Protein AF-A0A0D6LHV0-F1 (afdb_monomer)

pLDDT: mean 78.03, std 19.24, range [28.53, 97.62]

Nearest PDB structures (foldseek):
  1us7-assembly1_B  TM=8.905E-01  e=8.782E-12  Homo sapiens
  7z38-assembly1_D  TM=7.845E-01  e=2.047E-09  Homo sapiens
  5fwl-assembly1_E  TM=7.927E-01  e=1.510E-08  Homo sapiens
  2k5b-assembly1_B  TM=9.623E-01  e=1.626E-06  Homo sapiens
  2w0g-assembly1_A  TM=9.546E-01  e=1.950E-06  Homo sapiens

InterPro domains:
  IPR004918 Cdc37 [PTHR12800] (2-299)
  IPR013873 Cdc37, C-terminal [PF08564] (234-303)
  IPR013873 Cdc37, C-terminal [PF08564] (312-378)
  IPR013873 Cdc37, C-terminal [SM01069] (225-303)
  IPR013873 Cdc37, C-terminal [SM01069] (305-386)
  IPR013874 Cdc37, Hsp90 binding [PF08565] (101-210)
  IPR013874 Cdc37, Hsp90 binding [SM01070] (65-221)
  IPR038189 Cdc37, Hsp90-binding domain superfamily [G3DSA:1.20.58.610] (86-215)

Mean predicted aligned error: 19.66 Å

Foldseek 3Di:
DLVVVLVDPPDDPVVNVVSVVVVVVVVVVVVVVVVVVVVVVVVVVVDDDDPVNVDDCPDDDDDDPDPDPDDDPPPDPPVVVVVVLVVCCVVCVVLLLVLLPDQDLVVNLVSCLVVLVCLDPSSLVSLLVVLLVCLLVVVLVSSLSSLLSSLLSVQLNVQCVVVVHDSSDNVSSVVSSVCVVVDDPVVVVVSVVVSVVSSVVSNVVSVVVVVVVVVVVVVVVQQVLLVPFQQSARLVVLLVPDDPQCNVCLVVVPVVSLVVCCVPDDVVNNVVSVVSCNRSVVDPPDPPDDPPPPVPDDPPPPCPVQQQQNDALVVLLVPDDPQVNVCLVVVDPVSLVVVCVVDDVVSNVVSVVSCNNNVVDDPDPDDDPPPDPDDDDDDDDDDDDD

Solvent-accessible surface area (backbone atoms only — not comparable to full-atom values): 22716 Å² total; per-residue (Å²): 110,67,76,58,54,72,70,50,90,90,64,54,75,68,55,48,55,50,52,52,50,52,50,52,54,48,51,54,47,50,55,52,50,56,53,48,50,52,52,49,53,52,48,63,72,66,52,79,85,41,77,82,72,72,52,75,90,86,78,89,86,85,84,80,84,73,88,64,86,75,71,76,75,77,83,69,54,72,69,60,48,50,53,50,45,52,57,48,43,78,74,37,47,73,59,52,54,54,54,33,68,44,87,48,71,67,57,48,50,53,52,41,64,76,39,28,79,59,53,40,72,60,48,36,53,50,33,51,53,51,22,30,51,29,36,59,70,69,37,58,70,60,16,53,36,16,42,48,45,26,50,52,48,50,51,42,46,50,51,17,57,78,66,77,46,61,39,50,36,62,70,50,48,53,49,45,55,54,48,61,75,69,48,54,72,72,57,52,47,52,53,51,53,50,41,51,55,48,50,53,51,32,48,51,54,21,48,54,53,49,54,48,54,51,51,50,52,52,49,52,53,47,49,52,47,15,70,72,14,84,56,62,31,40,44,67,61,48,56,72,68,43,55,69,72,56,40,53,16,62,76,65,70,33,69,67,51,44,51,51,48,57,70,73,47,59,66,69,61,47,52,56,55,51,50,46,31,39,27,14,54,71,39,76,89,59,86,82,77,79,44,97,84,61,80,82,78,86,81,74,74,76,71,63,75,70,33,96,60,73,46,60,44,67,63,50,57,71,71,44,57,70,73,56,44,57,23,60,79,62,73,36,70,68,50,45,53,50,50,58,70,75,46,59,64,67,60,47,50,54,56,53,50,48,32,42,28,22,53,71,43,69,90,79,87,68,87,84,89,86,81,87,88,85,81,84,89,85,84,84,81,90,84,85,89,132

Secondary structure (DSSP, 8-state):
-HHHHHT-S---HHHHHHHHHHHHHHHHHHHHHHHHHHHHHHHHHHS---HHHH---S------------PPPP---HHHHHHHHHHHHHHHHHHHHHHHH--SHHHHHHHHHH-GGGSSHHHHHHHHHHHHHHHHTT-HHHHHHHHHHHHHHHHHHHHHHHTT--TT-HHHHHHHHHHHHT--HHHHHHHHHHHHHHHHHHHHHHHHHHHHHHHHHHHHHHHHHHHHSTTS--HHHHHHTS-HHHHHHHHTT-HHHHHHHHHHS-HHHHHHHHHHHHHTTSS-TTTTTS-SSSSSSS---------TT---HHHHHHTS-HHHHHHHHTT-HHHHHHHHHHS-HHHHHHHHHHHHHTTS--TT--SSSS-SSS------------

Sequence (386 aa):
QLEQKLKSTDISAEEKTKIEKEIEEIKDQEAKWLAKEKELEEQERLEPWNVDTIGHEGFSYSRVNKITEKKPPPKLSDEEDSKRMTSFFDKNEGLIQEYGKLKTLEESEAFILEHPHLASEYTANYLTIDALNMAIDHKEEEMSNIARQCIVIQYLLELAKNMNAIPTNASIIKAFFKKFRAADPQYLKLYTDEVAAFEDRLRRRAKEKRDAALAEYEAEEKEKRIAAAPGGLDPQEVYESLPEEMRAAFDSQDVSKLQEVAMSMDREVFSYHFQRCIDSGLWVPNASSEEAEQQEHGEEEKRIAAAPGGLDPQEVYESLPEEMRAAFDSQDVSKLQEVAMSMDREVFSYHFQRCIDSGLWVPNASSEEAEQQEHGEEGATAEPQS

Structure (mmCIF, N/CA/C/O backbone):
data_AF-A0A0D6LHV0-F1
#
_entry.id   AF-A0A0D6LHV0-F1
#
loop_
_atom_site.group_PDB
_atom_site.id
_atom_site.type_symbol
_atom_site.label_atom_id
_atom_site.label_alt_id
_atom_site.label_comp_id
_atom_site.label_asym_id
_atom_site.label_entity_id
_atom_site.label_seq_id
_atom_site.pdbx_PDB_ins_code
_atom_site.Cartn_x
_atom_site.Cartn_y
_atom_site.Cartn_z
_atom_site.occupancy
_atom_site.B_iso_or_equiv
_atom_site.auth_seq_id
_atom_site.auth_comp_id
_atom_site.auth_asym_id
_atom_site.auth_atom_id
_atom_site.pdbx_PDB_model_num
ATOM 1 N N . GLN A 1 1 ? -29.269 -16.550 88.524 1.00 68.12 1 GLN A N 1
ATOM 2 C CA . GLN A 1 1 ? -28.938 -15.962 89.846 1.00 68.12 1 GLN A CA 1
ATOM 3 C C . GLN A 1 1 ? -30.065 -16.157 90.871 1.00 68.12 1 GLN A C 1
ATOM 5 O O . GLN A 1 1 ? -29.778 -16.665 91.946 1.00 68.12 1 GLN A O 1
ATOM 10 N N . LEU A 1 2 ? -31.333 -15.837 90.565 1.00 72.00 2 LEU A N 1
ATOM 11 C CA . LEU A 1 2 ? -32.467 -16.063 91.488 1.00 72.00 2 LEU A CA 1
ATOM 12 C C . LEU A 1 2 ? -32.759 -17.551 91.757 1.00 72.00 2 LEU A C 1
ATOM 14 O O . LEU A 1 2 ? -32.923 -17.934 92.907 1.00 72.00 2 LEU A O 1
ATOM 18 N N . GLU A 1 3 ? -32.681 -18.423 90.745 1.00 72.94 3 GLU A N 1
ATOM 19 C CA . GLU A 1 3 ? -32.810 -19.882 90.941 1.00 72.94 3 GLU A CA 1
ATOM 20 C C . GLU A 1 3 ? -31.669 -20.501 91.775 1.00 72.94 3 GLU A C 1
ATOM 22 O O . GLU A 1 3 ? -31.846 -21.538 92.410 1.00 72.94 3 GLU A O 1
ATOM 27 N N . GLN A 1 4 ? -30.487 -19.872 91.791 1.00 75.94 4 GLN A N 1
ATOM 28 C CA . GLN A 1 4 ? -29.376 -20.261 92.671 1.00 75.94 4 GLN A CA 1
ATOM 29 C C . GLN A 1 4 ? -29.600 -19.758 94.100 1.00 75.94 4 GLN A C 1
ATOM 31 O O . GLN A 1 4 ? -29.319 -20.494 95.041 1.00 75.94 4 GLN A O 1
ATOM 36 N N . LYS A 1 5 ? -30.159 -18.549 94.265 1.00 70.12 5 LYS A N 1
ATOM 37 C CA . LYS A 1 5 ? -30.596 -18.038 95.570 1.00 70.12 5 LYS A CA 1
ATOM 38 C C . LYS A 1 5 ? -31.687 -18.930 96.162 1.00 70.12 5 LYS A C 1
ATOM 40 O O . LYS A 1 5 ? -31.524 -19.343 97.296 1.00 70.12 5 LYS A O 1
ATOM 45 N N . LEU A 1 6 ? -32.689 -19.359 95.391 1.00 66.56 6 LEU A N 1
ATOM 46 C CA . LEU A 1 6 ? -33.754 -20.264 95.858 1.00 66.56 6 LEU A CA 1
ATOM 47 C C . LEU A 1 6 ? -33.240 -21.633 96.363 1.00 66.56 6 LEU A C 1
ATOM 49 O O . LEU A 1 6 ? -33.891 -22.280 97.179 1.00 66.56 6 LEU A O 1
ATOM 53 N N . LYS A 1 7 ? -32.065 -22.072 95.889 1.00 69.44 7 LYS A N 1
ATOM 54 C CA . LYS A 1 7 ? -31.397 -23.319 96.303 1.00 69.44 7 LYS A CA 1
ATOM 55 C C . LYS A 1 7 ? -30.517 -23.173 97.554 1.00 69.44 7 LYS A C 1
ATOM 57 O O . LYS A 1 7 ? -30.061 -24.190 98.070 1.00 69.44 7 LYS A O 1
ATOM 62 N N . SER A 1 8 ? -30.253 -21.954 98.031 1.00 69.56 8 SER A N 1
ATOM 63 C CA . SER A 1 8 ? -29.509 -21.732 99.281 1.00 69.56 8 SER A CA 1
ATOM 64 C C . SER A 1 8 ? -30.401 -21.928 100.516 1.00 69.56 8 SER A C 1
ATOM 66 O O . SER A 1 8 ? -31.577 -21.582 100.501 1.00 69.56 8 SER A O 1
ATOM 68 N N . THR A 1 9 ? -29.858 -22.521 101.582 1.00 58.34 9 THR A N 1
ATOM 69 C CA . THR A 1 9 ? -30.602 -22.965 102.781 1.00 58.34 9 THR A CA 1
ATOM 70 C C . THR A 1 9 ? -30.844 -21.887 103.851 1.00 58.34 9 THR A C 1
ATOM 72 O O . THR A 1 9 ? -31.508 -22.186 104.838 1.00 58.34 9 THR A O 1
ATOM 75 N N . ASP A 1 10 ? -30.368 -20.651 103.663 1.00 60.62 10 ASP A N 1
ATOM 76 C CA . ASP A 1 10 ? -30.392 -19.564 104.669 1.00 60.62 10 ASP A CA 1
ATOM 77 C C . ASP A 1 10 ? -31.493 -18.503 104.439 1.00 60.62 10 ASP A C 1
ATOM 79 O O . ASP A 1 10 ? -31.300 -17.323 104.728 1.00 60.62 10 ASP A O 1
ATOM 83 N N . ILE A 1 11 ? -32.653 -18.883 103.893 1.00 62.66 11 ILE A N 1
ATOM 84 C CA . ILE A 1 11 ? -33.688 -17.922 103.467 1.00 62.66 11 ILE A CA 1
ATOM 85 C C . ILE A 1 11 ? -34.978 -18.105 104.273 1.00 62.66 11 ILE A C 1
ATOM 87 O O . ILE A 1 11 ? -35.451 -19.229 104.454 1.00 62.66 11 ILE A O 1
ATOM 91 N N . SER A 1 12 ? -35.570 -16.996 104.731 1.00 67.56 12 SER A N 1
ATOM 92 C CA . SER A 1 12 ? -36.865 -16.992 105.426 1.00 67.56 12 SER A CA 1
ATOM 93 C C . SER A 1 12 ? -37.991 -17.520 104.523 1.00 67.56 12 SER A C 1
ATOM 95 O O . SER A 1 12 ? -37.968 -17.326 103.307 1.00 67.56 12 SER A O 1
ATOM 97 N N . ALA A 1 13 ? -39.016 -18.158 105.101 1.00 69.81 13 ALA A N 1
ATOM 98 C CA . ALA A 1 13 ? -40.152 -18.703 104.348 1.00 69.81 13 ALA A CA 1
ATOM 99 C C . ALA A 1 13 ? -40.867 -17.633 103.496 1.00 69.81 13 ALA A C 1
ATOM 101 O O . ALA A 1 13 ? -41.274 -17.909 102.371 1.00 69.81 13 ALA A O 1
ATOM 102 N N . GLU A 1 14 ? -40.952 -16.397 103.993 1.00 71.69 14 GLU A N 1
ATOM 103 C CA . GLU A 1 14 ? -41.544 -15.261 103.274 1.00 71.69 14 GLU A CA 1
ATOM 104 C C . GLU A 1 14 ? -40.674 -14.817 102.084 1.00 71.69 14 GLU A C 1
ATOM 106 O O . GLU A 1 14 ? -41.174 -14.597 100.980 1.00 71.69 14 GLU A O 1
ATOM 111 N N . GLU A 1 15 ? -39.353 -14.764 102.261 1.00 73.69 15 GLU A N 1
ATOM 112 C CA . GLU A 1 15 ? -38.400 -14.418 101.198 1.00 73.69 15 GLU A CA 1
ATOM 113 C C . GLU A 1 15 ? -38.333 -15.500 100.115 1.00 73.69 15 GLU A C 1
ATOM 115 O O . GLU A 1 15 ? -38.223 -15.181 98.932 1.00 73.69 15 GLU A O 1
ATOM 120 N N . LYS A 1 16 ? -38.488 -16.774 100.495 1.00 73.69 16 LYS A N 1
ATOM 121 C CA . LYS A 1 16 ? -38.589 -17.891 99.552 1.00 73.69 16 LYS A CA 1
ATOM 122 C C . LYS A 1 16 ? -39.810 -17.746 98.640 1.00 73.69 16 LYS A C 1
ATOM 124 O O . LYS A 1 16 ? -39.662 -17.833 97.425 1.00 73.69 16 LYS A O 1
ATOM 129 N N . THR A 1 17 ? -40.983 -17.435 99.203 1.00 78.44 17 THR A N 1
ATOM 130 C CA . THR A 1 17 ? -42.204 -17.206 98.405 1.00 78.44 17 THR A CA 1
ATOM 131 C C . THR A 1 17 ? -42.098 -15.981 97.495 1.00 78.44 17 THR A C 1
ATOM 133 O O . THR A 1 17 ? -42.611 -15.989 96.377 1.00 78.44 17 THR A O 1
ATOM 136 N N . LYS A 1 18 ? -41.382 -14.936 97.930 1.00 82.12 18 LYS A N 1
ATOM 137 C CA . LYS A 1 18 ? -41.125 -13.745 97.113 1.00 82.12 18 LYS A CA 1
ATOM 138 C C . LYS A 1 18 ? -40.189 -14.049 95.938 1.00 82.12 18 LYS A C 1
ATOM 140 O O . LYS A 1 18 ? -40.481 -13.638 94.822 1.00 82.12 18 LYS A O 1
ATOM 145 N N . ILE A 1 19 ? -39.113 -14.806 96.169 1.00 79.81 19 ILE A N 1
ATOM 146 C CA . ILE A 1 19 ? -38.172 -15.233 95.119 1.00 79.81 19 ILE A CA 1
ATOM 147 C C . ILE A 1 19 ? -38.844 -16.200 94.133 1.00 79.81 19 ILE A C 1
ATOM 149 O O . ILE A 1 19 ? -38.595 -16.101 92.936 1.00 79.81 19 ILE A O 1
ATOM 153 N N . GLU A 1 20 ? -39.703 -17.113 94.598 1.00 79.31 20 GLU A N 1
ATOM 154 C CA . GLU A 1 20 ? -40.490 -18.000 93.723 1.00 79.31 20 GLU A CA 1
ATOM 155 C C . GLU A 1 20 ? -41.416 -17.200 92.805 1.00 79.31 20 GLU A C 1
ATOM 157 O O . GLU A 1 20 ? -41.415 -17.431 91.597 1.00 79.31 20 GLU A O 1
ATOM 162 N N . LYS A 1 21 ? -42.116 -16.198 93.350 1.00 84.19 21 LYS A N 1
ATOM 163 C CA . LYS A 1 21 ? -42.961 -15.296 92.565 1.00 84.19 21 LYS A CA 1
ATOM 164 C C . LYS A 1 21 ? -42.154 -14.451 91.570 1.00 84.19 21 LYS A C 1
ATOM 166 O O . LYS A 1 21 ? -42.567 -14.308 90.428 1.00 84.19 21 LYS A O 1
ATOM 171 N N . GLU A 1 22 ? -40.986 -13.941 91.965 1.00 84.31 22 GLU A N 1
ATOM 172 C CA . GLU A 1 22 ? -40.080 -13.211 91.061 1.00 84.31 22 GLU A CA 1
ATOM 173 C C . GLU A 1 22 ? -39.529 -14.116 89.941 1.00 84.31 22 GLU A C 1
ATOM 175 O O . GLU A 1 22 ? -39.385 -13.672 88.805 1.00 84.31 22 GLU A O 1
ATOM 180 N N . ILE A 1 23 ? -39.246 -15.394 90.219 1.00 84.25 23 ILE A N 1
ATOM 181 C CA . ILE A 1 23 ? -38.826 -16.370 89.198 1.00 84.25 23 ILE A CA 1
ATOM 182 C C . ILE A 1 23 ? -39.975 -16.687 88.237 1.00 84.25 23 ILE A C 1
ATOM 184 O O . ILE A 1 23 ? -39.737 -16.794 87.037 1.00 84.25 23 ILE A O 1
ATOM 188 N N . GLU A 1 24 ? -41.196 -16.845 88.745 1.00 86.00 24 GLU A N 1
ATOM 189 C CA . GLU A 1 24 ? -42.390 -17.076 87.927 1.00 86.00 24 GLU A CA 1
ATOM 190 C C . GLU A 1 24 ? -42.683 -15.864 87.026 1.00 86.00 24 GLU A C 1
ATOM 192 O O . GLU A 1 24 ? -42.838 -16.024 85.818 1.00 86.00 24 GLU A O 1
ATOM 197 N N . GLU A 1 25 ? -42.604 -14.642 87.565 1.00 88.69 25 GLU A N 1
ATOM 198 C CA . GLU A 1 25 ? -42.732 -13.401 86.790 1.00 88.69 25 GLU A CA 1
ATOM 199 C C . GLU A 1 25 ? -41.637 -13.260 85.716 1.00 88.69 25 GLU A C 1
ATOM 201 O O . GLU A 1 25 ? -41.923 -12.831 84.596 1.00 88.69 25 GLU A O 1
ATOM 206 N N . ILE A 1 26 ? -40.390 -13.642 86.015 1.00 87.88 26 ILE A N 1
ATOM 207 C CA . ILE A 1 26 ? -39.287 -13.621 85.040 1.00 87.88 26 ILE A CA 1
ATOM 208 C C . ILE A 1 26 ? -39.477 -14.685 83.957 1.00 87.88 26 ILE A C 1
ATOM 210 O O . ILE A 1 26 ? -39.218 -14.396 82.792 1.00 87.88 26 ILE A O 1
ATOM 214 N N . LYS A 1 27 ? -39.962 -15.884 84.299 1.00 88.31 27 LYS A N 1
ATOM 215 C CA . LYS A 1 27 ? -40.270 -16.940 83.318 1.00 88.31 27 LYS A CA 1
ATOM 216 C C . LYS A 1 27 ? -41.419 -16.543 82.400 1.00 88.31 27 LYS A C 1
ATOM 218 O O . LYS A 1 27 ? -41.345 -16.770 81.194 1.00 88.31 27 LYS A O 1
ATOM 223 N N . ASP A 1 28 ? -42.435 -15.878 82.939 1.00 90.88 28 ASP A N 1
ATOM 224 C CA . ASP A 1 28 ? -43.517 -15.299 82.145 1.00 90.88 28 ASP A CA 1
ATOM 225 C C . ASP A 1 28 ? -43.014 -14.187 81.216 1.00 90.88 28 ASP A C 1
ATOM 227 O O . ASP A 1 28 ? -43.476 -14.062 80.080 1.00 90.88 28 ASP A O 1
ATOM 231 N N . GLN A 1 29 ? -42.070 -13.359 81.677 1.00 90.31 29 GLN A N 1
ATOM 232 C CA . GLN A 1 29 ? -41.424 -12.357 80.830 1.00 90.31 29 GLN A CA 1
ATOM 233 C C . GLN A 1 29 ? -40.582 -13.013 79.734 1.00 90.31 29 GLN A C 1
ATOM 235 O O . GLN A 1 29 ? -40.727 -12.643 78.575 1.00 90.31 29 GLN A O 1
ATOM 240 N N . GLU A 1 30 ? -39.753 -14.001 80.066 1.00 91.06 30 GLU A N 1
ATOM 241 C CA . GLU A 1 30 ? -38.937 -14.762 79.115 1.00 91.06 30 GLU A CA 1
ATOM 242 C C . GLU A 1 30 ? -39.805 -15.411 78.030 1.00 91.06 30 GLU A C 1
ATOM 244 O O . GLU A 1 30 ? -39.540 -15.231 76.844 1.00 91.06 30 GLU A O 1
ATOM 249 N N . ALA A 1 31 ? -40.911 -16.058 78.410 1.00 92.56 31 ALA A N 1
ATOM 250 C CA . ALA A 1 31 ? -41.858 -16.636 77.461 1.00 92.56 31 ALA A CA 1
ATOM 251 C C . ALA A 1 31 ? -42.478 -15.583 76.522 1.00 92.56 31 ALA A C 1
ATOM 253 O O . ALA A 1 31 ? -42.640 -15.839 75.327 1.00 92.56 31 ALA A O 1
ATOM 254 N N . LYS A 1 32 ? -42.790 -14.381 77.031 1.00 94.00 32 LYS A N 1
ATOM 255 C CA . LYS A 1 32 ? -43.289 -13.259 76.213 1.00 94.00 32 LYS A CA 1
ATOM 256 C C . LYS A 1 32 ? -42.228 -12.722 75.255 1.00 94.00 32 LYS A C 1
ATOM 258 O O . LYS A 1 32 ? -42.556 -12.420 74.110 1.00 94.00 32 LYS A O 1
ATOM 263 N N . TRP A 1 33 ? -40.978 -12.602 75.697 1.00 92.75 33 TRP A N 1
ATOM 264 C CA . TRP A 1 33 ? -39.873 -12.161 74.843 1.00 92.75 33 TRP A CA 1
ATOM 265 C C . TRP A 1 33 ? -39.586 -13.168 73.735 1.00 92.75 33 TRP A C 1
ATOM 267 O O . TRP A 1 33 ? -39.456 -12.769 72.586 1.00 92.75 33 TRP A O 1
ATOM 277 N N . LEU A 1 34 ? -39.604 -14.460 74.056 1.00 93.69 34 LEU A N 1
ATOM 278 C CA . LEU A 1 34 ? -39.357 -15.537 73.100 1.00 93.69 34 LEU A CA 1
ATOM 279 C C . LEU A 1 34 ? -40.496 -15.668 72.074 1.00 93.69 34 LEU A C 1
ATOM 281 O O . LEU A 1 34 ? -40.264 -15.970 70.906 1.00 93.69 34 LEU A O 1
ATOM 285 N N . ALA A 1 35 ? -41.740 -15.388 72.478 1.00 93.12 35 ALA A N 1
ATOM 286 C CA . ALA A 1 35 ? -42.858 -15.260 71.543 1.00 93.12 35 ALA A CA 1
ATOM 287 C C . ALA A 1 35 ? -42.691 -14.050 70.605 1.00 93.12 35 ALA A C 1
ATOM 289 O O . ALA A 1 35 ? -42.955 -14.164 69.411 1.00 93.12 35 ALA A O 1
ATOM 290 N N . LYS A 1 36 ? -42.217 -12.913 71.130 1.00 92.50 36 LYS A N 1
ATOM 291 C CA . LYS A 1 36 ? -41.978 -11.695 70.345 1.00 92.50 36 LYS A CA 1
ATOM 292 C C . LYS A 1 36 ? -40.788 -11.825 69.392 1.00 92.50 36 LYS A C 1
ATOM 294 O O . LYS A 1 36 ? -40.829 -11.280 68.299 1.00 92.50 36 LYS A O 1
ATOM 299 N N . GLU A 1 37 ? -39.752 -12.555 69.786 1.00 92.56 37 GLU A N 1
ATOM 300 C CA . GLU A 1 37 ? -38.612 -12.891 68.928 1.00 92.56 37 GLU A CA 1
ATOM 301 C C . GLU A 1 37 ? -39.064 -13.727 67.726 1.00 92.56 37 GLU A C 1
ATOM 303 O O . GLU A 1 37 ? -38.770 -13.365 66.594 1.00 92.56 37 GLU A O 1
ATOM 308 N N . LYS A 1 38 ? -39.897 -14.754 67.948 1.00 92.50 38 LYS A N 1
ATOM 309 C CA . LYS A 1 38 ? -40.499 -15.537 66.854 1.00 92.50 38 LYS A CA 1
ATOM 310 C C . LYS A 1 38 ? -41.387 -14.702 65.931 1.00 92.50 38 LYS A C 1
ATOM 312 O O . LYS A 1 38 ? -41.381 -14.916 64.724 1.00 92.50 38 LYS A O 1
ATOM 317 N N . GLU A 1 39 ? -42.151 -13.760 66.484 1.00 92.94 39 GLU A N 1
ATOM 318 C CA . GLU A 1 39 ? -42.962 -12.832 65.684 1.00 92.94 39 GLU A CA 1
ATOM 319 C C . GLU A 1 39 ? -42.081 -11.935 64.800 1.00 92.94 39 GLU A C 1
ATOM 321 O O . GLU A 1 39 ? -42.405 -11.712 63.635 1.00 92.94 39 GLU A O 1
ATOM 326 N N . LEU A 1 40 ? -40.953 -11.451 65.330 1.00 90.19 40 LEU A N 1
ATOM 327 C CA . LEU A 1 40 ? -39.993 -10.645 64.577 1.00 90.19 40 LEU A CA 1
ATOM 328 C C . LEU A 1 40 ? -39.267 -11.467 63.504 1.00 90.19 40 LEU A C 1
ATOM 330 O O . LEU A 1 40 ? -39.155 -10.991 62.382 1.00 90.19 40 LEU A O 1
ATOM 334 N N . GLU A 1 41 ? -38.868 -12.709 63.789 1.00 91.19 41 GLU A N 1
ATOM 335 C CA . GLU A 1 41 ? -38.293 -13.617 62.782 1.00 91.19 41 GLU A CA 1
ATOM 336 C C . GLU A 1 41 ? -39.275 -13.892 61.631 1.00 91.19 41 GLU A C 1
ATOM 338 O O . GLU A 1 41 ? -38.890 -13.929 60.459 1.00 91.19 41 GLU A O 1
ATOM 343 N N . GLU A 1 42 ? -40.565 -14.072 61.934 1.00 91.69 42 GLU A N 1
ATOM 344 C CA . GLU A 1 42 ? -41.594 -14.221 60.904 1.00 91.69 42 GLU A CA 1
ATOM 345 C C . GLU A 1 42 ? -41.787 -12.933 60.094 1.00 91.69 42 GLU A C 1
ATOM 347 O O . GLU A 1 42 ? -41.970 -13.019 58.876 1.00 91.69 42 GLU 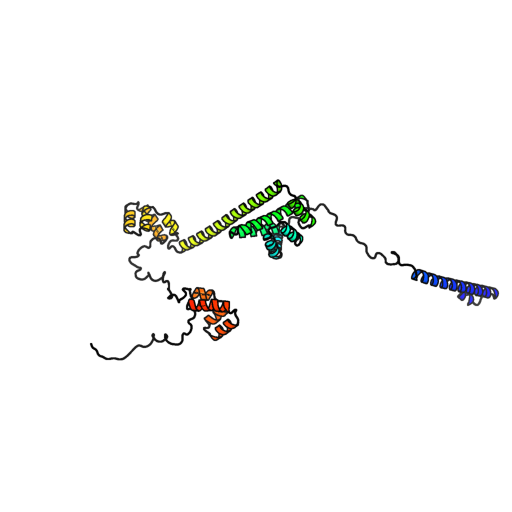A O 1
ATOM 352 N N . GLN A 1 43 ? -41.713 -11.760 60.735 1.00 88.19 43 GLN A N 1
ATOM 353 C CA . GLN A 1 43 ? -41.768 -10.461 60.056 1.00 88.19 43 GLN A CA 1
ATOM 354 C C . GLN A 1 43 ? -40.553 -10.229 59.151 1.00 88.19 43 GLN A C 1
ATOM 356 O O . GLN A 1 43 ? -40.753 -9.847 58.002 1.00 88.19 43 GLN A O 1
ATOM 361 N N . GLU A 1 44 ? -39.333 -10.523 59.607 1.00 86.69 44 GLU A N 1
ATOM 362 C CA . GLU A 1 44 ? -38.103 -10.432 58.803 1.00 86.69 44 GLU A CA 1
ATOM 363 C C . GLU A 1 44 ? -38.142 -11.403 57.615 1.00 86.69 44 GLU A C 1
ATOM 365 O O . GLU A 1 44 ? -37.770 -11.056 56.496 1.00 86.69 44 GLU A O 1
ATOM 370 N N . ARG A 1 45 ? -38.676 -12.616 57.809 1.00 87.81 45 ARG A N 1
ATOM 371 C CA . ARG A 1 45 ? -38.832 -13.595 56.721 1.00 87.81 45 ARG A CA 1
ATOM 372 C C . ARG A 1 45 ? -39.877 -13.171 55.683 1.00 87.81 45 ARG A C 1
ATOM 374 O O . ARG A 1 45 ? -39.779 -13.562 54.520 1.00 87.81 45 ARG A O 1
ATOM 381 N N . LEU A 1 46 ? -40.918 -12.459 56.112 1.00 88.69 46 LEU A N 1
ATOM 382 C CA . LEU A 1 46 ? -41.976 -11.936 55.242 1.00 88.69 46 LEU A CA 1
ATOM 383 C C . LEU A 1 46 ? -41.633 -10.560 54.660 1.00 88.69 46 LEU A C 1
ATOM 385 O O . LEU A 1 46 ? -42.403 -10.052 53.839 1.00 88.69 46 LEU A O 1
ATOM 389 N N . GLU A 1 47 ? -40.514 -9.959 55.071 1.00 86.25 47 GLU A N 1
ATOM 390 C CA . GLU A 1 47 ? -40.120 -8.639 54.613 1.00 86.25 47 GLU A CA 1
ATOM 391 C C . GLU A 1 47 ? -39.891 -8.654 53.090 1.00 86.25 47 GLU A C 1
ATOM 393 O O . GLU A 1 47 ? -39.216 -9.541 52.555 1.00 86.25 47 GLU A O 1
ATOM 398 N N . PRO A 1 48 ? -40.478 -7.700 52.347 1.00 86.25 48 PRO A N 1
ATOM 399 C CA . PRO A 1 48 ? -40.281 -7.620 50.912 1.00 86.25 48 PRO A CA 1
ATOM 400 C C . PRO A 1 48 ? -38.819 -7.351 50.561 1.00 86.25 48 PRO A C 1
ATOM 402 O O . PRO A 1 48 ? -38.200 -6.421 51.076 1.00 86.25 48 PRO A O 1
ATOM 405 N N . TRP A 1 49 ? -38.311 -8.102 49.589 1.00 87.12 49 TRP A N 1
ATOM 406 C CA . TRP A 1 49 ? -36.981 -7.898 49.031 1.00 87.12 49 TRP A CA 1
ATOM 407 C C . TRP A 1 49 ? -36.819 -6.477 48.459 1.00 87.12 49 TRP A C 1
ATOM 409 O O . TRP A 1 49 ? -37.428 -6.112 47.451 1.00 87.12 49 TRP A O 1
ATOM 419 N N . ASN A 1 50 ? -35.969 -5.685 49.103 1.00 85.88 50 ASN A N 1
ATOM 420 C CA . ASN A 1 50 ? -35.485 -4.371 48.686 1.00 85.88 50 ASN A CA 1
ATOM 421 C C . ASN A 1 50 ? -33.967 -4.401 48.401 1.00 85.88 50 ASN A C 1
ATOM 423 O O . ASN A 1 50 ? -33.292 -5.395 48.665 1.00 85.88 50 ASN A O 1
ATOM 427 N N . VAL A 1 51 ? -33.419 -3.308 47.863 1.00 82.06 51 VAL A N 1
ATOM 428 C CA . VAL A 1 51 ? -31.997 -3.212 47.471 1.00 82.06 51 VAL A CA 1
ATOM 429 C C . VAL A 1 51 ? -31.011 -3.547 48.594 1.00 82.06 51 VAL A C 1
ATOM 431 O O . VAL A 1 51 ? -29.951 -4.083 48.296 1.00 82.06 51 VAL A O 1
ATOM 434 N N . ASP A 1 52 ? -31.379 -3.307 49.853 1.00 83.06 52 ASP A N 1
ATOM 435 C CA . ASP A 1 52 ? -30.531 -3.560 51.021 1.00 83.06 52 ASP A CA 1
ATOM 436 C C . ASP A 1 52 ? -30.659 -5.004 51.546 1.00 83.06 52 ASP A C 1
ATOM 438 O O . ASP A 1 52 ? -29.750 -5.518 52.192 1.00 83.06 52 ASP A O 1
ATOM 442 N N . THR A 1 53 ? -31.765 -5.686 51.236 1.00 83.56 53 THR A N 1
ATOM 443 C CA . THR A 1 53 ? -32.007 -7.100 51.609 1.00 83.56 53 THR A CA 1
ATOM 444 C C . THR A 1 53 ? -31.580 -8.095 50.525 1.00 83.56 53 THR A C 1
ATOM 446 O O . THR A 1 53 ? -31.210 -9.218 50.848 1.00 83.56 53 THR A O 1
ATOM 449 N N . ILE A 1 54 ? -31.598 -7.707 49.241 1.00 84.88 54 ILE A N 1
ATOM 450 C CA . ILE A 1 54 ? -31.276 -8.591 48.098 1.00 84.88 54 ILE A CA 1
ATOM 451 C C . ILE A 1 54 ? -29.776 -8.889 48.010 1.00 84.88 54 ILE A C 1
ATOM 453 O O . ILE A 1 54 ? -29.378 -9.976 47.587 1.00 84.88 54 ILE A O 1
ATOM 457 N N . GLY A 1 55 ? -28.932 -7.935 48.390 1.00 82.81 55 GLY A N 1
ATOM 458 C CA . GLY A 1 55 ? -27.491 -8.117 48.373 1.00 82.81 55 GLY A CA 1
ATOM 459 C C . GLY A 1 55 ? -26.748 -6.849 48.753 1.00 82.81 55 GLY A C 1
ATOM 460 O O . GLY A 1 55 ? -27.298 -5.756 48.736 1.00 82.81 55 GLY A O 1
ATOM 461 N N . HIS A 1 56 ? -25.469 -7.002 49.072 1.00 84.50 56 HIS A N 1
ATOM 462 C CA . HIS A 1 56 ? -24.577 -5.886 49.355 1.00 84.50 56 HIS A CA 1
ATOM 463 C C . HIS A 1 56 ? -23.513 -5.769 48.261 1.00 84.50 56 HIS A C 1
ATOM 465 O O . HIS A 1 56 ? -23.146 -6.749 47.606 1.00 84.50 56 HIS A O 1
ATOM 471 N N . GLU A 1 57 ? -22.978 -4.567 48.066 1.00 85.94 57 GLU A N 1
ATOM 472 C CA . GLU A 1 57 ? -21.897 -4.338 47.111 1.00 85.94 57 GLU A CA 1
ATOM 473 C C . GLU A 1 57 ? -20.626 -5.078 47.570 1.00 85.94 57 GLU A C 1
ATOM 475 O O . GLU A 1 57 ? -19.976 -4.695 48.539 1.00 85.94 57 GLU A O 1
ATOM 480 N N . GLY A 1 58 ? -20.292 -6.191 46.908 1.00 88.81 58 GLY A N 1
ATOM 481 C CA . GLY A 1 58 ? -19.105 -6.990 47.240 1.00 88.81 58 GLY A CA 1
ATOM 482 C C . GLY A 1 58 ? -17.795 -6.381 46.727 1.00 88.81 58 GLY A C 1
ATOM 483 O O . GLY A 1 58 ? -16.744 -6.559 47.337 1.00 88.81 58 GLY A O 1
ATOM 484 N N . PHE A 1 59 ? -17.851 -5.657 45.607 1.00 88.50 59 PHE A N 1
ATOM 485 C CA . PHE A 1 59 ? -16.710 -4.971 45.009 1.00 88.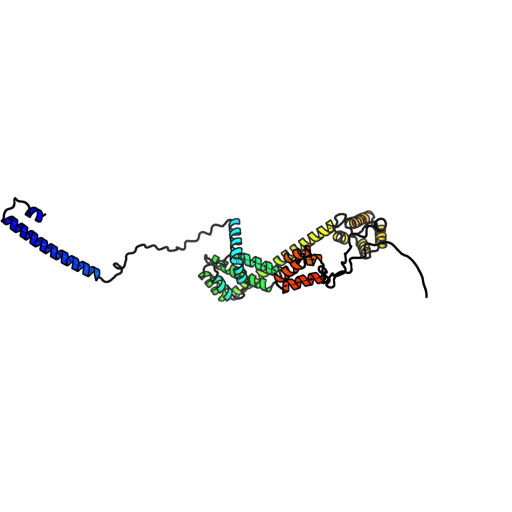50 59 PHE A CA 1
ATOM 486 C C . PHE A 1 59 ? -17.195 -3.880 44.050 1.00 88.50 59 PHE A C 1
ATOM 488 O O . PHE A 1 59 ? -18.005 -4.154 43.166 1.00 88.50 59 PHE A O 1
ATOM 495 N N . SER A 1 60 ? -16.652 -2.670 44.193 1.00 91.06 60 SER A N 1
ATOM 496 C CA . SER A 1 60 ? -16.930 -1.532 43.315 1.00 91.06 60 SER A CA 1
ATOM 497 C C . SER A 1 60 ? -15.630 -0.951 42.790 1.00 91.06 60 SER A C 1
ATOM 499 O O . SER A 1 60 ? -14.809 -0.439 43.552 1.00 91.06 60 SER A O 1
ATOM 501 N N . TYR A 1 61 ? -15.421 -1.024 41.480 1.00 91.38 61 TYR A N 1
ATOM 502 C CA . TYR A 1 61 ? -14.272 -0.405 40.837 1.00 91.38 61 TYR A CA 1
ATOM 503 C C . TYR A 1 61 ? -14.672 0.160 39.483 1.00 91.38 61 TYR A C 1
ATOM 505 O O . TYR A 1 61 ? -15.210 -0.546 38.632 1.00 91.38 61 TYR A O 1
ATOM 513 N N . SER A 1 62 ? -14.357 1.435 39.265 1.00 88.88 62 SER A N 1
ATOM 514 C CA . SER A 1 62 ? -14.483 2.072 37.959 1.00 88.88 62 SER A CA 1
ATOM 515 C C . SER A 1 62 ? -13.109 2.488 37.440 1.00 88.88 62 SER A C 1
ATOM 517 O O . SER A 1 62 ? -12.289 3.062 38.159 1.00 88.88 62 SER A O 1
ATOM 519 N N . ARG A 1 63 ? -12.854 2.205 36.158 1.00 84.81 63 ARG A N 1
ATOM 520 C CA . ARG A 1 63 ? -11.657 2.660 35.445 1.00 84.81 63 ARG A CA 1
ATOM 521 C C . ARG A 1 63 ? -12.063 3.595 34.320 1.00 84.81 63 ARG A C 1
ATOM 523 O O . ARG A 1 63 ? -12.446 3.156 33.240 1.00 84.81 63 ARG A O 1
ATOM 530 N N . VAL A 1 64 ? -11.951 4.895 34.570 1.00 84.56 64 VAL A N 1
ATOM 531 C CA . VAL A 1 64 ? -12.168 5.916 33.542 1.00 84.56 64 VAL A CA 1
ATOM 532 C C . VAL A 1 64 ? -10.871 6.116 32.773 1.00 84.56 64 VAL A C 1
ATOM 534 O O . VAL A 1 64 ? -9.861 6.537 33.339 1.00 84.56 64 VAL A O 1
ATOM 537 N N . ASN A 1 65 ? -10.898 5.827 31.474 1.00 77.56 65 ASN A N 1
ATOM 538 C CA . ASN A 1 65 ? -9.757 6.043 30.594 1.00 77.56 65 ASN A CA 1
ATOM 539 C C . ASN A 1 65 ? -9.634 7.551 30.305 1.00 77.56 65 ASN A C 1
ATOM 541 O O . ASN A 1 65 ? -10.206 8.060 29.342 1.00 77.56 65 ASN A O 1
ATOM 545 N N . LYS A 1 66 ? -8.964 8.294 31.196 1.00 77.50 66 LYS A N 1
ATOM 546 C CA . LYS A 1 66 ? -8.734 9.732 31.008 1.00 77.50 66 LYS A CA 1
ATOM 547 C C . LYS A 1 66 ? -7.879 9.930 29.757 1.00 77.50 66 LYS A C 1
ATOM 549 O O . LYS A 1 66 ? -6.785 9.381 29.667 1.00 77.50 66 LYS A O 1
ATOM 554 N N . ILE A 1 67 ? -8.375 10.727 28.812 1.00 66.38 67 ILE A N 1
ATOM 555 C CA . ILE A 1 67 ? -7.607 11.169 27.645 1.00 66.38 67 ILE A CA 1
ATOM 556 C C . ILE A 1 67 ? -6.534 12.131 28.169 1.00 66.38 67 ILE A C 1
ATOM 558 O O . ILE A 1 67 ? -6.782 13.319 28.345 1.00 66.38 67 ILE A O 1
ATOM 562 N N . THR A 1 68 ? -5.365 11.606 28.521 1.00 63.09 68 THR A N 1
ATOM 563 C CA . THR A 1 68 ? -4.180 12.421 28.800 1.00 63.09 68 THR A CA 1
ATOM 564 C C . THR A 1 68 ? -3.614 12.937 27.482 1.00 63.09 68 THR A C 1
ATOM 566 O O . THR A 1 68 ? -3.702 12.229 26.476 1.00 63.09 68 THR A O 1
ATOM 569 N N . GLU A 1 69 ? -2.988 14.118 27.480 1.00 61.47 69 GLU A N 1
ATOM 570 C CA . GLU A 1 69 ? -2.132 14.543 26.367 1.00 61.47 69 GLU A CA 1
ATOM 571 C C . GLU A 1 69 ? -1.145 13.410 26.074 1.00 61.47 69 GLU A C 1
ATOM 573 O O . GLU A 1 69 ? -0.326 13.039 26.922 1.00 61.47 69 GLU A O 1
ATOM 578 N N . LYS A 1 70 ? -1.302 12.758 24.918 1.00 59.12 70 LYS A N 1
ATOM 579 C CA . LYS A 1 70 ? -0.431 11.652 24.541 1.00 59.12 70 LYS A CA 1
ATOM 580 C C . LYS A 1 70 ? 0.973 12.219 24.424 1.00 59.12 70 LYS A C 1
ATOM 582 O O . LYS A 1 70 ? 1.243 13.011 23.525 1.00 59.12 70 LYS A O 1
ATOM 587 N N . LYS A 1 71 ? 1.874 11.783 25.309 1.00 56.22 71 LYS A N 1
ATOM 588 C CA . LYS A 1 71 ? 3.306 11.885 25.026 1.00 56.22 71 LYS A CA 1
ATOM 589 C C . LYS A 1 71 ? 3.522 11.280 23.635 1.00 56.22 71 LYS A C 1
ATOM 591 O O . LYS A 1 71 ? 2.931 10.223 23.376 1.00 56.22 71 LYS A O 1
ATOM 596 N N . PRO A 1 72 ? 4.295 11.929 22.745 1.00 58.09 72 PRO A N 1
ATOM 597 C CA . PRO A 1 72 ? 4.626 11.322 21.468 1.00 58.09 72 PRO A CA 1
ATOM 598 C C . PRO A 1 72 ? 5.156 9.915 21.758 1.00 58.09 72 PRO A C 1
ATOM 600 O O . PRO A 1 72 ? 5.922 9.757 22.720 1.00 58.09 72 PRO A O 1
ATOM 603 N N . PRO A 1 73 ? 4.686 8.888 21.026 1.00 59.22 73 PRO A N 1
ATOM 604 C CA . PRO A 1 73 ? 5.177 7.540 21.239 1.00 59.22 73 PRO A CA 1
ATOM 605 C C . PRO A 1 73 ? 6.709 7.589 21.182 1.00 59.22 73 PRO A C 1
ATOM 607 O O . PRO A 1 73 ? 7.254 8.315 20.341 1.00 59.22 73 PRO A O 1
ATOM 610 N N . PRO A 1 74 ? 7.412 6.908 22.103 1.00 62.03 74 PRO A N 1
ATOM 611 C CA . PRO A 1 74 ? 8.860 6.820 22.013 1.00 62.03 74 PRO A CA 1
ATOM 612 C C . PRO A 1 74 ? 9.196 6.327 20.606 1.00 62.03 74 PRO A C 1
ATOM 614 O O . PRO A 1 74 ? 8.603 5.346 20.151 1.00 62.03 74 PRO A O 1
ATOM 617 N N . LYS A 1 75 ? 10.075 7.050 19.900 1.00 60.62 75 LYS A N 1
ATOM 618 C CA . LYS A 1 75 ? 10.576 6.595 18.602 1.00 60.62 75 LYS A CA 1
ATOM 619 C C . LYS A 1 75 ? 11.182 5.216 18.842 1.00 60.62 75 LYS A C 1
ATOM 621 O O . LYS A 1 75 ? 12.120 5.105 19.631 1.00 60.62 75 LYS A O 1
ATOM 626 N N . LEU A 1 76 ? 10.576 4.188 18.253 1.00 68.19 76 LEU A N 1
ATOM 627 C CA . LEU A 1 76 ? 11.170 2.859 18.239 1.00 68.19 76 LEU A CA 1
ATOM 628 C C . LEU A 1 76 ? 12.540 2.950 17.565 1.00 68.19 76 LEU A C 1
ATOM 630 O O . LEU A 1 76 ? 12.754 3.833 16.733 1.00 68.19 76 LEU A O 1
ATOM 634 N N . SER A 1 77 ? 13.465 2.065 17.934 1.00 78.25 77 SER A N 1
ATOM 635 C CA . SER A 1 77 ? 14.697 1.942 17.158 1.00 78.25 77 SER A CA 1
ATOM 636 C C . SER A 1 77 ? 14.367 1.424 15.756 1.00 78.25 77 SER A C 1
ATOM 638 O O . SER A 1 77 ? 13.419 0.653 15.579 1.00 78.25 77 SER A O 1
ATOM 640 N N . ASP A 1 78 ? 15.164 1.822 14.766 1.00 80.00 78 ASP A N 1
ATOM 641 C CA . ASP A 1 78 ? 14.947 1.447 13.363 1.00 80.00 78 ASP A CA 1
ATOM 642 C C . ASP A 1 78 ? 14.911 -0.086 13.172 1.00 80.00 78 ASP A C 1
ATOM 644 O O . ASP A 1 78 ? 14.150 -0.610 12.356 1.00 80.00 78 ASP A O 1
ATOM 648 N N . GLU A 1 79 ? 15.674 -0.834 13.979 1.00 82.88 79 GLU A N 1
ATOM 649 C CA . GLU A 1 79 ? 15.668 -2.303 13.974 1.00 82.88 79 GLU A CA 1
ATOM 650 C C . GLU A 1 79 ? 14.358 -2.911 14.496 1.00 82.88 79 GLU A C 1
ATOM 652 O O . GLU A 1 79 ? 13.874 -3.910 13.958 1.00 82.88 79 GLU A O 1
ATOM 657 N N . GLU A 1 80 ? 13.778 -2.351 15.560 1.00 86.12 80 GLU A N 1
ATOM 658 C CA . GLU A 1 80 ? 12.507 -2.838 16.104 1.00 86.12 80 GLU A CA 1
ATOM 659 C C . GLU A 1 80 ? 11.342 -2.509 15.171 1.00 86.12 80 GLU A C 1
ATOM 661 O O . GLU A 1 80 ? 10.434 -3.329 15.012 1.00 86.12 80 GLU A O 1
ATOM 666 N N . ASP A 1 81 ? 11.377 -1.334 14.542 1.00 85.06 81 ASP A N 1
ATOM 667 C CA . ASP A 1 81 ? 10.375 -0.921 13.563 1.00 85.06 81 ASP A CA 1
ATOM 668 C C . ASP A 1 81 ? 10.417 -1.811 12.316 1.00 85.06 81 ASP A C 1
ATOM 670 O O . ASP A 1 81 ? 9.382 -2.313 11.880 1.00 85.06 81 ASP A O 1
ATOM 674 N N . SER A 1 82 ? 11.620 -2.140 11.834 1.00 86.88 82 SER A N 1
ATOM 675 C CA . SER A 1 82 ? 11.813 -3.078 10.721 1.00 86.88 82 SER A CA 1
ATOM 676 C C . SER A 1 82 ? 11.237 -4.463 11.033 1.00 86.88 82 SER A C 1
ATOM 678 O O . SER A 1 82 ? 10.486 -5.017 10.233 1.00 86.88 82 SER A O 1
ATOM 680 N N . LYS A 1 83 ? 11.497 -5.009 12.231 1.00 90.94 83 LYS A N 1
ATOM 681 C CA . LYS A 1 83 ? 10.925 -6.302 12.661 1.00 90.94 83 LYS A CA 1
ATOM 682 C C . LYS A 1 83 ? 9.401 -6.263 12.758 1.00 90.94 83 LYS A C 1
ATOM 684 O O . LYS A 1 83 ? 8.734 -7.240 12.412 1.00 90.94 83 LYS A O 1
ATOM 689 N N . ARG A 1 84 ? 8.834 -5.152 13.243 1.00 89.81 84 ARG A N 1
ATOM 690 C CA . ARG A 1 84 ? 7.377 -4.961 13.286 1.00 89.81 84 ARG A CA 1
ATOM 691 C C . ARG A 1 84 ? 6.784 -4.875 11.891 1.00 89.81 84 ARG A C 1
ATOM 693 O O . ARG A 1 84 ? 5.743 -5.486 11.672 1.00 89.81 84 ARG A O 1
ATOM 700 N N . MET A 1 85 ? 7.451 -4.178 10.977 1.00 90.19 85 MET A N 1
ATOM 701 C CA . MET A 1 85 ? 7.035 -4.064 9.586 1.00 90.19 85 MET A CA 1
ATOM 702 C C . MET A 1 85 ? 7.008 -5.438 8.911 1.00 90.19 85 MET A C 1
ATOM 704 O O . MET A 1 85 ? 5.964 -5.822 8.395 1.00 90.19 85 MET A O 1
ATOM 708 N N . THR A 1 86 ? 8.087 -6.225 9.005 1.00 92.19 86 THR A N 1
ATOM 709 C CA . THR A 1 86 ? 8.124 -7.592 8.454 1.00 92.19 86 THR A CA 1
ATOM 710 C C . THR A 1 86 ? 7.027 -8.468 9.056 1.00 92.19 86 THR A C 1
ATOM 712 O O . THR A 1 86 ? 6.218 -9.025 8.325 1.00 92.19 86 THR A O 1
ATOM 715 N N . SER A 1 87 ? 6.890 -8.499 10.389 1.00 94.00 87 SER A N 1
ATOM 716 C CA . SER A 1 87 ? 5.836 -9.303 11.025 1.00 94.00 87 SER A CA 1
ATOM 717 C C . SER A 1 87 ? 4.421 -8.845 10.651 1.00 94.00 87 SER A C 1
ATOM 719 O O . SER A 1 87 ? 3.488 -9.649 10.674 1.00 94.00 87 SER A O 1
ATOM 721 N N . PHE A 1 88 ? 4.233 -7.555 10.365 1.00 94.38 88 PHE A N 1
ATOM 722 C CA . PHE A 1 88 ? 2.958 -7.015 9.909 1.00 94.38 88 PHE A CA 1
ATOM 723 C C . PHE A 1 88 ? 2.655 -7.442 8.471 1.00 94.38 88 PHE A C 1
ATOM 725 O O . PHE A 1 88 ? 1.509 -7.795 8.200 1.00 94.38 88 PHE A O 1
ATOM 732 N N . PHE A 1 89 ? 3.656 -7.447 7.587 1.00 94.31 89 PHE A N 1
ATOM 733 C CA . PHE A 1 89 ? 3.517 -7.944 6.218 1.00 94.31 89 PHE A CA 1
ATOM 734 C C . PHE A 1 89 ? 3.153 -9.424 6.223 1.00 94.31 89 PHE A C 1
ATOM 736 O O . PHE A 1 89 ? 2.081 -9.764 5.738 1.00 94.31 89 PHE A O 1
ATOM 743 N N . ASP A 1 90 ? 3.925 -10.267 6.910 1.00 93.94 90 ASP A N 1
ATOM 744 C CA . ASP A 1 90 ? 3.698 -11.719 6.935 1.00 93.94 90 ASP A CA 1
ATOM 745 C C . ASP A 1 90 ? 2.282 -12.104 7.406 1.00 93.94 90 ASP A C 1
ATOM 747 O O . ASP A 1 90 ? 1.704 -13.095 6.968 1.00 93.94 90 ASP A O 1
ATOM 751 N N . LYS A 1 91 ? 1.705 -11.329 8.333 1.00 95.69 91 LYS A N 1
ATOM 752 C CA . LYS A 1 91 ? 0.381 -11.615 8.909 1.00 95.69 91 LYS A CA 1
ATOM 753 C C . LYS A 1 91 ? -0.776 -11.076 8.081 1.00 95.69 91 LYS A C 1
ATOM 755 O O . LYS A 1 91 ? -1.866 -11.636 8.152 1.00 95.69 91 LYS A O 1
ATOM 760 N N . ASN A 1 92 ? -0.570 -9.961 7.382 1.00 95.12 92 ASN A N 1
ATOM 761 C CA . ASN A 1 92 ? -1.658 -9.189 6.776 1.00 95.12 92 ASN A CA 1
ATOM 762 C C . ASN A 1 92 ? -1.537 -9.053 5.258 1.00 95.12 92 ASN A C 1
ATOM 764 O O . ASN A 1 92 ? -2.407 -8.435 4.657 1.00 95.12 92 ASN A O 1
ATOM 768 N N . GLU A 1 93 ? -0.510 -9.629 4.636 1.00 94.12 93 GLU A N 1
ATOM 769 C CA . GLU A 1 93 ? -0.258 -9.568 3.194 1.00 94.12 93 GLU A CA 1
ATOM 770 C C . GLU A 1 93 ? -1.515 -9.856 2.364 1.00 94.12 93 GLU A C 1
ATOM 772 O O . GLU A 1 93 ? -1.910 -9.020 1.553 1.00 94.12 93 GLU A O 1
ATOM 777 N N . GLY A 1 94 ? -2.211 -10.966 2.633 1.00 96.38 94 GLY A N 1
ATOM 778 C CA . GLY A 1 94 ? -3.440 -11.306 1.909 1.00 96.38 94 GLY A CA 1
ATOM 779 C C . GLY A 1 94 ? -4.535 -10.238 2.024 1.00 96.38 94 GLY A C 1
ATOM 780 O O . GLY A 1 94 ? -5.165 -9.895 1.027 1.00 96.38 94 GLY A O 1
ATOM 781 N N . LEU A 1 95 ? -4.710 -9.646 3.212 1.00 96.81 95 LEU A N 1
ATOM 782 C CA . LEU A 1 95 ? -5.696 -8.583 3.439 1.00 96.81 95 LEU A CA 1
ATOM 783 C C . LEU A 1 95 ? -5.298 -7.274 2.745 1.00 96.81 95 LEU A C 1
ATOM 785 O O . LEU A 1 95 ? -6.153 -6.560 2.226 1.00 96.81 95 LEU A O 1
ATOM 789 N N . ILE A 1 96 ? -4.003 -6.944 2.728 1.00 96.38 96 ILE A N 1
ATOM 790 C CA . ILE A 1 96 ? -3.495 -5.736 2.065 1.00 96.38 96 ILE A CA 1
ATOM 791 C C . ILE A 1 96 ? -3.651 -5.863 0.545 1.00 96.38 96 ILE A C 1
ATOM 793 O O . ILE A 1 96 ? -4.077 -4.909 -0.104 1.00 96.38 96 ILE A O 1
ATOM 797 N N . GLN A 1 97 ? -3.366 -7.040 -0.016 1.00 95.38 97 GLN A N 1
ATOM 798 C CA . GLN A 1 97 ? -3.570 -7.323 -1.437 1.00 95.38 97 GLN A CA 1
ATOM 799 C C . GLN A 1 97 ? -5.053 -7.282 -1.823 1.00 95.38 97 GLN A C 1
ATOM 801 O O . GLN A 1 97 ? -5.401 -6.759 -2.881 1.00 95.38 97 GLN A O 1
ATOM 806 N N . GLU A 1 98 ? -5.945 -7.807 -0.978 1.00 96.69 98 GLU A N 1
ATOM 807 C CA . GLU A 1 98 ? -7.392 -7.711 -1.195 1.00 96.69 98 GLU A CA 1
ATOM 808 C C . GLU A 1 98 ? -7.857 -6.251 -1.184 1.00 96.69 98 GLU A C 1
ATOM 810 O O . GLU A 1 98 ? -8.529 -5.813 -2.120 1.00 96.69 98 GLU A O 1
ATOM 815 N N . TYR A 1 99 ? -7.398 -5.463 -0.207 1.00 97.12 99 TYR A N 1
ATOM 816 C CA . TYR A 1 99 ? -7.658 -4.026 -0.153 1.00 97.12 99 TYR A CA 1
ATOM 817 C C . TYR A 1 99 ? -7.152 -3.288 -1.404 1.00 97.12 99 TYR A C 1
ATOM 819 O O . TYR A 1 99 ? -7.864 -2.454 -1.963 1.00 97.12 99 TYR A O 1
ATOM 827 N N . GLY A 1 100 ? -5.951 -3.621 -1.888 1.00 95.75 100 GLY A N 1
ATOM 828 C CA . GLY A 1 100 ? -5.357 -3.030 -3.091 1.00 95.75 100 GLY A CA 1
ATOM 829 C C . GLY A 1 100 ? -6.149 -3.288 -4.381 1.00 95.75 100 GLY A C 1
ATOM 830 O O . GLY A 1 100 ? -6.034 -2.515 -5.334 1.00 95.75 100 GLY A O 1
ATOM 831 N N . LYS A 1 101 ? -6.992 -4.329 -4.413 1.00 95.38 101 LYS A N 1
ATOM 832 C CA . LYS A 1 101 ? -7.868 -4.664 -5.552 1.00 95.38 101 LYS A CA 1
ATOM 833 C C . LYS A 1 101 ? -9.202 -3.918 -5.532 1.00 95.38 101 LYS A C 1
ATOM 835 O O . LYS A 1 101 ? -9.864 -3.846 -6.569 1.00 95.38 101 LYS A O 1
ATOM 840 N N . LEU A 1 102 ? -9.597 -3.346 -4.394 1.00 95.75 102 LEU A N 1
ATOM 841 C CA . LEU A 1 102 ? -10.847 -2.593 -4.276 1.00 95.75 102 LEU A CA 1
ATOM 842 C C . LEU A 1 102 ? -10.804 -1.352 -5.169 1.00 95.75 102 LEU A C 1
ATOM 844 O O . LEU A 1 102 ? -9.758 -0.713 -5.317 1.00 95.75 102 LEU A O 1
ATOM 848 N N . LYS A 1 103 ? -11.937 -1.001 -5.781 1.00 92.44 103 LYS A N 1
ATOM 849 C CA . LYS A 1 103 ? -12.020 0.138 -6.715 1.00 92.44 103 LYS A CA 1
ATOM 850 C C . LYS A 1 103 ? -12.855 1.285 -6.155 1.00 92.44 103 LYS A C 1
ATOM 852 O O . LYS A 1 103 ? -12.582 2.442 -6.470 1.00 92.44 103 LYS A O 1
ATOM 857 N N . THR A 1 104 ? -13.865 0.980 -5.341 1.00 92.88 104 THR A N 1
ATOM 858 C CA . THR A 1 104 ? -14.807 1.984 -4.831 1.00 92.88 104 THR A CA 1
ATOM 859 C C . THR A 1 104 ? -14.463 2.427 -3.412 1.00 92.88 104 THR A C 1
ATOM 861 O O . THR A 1 104 ? -13.926 1.662 -2.613 1.00 92.88 104 THR A O 1
ATOM 864 N N . LEU A 1 105 ? -14.795 3.677 -3.075 1.00 91.06 105 LEU A N 1
ATOM 865 C CA . LEU A 1 105 ? -14.576 4.210 -1.726 1.00 91.06 105 LEU A CA 1
ATOM 866 C C . LEU A 1 105 ? -15.473 3.525 -0.690 1.00 91.06 105 LEU A C 1
ATOM 868 O O . LEU A 1 105 ? -15.102 3.436 0.476 1.00 91.06 105 LEU A O 1
ATOM 872 N N . GLU A 1 106 ? -16.652 3.061 -1.097 1.00 93.50 106 GLU A N 1
ATOM 873 C CA . GLU A 1 106 ? -17.595 2.323 -0.258 1.00 93.50 106 GLU A CA 1
ATOM 874 C C . GLU A 1 106 ? -17.024 0.972 0.174 1.00 93.50 106 GLU A C 1
ATOM 876 O O . GLU A 1 106 ? -17.056 0.657 1.364 1.00 93.50 106 GLU A O 1
ATOM 881 N N . GLU A 1 107 ? -16.457 0.210 -0.767 1.00 95.50 107 GLU A N 1
ATOM 882 C CA . GLU A 1 107 ? -15.764 -1.047 -0.471 1.00 95.50 107 GLU A CA 1
ATOM 883 C C . GLU A 1 107 ? -14.545 -0.793 0.418 1.00 95.50 107 GLU A C 1
ATOM 885 O O . GLU A 1 107 ? -14.379 -1.461 1.437 1.00 95.50 107 GLU A O 1
ATOM 890 N N . SER A 1 108 ? -13.735 0.222 0.090 1.00 95.56 108 SER A N 1
ATOM 891 C CA . SER A 1 108 ? -12.570 0.595 0.896 1.00 95.56 108 SER A CA 1
ATOM 892 C C . SER A 1 108 ? -12.951 1.006 2.324 1.00 95.56 108 SER A C 1
ATOM 894 O O . SER A 1 108 ? -12.241 0.653 3.264 1.00 95.56 108 SER A O 1
ATOM 896 N N . GLU A 1 109 ? -14.061 1.731 2.523 1.00 95.81 109 GLU A N 1
ATOM 897 C CA . GLU A 1 109 ? -14.552 2.077 3.865 1.00 95.81 109 GLU A CA 1
ATOM 898 C C . GLU A 1 109 ? -14.978 0.829 4.638 1.00 95.81 109 GLU A C 1
ATOM 900 O O . GLU A 1 109 ? -14.577 0.666 5.791 1.00 95.81 109 GLU A O 1
ATOM 905 N N . ALA A 1 110 ? -15.787 -0.038 4.023 1.00 96.81 110 ALA A N 1
ATOM 906 C CA . ALA A 1 110 ? -16.271 -1.255 4.666 1.00 96.81 110 ALA A CA 1
ATOM 907 C C . ALA A 1 110 ? -15.101 -2.153 5.091 1.00 96.81 110 ALA A C 1
ATOM 909 O O . ALA A 1 110 ? -15.015 -2.539 6.257 1.00 96.81 110 ALA A O 1
ATOM 910 N N . PHE A 1 111 ? -14.144 -2.371 4.188 1.00 97.12 111 PHE A N 1
ATOM 911 C CA . PHE A 1 111 ? -12.990 -3.229 4.432 1.00 97.12 111 PHE A CA 1
ATOM 912 C C . PHE A 1 111 ? -12.087 -2.696 5.552 1.00 97.12 111 PHE A C 1
ATOM 914 O O . PHE A 1 111 ? -11.691 -3.435 6.451 1.00 97.12 111 PHE A O 1
ATOM 921 N N . ILE A 1 112 ? -11.797 -1.390 5.566 1.00 96.12 112 ILE A N 1
ATOM 922 C CA . ILE A 1 112 ? -10.971 -0.783 6.623 1.00 96.12 112 ILE A CA 1
ATOM 923 C C . ILE A 1 112 ? -11.711 -0.725 7.965 1.00 96.12 112 ILE A C 1
ATOM 925 O O . ILE A 1 112 ? -11.076 -0.760 9.018 1.00 96.12 112 ILE A O 1
ATOM 929 N N . LEU A 1 113 ? -13.046 -0.677 7.974 1.00 95.75 113 LEU A N 1
ATOM 930 C CA . LEU A 1 113 ? -13.824 -0.796 9.210 1.00 95.75 113 LEU A CA 1
ATOM 931 C C . LEU A 1 113 ? -13.846 -2.224 9.769 1.00 95.75 113 LEU A C 1
ATOM 933 O O . LEU A 1 113 ? -13.859 -2.378 10.992 1.00 95.75 113 LEU A O 1
ATOM 937 N N . GLU A 1 114 ? -13.833 -3.242 8.909 1.00 97.00 114 GLU A N 1
ATOM 938 C CA . GLU A 1 114 ? -13.708 -4.654 9.298 1.00 97.00 114 GLU A CA 1
ATOM 939 C C . GLU A 1 114 ? -12.282 -5.000 9.744 1.00 97.00 114 GLU A C 1
ATOM 941 O O . GLU A 1 114 ? -12.083 -5.732 10.718 1.00 97.00 114 GLU A O 1
ATOM 946 N N . HIS A 1 115 ? -11.284 -4.366 9.123 1.00 96.00 115 HIS A N 1
ATOM 947 C CA . HIS A 1 115 ? -9.866 -4.541 9.425 1.00 96.00 115 HIS A CA 1
ATOM 948 C C . HIS A 1 115 ? -9.165 -3.221 9.824 1.00 96.00 115 HIS A C 1
ATOM 950 O O . HIS A 1 115 ? -8.229 -2.785 9.148 1.00 96.00 115 HIS A O 1
ATOM 956 N N . PRO A 1 116 ? -9.503 -2.590 10.975 1.00 94.75 116 PRO A N 1
ATOM 957 C CA . PRO A 1 116 ? -8.977 -1.263 11.335 1.00 94.75 116 PRO A CA 1
ATOM 958 C C . PRO A 1 116 ? -7.463 -1.190 11.531 1.00 94.75 116 PRO A C 1
ATOM 960 O O . PRO A 1 116 ? -6.885 -0.107 11.491 1.00 94.75 116 PRO A O 1
ATOM 963 N N . HIS A 1 117 ? -6.809 -2.328 11.766 1.00 93.19 117 HIS A N 1
ATOM 964 C CA . HIS A 1 117 ? -5.357 -2.417 11.903 1.00 93.19 117 HIS A CA 1
ATOM 965 C C . HIS A 1 117 ? -4.620 -2.121 10.585 1.00 93.19 117 HIS A C 1
ATOM 967 O O . HIS A 1 117 ? -3.450 -1.748 10.627 1.00 93.19 117 HIS A O 1
ATOM 973 N N . LEU A 1 118 ? -5.301 -2.221 9.436 1.00 95.56 118 LEU A N 1
ATOM 974 C CA . LEU A 1 118 ? -4.752 -1.855 8.131 1.00 95.56 118 LEU A CA 1
ATOM 975 C C . LEU A 1 118 ? -4.626 -0.341 7.937 1.00 95.56 118 LEU A C 1
ATOM 977 O O . LEU A 1 118 ? -3.879 0.088 7.063 1.00 95.56 118 LEU A O 1
ATOM 981 N N . ALA A 1 119 ? -5.274 0.485 8.764 1.00 95.12 119 ALA A N 1
ATOM 982 C CA . ALA A 1 119 ? -5.058 1.932 8.788 1.00 95.12 119 ALA A CA 1
ATOM 983 C C . ALA A 1 119 ? -3.712 2.275 9.466 1.00 95.12 119 ALA A C 1
ATOM 985 O O . ALA A 1 119 ? -3.669 2.879 10.542 1.00 95.12 119 ALA A O 1
ATOM 986 N N . SER A 1 120 ? -2.608 1.842 8.852 1.00 93.94 120 SER A N 1
ATOM 987 C CA . SER A 1 120 ? -1.237 1.949 9.360 1.00 93.94 120 SER A CA 1
ATOM 988 C C . SER A 1 120 ? -0.259 2.409 8.274 1.00 93.94 120 SER A C 1
ATOM 990 O O . SER A 1 120 ? -0.506 2.225 7.082 1.00 93.94 120 SER A O 1
ATOM 992 N N . GLU A 1 121 ? 0.875 2.983 8.686 1.00 93.56 121 GLU A N 1
ATOM 993 C 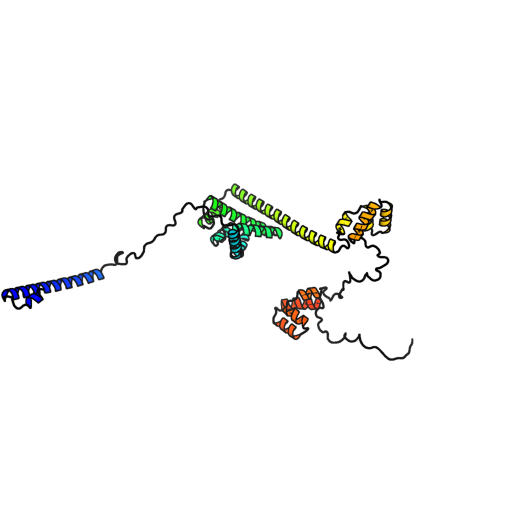CA . GLU A 1 121 ? 1.951 3.376 7.762 1.00 93.56 121 GLU A CA 1
ATOM 994 C C . GLU A 1 121 ? 2.563 2.162 7.047 1.00 93.56 121 GLU A C 1
ATOM 996 O O . GLU A 1 121 ? 2.906 2.252 5.871 1.00 93.56 121 GLU A O 1
ATOM 1001 N N . TYR A 1 122 ? 2.617 0.999 7.708 1.00 95.06 122 TYR A N 1
ATOM 1002 C CA . TYR A 1 122 ? 3.115 -0.235 7.100 1.00 95.06 122 TYR A CA 1
ATOM 1003 C C . TYR A 1 122 ? 2.259 -0.660 5.902 1.00 95.06 122 TYR A C 1
ATOM 1005 O O . TYR A 1 122 ? 2.806 -1.013 4.863 1.00 95.06 122 TYR A O 1
ATOM 1013 N N . THR A 1 123 ? 0.930 -0.551 5.992 1.00 96.19 123 THR A N 1
ATOM 1014 C CA . THR A 1 123 ? 0.035 -0.833 4.859 1.00 96.19 123 THR A CA 1
ATOM 1015 C C . THR A 1 123 ? 0.342 0.066 3.661 1.00 96.19 123 THR A C 1
ATOM 1017 O O . THR A 1 123 ? 0.445 -0.421 2.539 1.00 96.19 123 THR A O 1
ATOM 1020 N N . ALA A 1 124 ? 0.543 1.370 3.886 1.00 96.12 124 ALA A N 1
ATOM 1021 C CA . ALA A 1 124 ? 0.910 2.300 2.817 1.00 96.12 124 ALA A CA 1
ATOM 1022 C C . ALA A 1 124 ? 2.281 1.959 2.200 1.00 96.12 124 ALA A C 1
ATOM 1024 O O . ALA A 1 124 ? 2.451 2.042 0.981 1.00 96.12 124 ALA A O 1
ATOM 1025 N N . ASN A 1 125 ? 3.247 1.528 3.017 1.00 95.44 125 ASN A N 1
ATOM 1026 C CA . ASN A 1 125 ? 4.558 1.082 2.539 1.00 95.44 125 ASN A CA 1
ATOM 1027 C C . ASN A 1 125 ? 4.448 -0.185 1.680 1.00 95.44 125 ASN A C 1
ATOM 1029 O O . ASN A 1 125 ? 5.029 -0.226 0.596 1.00 95.44 125 ASN A O 1
ATOM 1033 N N . TYR A 1 126 ? 3.667 -1.177 2.119 1.00 96.75 126 TYR A N 1
ATOM 1034 C CA . TYR A 1 126 ? 3.424 -2.401 1.353 1.00 96.75 126 TYR A CA 1
ATOM 1035 C C . TYR A 1 126 ? 2.773 -2.082 0.003 1.00 96.75 126 TYR A C 1
ATOM 1037 O O . TYR A 1 126 ? 3.317 -2.443 -1.035 1.00 96.75 126 TYR A O 1
ATOM 1045 N N . LEU A 1 127 ? 1.669 -1.323 -0.004 1.00 97.00 127 LEU A N 1
ATOM 1046 C CA . LEU A 1 127 ? 0.969 -0.940 -1.239 1.00 97.00 127 LEU A CA 1
ATOM 1047 C C . LEU A 1 127 ? 1.867 -0.133 -2.189 1.00 97.00 127 LEU A C 1
ATOM 1049 O O . LEU A 1 127 ? 1.720 -0.218 -3.402 1.00 97.00 127 LEU A O 1
ATOM 1053 N N . THR A 1 128 ? 2.817 0.643 -1.661 1.00 97.06 128 THR A N 1
ATOM 1054 C CA . THR A 1 128 ? 3.798 1.367 -2.484 1.00 97.06 128 THR A CA 1
ATOM 1055 C C . THR A 1 128 ? 4.767 0.420 -3.191 1.00 97.06 128 THR A C 1
ATOM 1057 O O . THR A 1 128 ? 5.098 0.649 -4.354 1.00 97.06 128 THR A O 1
ATOM 1060 N N . ILE A 1 129 ? 5.236 -0.623 -2.500 1.00 95.88 129 ILE A N 1
ATOM 1061 C CA . ILE A 1 129 ? 6.103 -1.654 -3.085 1.00 95.88 129 ILE A CA 1
ATOM 1062 C C . ILE A 1 129 ? 5.316 -2.467 -4.113 1.00 95.88 129 ILE A C 1
ATOM 1064 O O . ILE A 1 129 ? 5.797 -2.673 -5.222 1.00 95.88 129 ILE A O 1
ATOM 1068 N N . ASP A 1 130 ? 4.092 -2.859 -3.774 1.00 96.44 130 ASP A N 1
ATOM 1069 C CA . ASP A 1 130 ? 3.231 -3.648 -4.651 1.00 96.44 130 ASP A CA 1
ATOM 1070 C C . ASP A 1 130 ? 2.874 -2.880 -5.935 1.00 96.44 130 ASP A C 1
ATOM 1072 O O . ASP A 1 130 ? 3.069 -3.374 -7.045 1.00 96.44 130 ASP A O 1
ATOM 1076 N N . ALA A 1 131 ? 2.503 -1.600 -5.815 1.00 97.44 131 ALA A N 1
ATOM 1077 C CA . ALA A 1 131 ? 2.276 -0.735 -6.972 1.00 97.44 131 ALA A CA 1
ATOM 1078 C C . ALA A 1 131 ? 3.543 -0.557 -7.830 1.00 97.44 131 ALA A C 1
ATOM 1080 O O . ALA A 1 131 ? 3.449 -0.481 -9.055 1.00 97.44 131 ALA A O 1
ATOM 1081 N N . LEU A 1 132 ? 4.734 -0.512 -7.218 1.00 97.06 132 LEU A N 1
ATOM 1082 C CA . LEU A 1 132 ? 6.000 -0.465 -7.956 1.00 97.06 132 LEU A CA 1
ATOM 1083 C C . LEU A 1 132 ? 6.256 -1.771 -8.717 1.00 97.06 132 LEU A C 1
ATOM 1085 O O . LEU A 1 132 ? 6.699 -1.711 -9.859 1.00 97.06 132 LEU A O 1
ATOM 1089 N N . ASN A 1 133 ? 5.968 -2.926 -8.119 1.00 96.31 133 ASN A N 1
ATOM 1090 C CA . ASN A 1 133 ? 6.111 -4.219 -8.786 1.00 96.31 133 ASN A CA 1
ATOM 1091 C C . ASN A 1 133 ? 5.156 -4.320 -9.983 1.00 96.31 133 ASN A C 1
ATOM 1093 O O . ASN A 1 133 ? 5.599 -4.611 -11.089 1.00 96.31 133 ASN A O 1
ATOM 1097 N N . MET A 1 134 ? 3.886 -3.929 -9.821 1.00 97.19 134 MET A N 1
ATOM 1098 C CA . MET A 1 134 ? 2.941 -3.866 -10.945 1.00 97.19 134 MET A CA 1
ATOM 1099 C C . MET A 1 134 ? 3.409 -2.893 -12.038 1.00 97.19 134 MET A C 1
ATOM 1101 O O . MET A 1 134 ? 3.276 -3.172 -13.232 1.00 97.19 134 MET A O 1
ATOM 1105 N N . ALA A 1 135 ? 4.024 -1.771 -11.643 1.00 95.88 135 ALA A N 1
ATOM 1106 C CA . ALA A 1 135 ? 4.634 -0.828 -12.574 1.00 95.88 135 ALA A CA 1
ATOM 1107 C C . ALA A 1 135 ? 5.833 -1.421 -13.328 1.00 95.88 135 ALA A C 1
ATOM 1109 O O . ALA A 1 135 ? 6.069 -0.977 -14.450 1.00 95.88 135 ALA A O 1
ATOM 1110 N N . ILE A 1 136 ? 6.582 -2.374 -12.747 1.00 94.88 136 ILE A N 1
ATOM 1111 C CA . ILE A 1 136 ? 7.694 -3.134 -13.366 1.00 94.88 136 ILE A CA 1
ATOM 1112 C C . ILE A 1 136 ? 7.168 -4.254 -14.285 1.00 94.88 136 ILE A C 1
ATOM 1114 O O . ILE A 1 136 ? 7.750 -4.519 -15.337 1.00 94.88 136 ILE A O 1
ATOM 1118 N N . ASP A 1 137 ? 5.997 -4.804 -13.987 1.00 94.94 137 ASP A N 1
ATOM 1119 C CA . ASP A 1 137 ? 5.352 -5.840 -14.806 1.00 94.94 137 ASP A CA 1
ATOM 1120 C C . ASP A 1 137 ? 4.511 -5.272 -15.966 1.00 94.94 137 ASP A C 1
ATOM 1122 O O . ASP A 1 137 ? 3.840 -6.014 -16.678 1.00 94.94 137 ASP A O 1
ATOM 1126 N N . HIS A 1 138 ? 4.522 -3.947 -16.168 1.00 93.12 138 HIS A N 1
ATOM 1127 C CA . HIS A 1 138 ? 3.692 -3.233 -17.156 1.00 93.12 138 HIS A CA 1
ATOM 1128 C C . HIS A 1 138 ? 2.172 -3.365 -16.927 1.00 93.12 138 HIS A C 1
ATOM 1130 O O . HIS A 1 138 ? 1.373 -3.116 -17.833 1.00 93.12 138 HIS A O 1
ATOM 1136 N N . LYS A 1 139 ? 1.746 -3.693 -15.703 1.00 95.75 139 LYS A N 1
ATOM 1137 C CA . LYS A 1 139 ? 0.332 -3.797 -15.321 1.00 95.75 139 LYS A CA 1
ATOM 1138 C C . LYS A 1 139 ? -0.211 -2.452 -14.848 1.00 95.75 139 LYS A C 1
ATOM 1140 O O . LYS A 1 139 ? -0.415 -2.207 -13.661 1.00 95.75 139 LYS A O 1
ATOM 1145 N N . GLU A 1 140 ? -0.450 -1.567 -15.808 1.00 93.44 140 GLU A N 1
ATOM 1146 C CA . GLU A 1 140 ? -0.785 -0.163 -15.547 1.00 93.44 140 GLU A CA 1
ATOM 1147 C C . GLU A 1 140 ? -2.119 0.034 -14.800 1.00 93.44 140 GLU A C 1
ATOM 1149 O O . GLU A 1 140 ? -2.208 0.867 -13.899 1.00 93.44 140 GLU A O 1
ATOM 1154 N N . GLU A 1 141 ? -3.158 -0.741 -15.137 1.00 94.69 141 GLU A N 1
ATOM 1155 C CA . GLU A 1 141 ? -4.469 -0.629 -14.477 1.00 94.69 141 GLU A CA 1
ATOM 1156 C C . GLU A 1 141 ? -4.396 -1.050 -13.001 1.00 94.69 141 GLU A C 1
ATOM 1158 O O . GLU A 1 141 ? -4.927 -0.355 -12.129 1.00 94.69 141 GLU A O 1
ATOM 1163 N N . GLU A 1 142 ? -3.713 -2.164 -12.720 1.00 94.69 142 GLU A N 1
ATOM 1164 C CA . GLU A 1 142 ? -3.510 -2.680 -11.362 1.00 94.69 142 GLU A CA 1
ATOM 1165 C C . GLU A 1 142 ? -2.660 -1.708 -10.540 1.00 94.69 142 GLU A C 1
ATOM 1167 O O . GLU A 1 142 ? -3.056 -1.332 -9.437 1.00 94.69 142 GLU A O 1
ATOM 1172 N N . MET A 1 143 ? -1.560 -1.209 -11.116 1.00 96.56 143 MET A N 1
ATOM 1173 C CA . MET A 1 143 ? -0.712 -0.185 -10.504 1.00 96.56 143 MET A CA 1
ATOM 1174 C C . MET A 1 143 ? -1.513 1.062 -10.127 1.00 96.56 143 MET A C 1
ATOM 1176 O O . MET A 1 143 ? -1.456 1.500 -8.978 1.00 96.56 143 MET A O 1
ATOM 1180 N N . SER A 1 144 ? -2.306 1.599 -11.059 1.00 96.00 144 SER A N 1
ATOM 1181 C CA . SER A 1 144 ? -3.136 2.783 -10.816 1.00 96.00 144 SER A CA 1
ATOM 1182 C C . SER A 1 144 ? -4.173 2.529 -9.717 1.00 96.00 144 SER A C 1
ATOM 1184 O O . SER A 1 144 ? -4.451 3.399 -8.887 1.00 96.00 144 SER A O 1
ATOM 1186 N N . ASN A 1 145 ? -4.735 1.318 -9.655 1.00 95.62 145 ASN A N 1
ATOM 1187 C CA . ASN A 1 145 ? -5.679 0.965 -8.603 1.00 95.62 145 ASN A CA 1
ATOM 1188 C C . ASN A 1 145 ? -5.034 0.892 -7.218 1.00 95.62 145 ASN A C 1
ATOM 1190 O O . ASN A 1 145 ? -5.519 1.534 -6.284 1.00 95.62 145 ASN A O 1
ATOM 1194 N N . ILE A 1 146 ? -3.918 0.177 -7.101 1.00 96.75 146 ILE A N 1
ATOM 1195 C CA . ILE A 1 146 ? -3.170 0.053 -5.846 1.00 96.75 146 ILE A CA 1
ATOM 1196 C C . ILE A 1 146 ? -2.653 1.430 -5.411 1.00 96.75 146 ILE A C 1
ATOM 1198 O O . ILE A 1 146 ? -2.733 1.775 -4.231 1.00 96.75 146 ILE A O 1
ATOM 1202 N N . ALA A 1 147 ? -2.202 2.264 -6.354 1.00 96.94 147 ALA A N 1
ATOM 1203 C CA . ALA A 1 147 ? -1.777 3.635 -6.096 1.00 96.94 147 ALA A CA 1
ATOM 1204 C C . ALA A 1 147 ? -2.905 4.479 -5.485 1.00 96.94 147 ALA A C 1
ATOM 1206 O O . ALA A 1 147 ? -2.693 5.115 -4.450 1.00 96.94 147 ALA A O 1
ATOM 1207 N N . ARG A 1 148 ? -4.122 4.435 -6.050 1.00 96.06 148 ARG A N 1
ATOM 1208 C CA . ARG A 1 148 ? -5.296 5.111 -5.469 1.00 96.06 148 ARG A CA 1
ATOM 1209 C C . ARG A 1 148 ? -5.568 4.657 -4.038 1.00 96.06 148 ARG A C 1
ATOM 1211 O O . ARG A 1 148 ? -5.736 5.509 -3.165 1.00 96.06 148 ARG A O 1
ATOM 1218 N N . GLN A 1 149 ? -5.587 3.347 -3.791 1.00 96.44 149 GLN A N 1
ATOM 1219 C CA . GLN A 1 149 ? -5.838 2.786 -2.457 1.00 96.44 149 GLN A CA 1
ATOM 1220 C C . GLN A 1 149 ? -4.734 3.162 -1.457 1.00 96.44 149 GLN A C 1
ATOM 1222 O O . GLN A 1 149 ? -5.014 3.515 -0.311 1.00 96.44 149 GLN A O 1
ATOM 1227 N N . CYS A 1 150 ? -3.477 3.188 -1.903 1.00 97.12 150 CYS A N 1
ATOM 1228 C CA . CYS A 1 150 ? -2.345 3.644 -1.103 1.00 97.12 150 CYS A CA 1
ATOM 1229 C C . CYS A 1 150 ? -2.524 5.099 -0.643 1.00 97.12 150 CYS A C 1
ATOM 1231 O O . CYS A 1 150 ? -2.411 5.388 0.551 1.00 97.12 150 CYS A O 1
ATOM 1233 N N . ILE A 1 151 ? -2.873 6.010 -1.561 1.00 96.00 151 ILE A N 1
ATOM 1234 C CA . ILE A 1 151 ? -3.110 7.423 -1.228 1.00 96.00 151 ILE A CA 1
ATOM 1235 C C . ILE A 1 151 ? -4.321 7.588 -0.298 1.00 96.00 151 ILE A C 1
ATOM 1237 O O . ILE A 1 151 ? -4.269 8.407 0.618 1.00 96.00 151 ILE A O 1
ATOM 1241 N N . VAL A 1 152 ? -5.379 6.781 -0.447 1.00 95.56 152 VAL A N 1
ATOM 1242 C CA . VAL A 1 152 ? -6.530 6.794 0.481 1.00 95.56 152 VAL A CA 1
ATOM 1243 C C . VAL A 1 152 ? -6.090 6.492 1.920 1.00 95.56 152 VAL A C 1
ATOM 1245 O O . VAL A 1 152 ? -6.472 7.220 2.840 1.00 95.56 152 VAL A O 1
ATOM 1248 N N . ILE A 1 153 ? -5.242 5.478 2.129 1.00 96.44 153 ILE A N 1
ATOM 1249 C CA . ILE A 1 153 ? -4.677 5.176 3.456 1.00 96.44 153 ILE A CA 1
ATOM 1250 C C . ILE A 1 153 ? -3.776 6.311 3.949 1.00 96.44 153 ILE A C 1
ATOM 1252 O O . ILE A 1 153 ? -3.879 6.702 5.112 1.00 96.44 153 ILE A O 1
ATOM 1256 N N . GLN A 1 154 ? -2.929 6.885 3.091 1.00 95.75 154 GLN A N 1
ATOM 1257 C CA . GLN A 1 154 ? -2.070 8.015 3.469 1.00 95.75 154 GLN A CA 1
ATOM 1258 C C . GLN A 1 154 ? -2.891 9.225 3.940 1.00 95.75 154 GLN A C 1
ATOM 1260 O O . GLN A 1 154 ? -2.594 9.795 4.990 1.00 95.75 154 GLN A O 1
ATOM 1265 N N . TYR A 1 155 ? -3.979 9.553 3.243 1.00 94.75 155 TYR A N 1
ATOM 1266 C CA . TYR A 1 155 ? -4.889 10.639 3.616 1.00 94.75 155 TYR A CA 1
ATOM 1267 C C . TYR A 1 155 ? -5.621 10.359 4.930 1.00 94.75 155 TYR A C 1
ATOM 1269 O O . TYR A 1 155 ? -5.789 11.257 5.760 1.00 94.75 155 TYR A O 1
ATOM 1277 N N . LEU A 1 156 ? -6.043 9.110 5.154 1.00 95.00 156 LEU A N 1
ATOM 1278 C CA . LEU A 1 156 ? -6.633 8.688 6.424 1.00 95.00 156 LEU A CA 1
ATOM 1279 C C . LEU A 1 156 ? -5.641 8.880 7.584 1.00 95.00 156 LEU A C 1
ATOM 1281 O O . LEU A 1 156 ? -6.009 9.413 8.636 1.00 95.00 156 LEU A O 1
ATOM 1285 N N . LEU A 1 157 ? -4.382 8.476 7.392 1.00 94.19 157 LEU A N 1
ATOM 1286 C CA . LEU A 1 157 ? -3.311 8.647 8.375 1.00 94.19 157 LEU A CA 1
ATOM 1287 C C . LEU A 1 157 ? -3.018 10.128 8.638 1.00 94.19 157 LEU A C 1
ATOM 1289 O O . LEU A 1 157 ? -2.844 10.522 9.792 1.00 94.19 157 LEU A O 1
ATOM 1293 N N . GLU A 1 158 ? -3.001 10.958 7.599 1.00 92.00 158 GLU A N 1
ATOM 1294 C CA . GLU A 1 158 ? -2.789 12.399 7.718 1.00 92.00 158 GLU A CA 1
ATOM 1295 C C . GLU A 1 158 ? -3.939 13.090 8.461 1.00 92.00 158 GLU A C 1
ATOM 1297 O O . GLU A 1 158 ? -3.698 13.878 9.379 1.00 92.00 158 GLU A O 1
ATOM 1302 N N . LEU A 1 159 ? -5.196 12.739 8.164 1.00 90.75 159 LEU A N 1
ATOM 1303 C CA . LEU A 1 159 ? -6.340 13.240 8.926 1.00 90.75 159 LEU A CA 1
ATOM 1304 C C . LEU A 1 159 ? -6.238 12.840 10.403 1.00 90.75 159 LEU A C 1
ATOM 1306 O O . LEU A 1 159 ? -6.484 13.668 11.284 1.00 90.75 159 LEU A O 1
ATOM 1310 N N . ALA A 1 160 ? -5.872 11.588 10.687 1.00 90.50 160 ALA A N 1
ATOM 1311 C CA . ALA A 1 160 ? -5.711 11.110 12.054 1.00 90.50 160 ALA A CA 1
ATOM 1312 C C . ALA A 1 160 ? -4.611 11.883 12.800 1.00 90.50 160 ALA A C 1
ATOM 1314 O O . ALA A 1 160 ? -4.833 12.296 13.942 1.00 90.50 160 ALA A O 1
ATOM 1315 N N . LYS A 1 161 ? -3.475 12.154 12.140 1.00 90.12 161 LYS A N 1
ATOM 1316 C CA . LYS A 1 161 ? -2.394 13.006 12.663 1.00 90.12 161 LYS A CA 1
ATOM 1317 C C . LYS A 1 161 ? -2.896 14.424 12.955 1.00 90.12 161 LYS A C 1
ATOM 1319 O O . LYS A 1 161 ? -2.728 14.901 14.074 1.00 90.12 161 LYS A O 1
ATOM 1324 N N . ASN A 1 162 ? -3.606 15.049 12.015 1.00 88.56 162 ASN A N 1
ATOM 1325 C CA . ASN A 1 162 ? -4.163 16.400 12.170 1.00 88.56 162 ASN A CA 1
ATOM 1326 C C . ASN A 1 162 ? -5.185 16.504 13.315 1.00 88.56 162 ASN A C 1
ATOM 1328 O O . ASN A 1 162 ? -5.299 17.542 13.963 1.00 88.56 162 ASN A O 1
ATOM 1332 N N . MET A 1 163 ? -5.923 15.426 13.590 1.00 86.00 163 MET A N 1
ATOM 1333 C CA . MET A 1 163 ? -6.888 15.351 14.692 1.00 86.00 163 MET A CA 1
ATOM 1334 C C . MET A 1 163 ? -6.280 14.842 16.010 1.00 86.00 163 MET A C 1
ATOM 1336 O O . MET A 1 163 ? -7.017 14.676 16.983 1.00 86.00 163 MET A O 1
ATOM 1340 N N . ASN A 1 164 ? -4.968 14.570 16.061 1.00 85.94 164 ASN A N 1
ATOM 1341 C CA . ASN A 1 164 ? -4.291 13.902 17.183 1.00 85.94 164 ASN A CA 1
ATOM 1342 C C . ASN A 1 164 ? -5.004 12.609 17.635 1.00 85.94 164 ASN A C 1
ATOM 1344 O O . ASN A 1 164 ? -5.037 12.253 18.819 1.00 85.94 164 ASN A O 1
ATOM 1348 N N . ALA A 1 165 ? -5.595 11.897 16.678 1.00 87.31 165 ALA A N 1
ATOM 1349 C CA . ALA A 1 165 ? -6.389 10.701 16.895 1.00 87.31 165 ALA A CA 1
ATOM 1350 C C . ALA A 1 165 ? -5.653 9.445 16.409 1.00 87.31 165 ALA A C 1
ATOM 1352 O O . ALA A 1 165 ? -4.638 9.514 15.723 1.00 87.31 165 ALA A O 1
ATOM 1353 N N . ILE A 1 166 ? -6.147 8.270 16.805 1.00 87.38 166 ILE A N 1
ATOM 1354 C CA . ILE A 1 166 ? -5.595 6.999 16.318 1.00 87.38 166 ILE A CA 1
ATOM 1355 C C . ILE A 1 166 ? -6.280 6.676 14.984 1.00 87.38 166 ILE A C 1
ATOM 1357 O O . ILE A 1 166 ? -7.513 6.631 14.972 1.00 87.38 166 ILE A O 1
ATOM 1361 N N . PRO A 1 167 ? -5.530 6.424 13.897 1.00 90.12 167 PRO A N 1
ATOM 1362 C CA . PRO A 1 167 ? -6.108 6.128 12.584 1.00 90.12 167 PRO A CA 1
ATOM 1363 C C . PRO A 1 167 ? -6.955 4.851 12.578 1.00 90.12 167 PRO A C 1
ATOM 1365 O O . PRO A 1 167 ? -7.955 4.787 11.878 1.00 90.12 167 PRO A O 1
ATOM 1368 N N . THR A 1 168 ? -6.633 3.883 13.438 1.00 92.38 168 THR A N 1
ATOM 1369 C CA . THR A 1 168 ? -7.386 2.628 13.601 1.00 92.38 168 THR A CA 1
ATOM 1370 C C . THR A 1 168 ? -8.723 2.794 14.340 1.00 92.38 168 THR A C 1
ATOM 1372 O O . THR A 1 168 ? -9.423 1.815 14.589 1.00 92.38 168 THR A O 1
ATOM 1375 N N . ASN A 1 169 ? -9.089 4.008 14.768 1.00 91.44 169 ASN A N 1
ATOM 1376 C CA . ASN A 1 169 ? -10.365 4.246 15.435 1.00 91.44 169 ASN A CA 1
ATOM 1377 C C . ASN A 1 169 ? -11.499 4.330 14.404 1.00 91.44 169 ASN A C 1
ATOM 1379 O O . ASN A 1 169 ? -11.506 5.216 13.551 1.00 91.44 169 ASN A O 1
ATOM 1383 N N . ALA A 1 170 ? -12.514 3.476 14.550 1.00 92.69 170 ALA A N 1
ATOM 1384 C CA . ALA A 1 170 ? -13.682 3.441 13.673 1.00 92.69 170 ALA A CA 1
ATOM 1385 C C . ALA A 1 170 ? -14.393 4.800 13.522 1.00 92.69 170 ALA A C 1
ATOM 1387 O O . ALA A 1 170 ? -14.927 5.091 12.454 1.00 92.69 170 ALA A O 1
ATOM 1388 N N . SER A 1 171 ? -14.407 5.658 14.552 1.00 91.38 171 SER A N 1
ATOM 1389 C CA . SER A 1 171 ? -15.012 6.993 14.434 1.00 91.38 171 SER A CA 1
ATOM 1390 C C . SER A 1 171 ? -14.209 7.923 13.523 1.00 91.38 171 SER A C 1
ATOM 1392 O O . SER A 1 171 ? -14.804 8.721 12.801 1.00 91.38 171 SER A O 1
ATOM 1394 N N . ILE A 1 172 ? -12.880 7.790 13.516 1.00 92.56 172 ILE A N 1
ATOM 1395 C CA . ILE A 1 172 ? -11.974 8.550 12.649 1.00 92.56 172 ILE A CA 1
ATOM 1396 C C . ILE A 1 172 ? -12.068 8.043 11.216 1.00 92.56 172 ILE A C 1
ATOM 1398 O O . ILE A 1 172 ? -12.214 8.859 10.313 1.00 92.56 172 ILE A O 1
ATOM 1402 N N . ILE A 1 173 ? -12.085 6.723 11.021 1.00 94.50 173 ILE A N 1
ATOM 1403 C CA . ILE A 1 173 ? -12.272 6.094 9.707 1.00 94.50 173 ILE A CA 1
ATOM 1404 C C . ILE A 1 173 ? -13.595 6.564 9.083 1.00 94.50 173 ILE A C 1
ATOM 1406 O O . ILE A 1 173 ? -13.602 7.140 7.997 1.00 94.50 173 ILE A O 1
ATOM 1410 N N . LYS A 1 174 ? -14.715 6.448 9.810 1.00 94.38 174 LYS A N 1
ATOM 1411 C CA . LYS A 1 174 ? -16.026 6.934 9.335 1.00 94.38 174 LYS A CA 1
ATOM 1412 C C . LYS A 1 174 ? -16.026 8.437 9.065 1.00 94.38 174 LYS A C 1
ATOM 1414 O O . LYS A 1 174 ? -16.619 8.898 8.092 1.00 94.38 174 LYS A O 1
ATOM 1419 N N . ALA A 1 175 ? -15.383 9.229 9.926 1.00 93.00 175 ALA A N 1
ATOM 1420 C CA . ALA A 1 175 ? -15.296 10.674 9.735 1.00 93.00 175 ALA A CA 1
ATOM 1421 C C . ALA A 1 175 ? -14.474 11.045 8.492 1.00 93.00 175 ALA A C 1
ATOM 1423 O O . ALA A 1 175 ? -14.854 11.984 7.792 1.00 93.00 175 ALA A O 1
ATOM 1424 N N . PHE A 1 176 ? -13.393 10.313 8.211 1.00 94.75 176 PHE A N 1
ATOM 1425 C CA . PHE A 1 176 ? -12.580 10.463 7.009 1.00 94.75 176 PHE A CA 1
ATOM 1426 C C . PHE A 1 176 ? -13.418 10.224 5.756 1.00 94.75 176 PHE A C 1
ATOM 1428 O O . PHE A 1 176 ? -13.610 11.159 4.983 1.00 94.75 176 PHE A O 1
ATOM 1435 N N . PHE A 1 177 ? -14.006 9.034 5.600 1.00 94.50 177 PHE A N 1
ATOM 1436 C CA . PHE A 1 177 ? -14.786 8.698 4.404 1.00 94.50 177 PHE A CA 1
ATOM 1437 C C . PHE A 1 177 ? -16.022 9.590 4.244 1.00 94.50 177 PHE A C 1
ATOM 1439 O O . PHE A 1 177 ? -16.346 10.016 3.136 1.00 94.50 177 PHE A O 1
ATOM 1446 N N . LYS A 1 178 ? -16.680 9.976 5.346 1.00 93.50 178 LYS A N 1
ATOM 1447 C CA . LYS A 1 178 ? -17.774 10.957 5.308 1.00 93.50 178 LYS A CA 1
ATOM 1448 C C . LYS A 1 178 ? -17.316 12.318 4.773 1.00 93.50 178 LYS A C 1
ATOM 1450 O O . LYS A 1 178 ? -18.027 12.912 3.966 1.00 93.50 178 LYS A O 1
ATOM 1455 N N . LYS A 1 179 ? -16.162 12.823 5.222 1.00 90.88 179 LYS A N 1
ATOM 1456 C CA . LYS A 1 179 ? -15.596 14.090 4.729 1.00 90.88 179 LYS A CA 1
ATOM 1457 C C . LYS A 1 179 ? -15.114 13.972 3.289 1.00 90.88 179 LYS A C 1
ATOM 1459 O O . LYS A 1 179 ? -15.332 14.901 2.527 1.00 90.88 179 LYS A O 1
ATOM 1464 N N . PHE A 1 180 ? -14.517 12.841 2.925 1.00 91.25 180 PHE A N 1
ATOM 1465 C CA . PHE A 1 180 ? -14.014 12.582 1.581 1.00 91.25 180 PHE A CA 1
ATOM 1466 C C . PHE A 1 180 ? -15.151 12.589 0.550 1.00 91.25 180 PHE A C 1
ATOM 1468 O O . PHE A 1 180 ? -15.045 13.249 -0.477 1.00 91.25 180 PHE A O 1
ATOM 1475 N N . ARG A 1 181 ? -16.291 11.951 0.856 1.00 91.19 181 ARG A N 1
ATOM 1476 C CA . ARG A 1 181 ? -17.489 11.985 -0.009 1.00 91.19 181 ARG A CA 1
ATOM 1477 C C . ARG A 1 181 ? -18.125 13.368 -0.127 1.00 91.19 181 ARG A C 1
ATOM 1479 O O . ARG A 1 181 ? -18.699 13.692 -1.158 1.00 91.19 181 ARG A O 1
ATOM 1486 N N . ALA A 1 182 ? -18.070 14.157 0.943 1.00 91.25 182 ALA A N 1
ATOM 1487 C CA . ALA A 1 182 ? -18.622 15.509 0.986 1.00 91.25 182 ALA A CA 1
ATOM 1488 C C . ALA A 1 182 ? -17.596 16.587 0.591 1.00 91.25 182 ALA A C 1
ATOM 1490 O O . ALA A 1 182 ? -17.835 17.770 0.840 1.00 91.25 182 ALA A O 1
ATOM 1491 N N . ALA A 1 183 ? -16.441 16.191 0.050 1.00 89.75 183 ALA A N 1
ATOM 1492 C CA . ALA A 1 183 ? -15.359 17.107 -0.250 1.00 89.75 183 ALA A CA 1
ATOM 1493 C C . ALA A 1 183 ? -15.692 18.020 -1.437 1.00 89.75 183 ALA A C 1
ATOM 1495 O O . ALA A 1 183 ? -16.366 17.626 -2.389 1.00 89.75 183 ALA A O 1
ATOM 1496 N N . ASP A 1 184 ? -15.184 19.249 -1.374 1.00 89.00 184 ASP A N 1
ATOM 1497 C CA . ASP A 1 184 ? -15.285 20.210 -2.470 1.00 89.00 184 ASP A CA 1
ATOM 1498 C C . ASP A 1 184 ? -14.534 19.684 -3.715 1.00 89.00 184 ASP A C 1
ATOM 1500 O O . ASP A 1 184 ? -13.472 19.065 -3.561 1.00 89.00 184 ASP A O 1
ATOM 1504 N N . PRO A 1 185 ? -15.018 19.943 -4.946 1.00 91.75 185 PRO A N 1
ATOM 1505 C CA . PRO A 1 185 ? -14.297 19.615 -6.177 1.00 91.75 185 PRO A CA 1
ATOM 1506 C C . PRO A 1 185 ? -12.822 20.041 -6.189 1.00 91.75 185 PRO A C 1
ATOM 1508 O O . PRO A 1 185 ? -11.989 19.335 -6.756 1.00 91.75 185 PRO A O 1
ATOM 1511 N N . GLN A 1 186 ? -12.466 21.156 -5.543 1.00 91.62 186 GLN A N 1
ATOM 1512 C CA . GLN A 1 186 ? -11.075 21.593 -5.431 1.00 91.62 186 GLN A CA 1
ATOM 1513 C C . GLN A 1 186 ? -10.222 20.631 -4.587 1.00 91.62 186 GLN A C 1
ATOM 1515 O O . GLN A 1 186 ? -9.069 20.383 -4.933 1.00 91.62 186 GLN A O 1
ATOM 1520 N N . TYR A 1 187 ? -10.778 20.061 -3.514 1.00 90.44 187 TYR A N 1
ATOM 1521 C CA . TYR A 1 187 ? -10.091 19.057 -2.695 1.00 90.44 187 TYR A CA 1
ATOM 1522 C C . TYR A 1 187 ? -9.942 17.730 -3.445 1.00 90.44 187 TYR A C 1
ATOM 1524 O O . TYR A 1 187 ? -8.872 17.127 -3.422 1.00 90.44 187 TYR A O 1
ATOM 1532 N N . LEU A 1 188 ? -10.982 17.307 -4.170 1.00 90.19 188 LEU A N 1
ATOM 1533 C CA . LEU A 1 188 ? -10.906 16.113 -5.017 1.00 90.19 188 LEU A CA 1
ATOM 1534 C C . LEU A 1 188 ? -9.854 16.265 -6.117 1.00 90.19 188 LEU A C 1
ATOM 1536 O O . LEU A 1 188 ? -9.150 15.305 -6.409 1.00 90.19 188 LEU A O 1
ATOM 1540 N N . LYS A 1 189 ? -9.699 17.471 -6.675 1.00 93.31 189 LYS A N 1
ATOM 1541 C CA . LYS A 1 189 ? -8.642 17.753 -7.648 1.00 93.31 189 LYS A CA 1
ATOM 1542 C C . LYS A 1 189 ? -7.243 17.579 -7.045 1.00 93.31 189 LYS A C 1
ATOM 1544 O O . LYS A 1 189 ? -6.391 16.965 -7.675 1.00 93.31 189 LYS A O 1
ATOM 1549 N N . LEU A 1 190 ? -7.012 18.082 -5.829 1.00 93.38 190 LEU A N 1
ATOM 1550 C CA . LEU A 1 190 ? -5.733 17.884 -5.132 1.00 93.38 190 LEU A CA 1
ATOM 1551 C C . LEU A 1 190 ? -5.439 16.395 -4.933 1.00 93.38 190 LEU A C 1
ATOM 1553 O O . LEU A 1 190 ? -4.347 15.943 -5.260 1.00 93.38 190 LEU A O 1
ATOM 1557 N N . TYR A 1 191 ? -6.441 15.627 -4.502 1.00 92.75 191 TYR A N 1
ATOM 1558 C CA . TYR A 1 191 ? -6.322 14.176 -4.389 1.00 92.75 191 TYR A CA 1
ATOM 1559 C C . TYR A 1 191 ? -5.967 13.515 -5.732 1.00 92.75 191 TYR A C 1
ATOM 1561 O O . TYR A 1 191 ? -5.035 12.715 -5.794 1.00 92.75 191 TYR A O 1
ATOM 1569 N N . THR A 1 192 ? -6.659 13.855 -6.825 1.00 93.56 192 THR A N 1
ATOM 1570 C CA . THR A 1 192 ? -6.361 13.270 -8.143 1.00 93.56 192 THR A CA 1
ATOM 1571 C C . THR A 1 192 ? -4.983 13.667 -8.667 1.00 93.56 192 THR A C 1
ATOM 1573 O O . THR A 1 192 ? -4.296 12.829 -9.247 1.00 93.56 192 THR A O 1
ATOM 1576 N N . ASP A 1 193 ? -4.562 14.915 -8.440 1.00 95.88 193 ASP A N 1
ATOM 1577 C CA . ASP A 1 193 ? -3.243 15.414 -8.838 1.00 95.88 193 ASP A CA 1
ATOM 1578 C C . ASP A 1 193 ? -2.135 14.687 -8.048 1.00 95.88 193 ASP A C 1
ATOM 1580 O O . ASP A 1 193 ? -1.095 14.335 -8.606 1.00 95.88 193 ASP A O 1
ATOM 1584 N N . GLU A 1 194 ? -2.363 14.390 -6.765 1.00 95.88 194 GLU A N 1
ATOM 1585 C CA . GLU A 1 194 ? -1.423 13.632 -5.935 1.00 95.88 194 GLU A CA 1
ATOM 1586 C C . GLU A 1 194 ? -1.335 12.153 -6.310 1.00 95.88 194 GLU A C 1
ATOM 1588 O O . GLU A 1 194 ? -0.226 11.610 -6.354 1.00 95.88 194 GLU A O 1
ATOM 1593 N N . VAL A 1 195 ? -2.464 11.514 -6.636 1.00 95.81 195 VAL A N 1
ATOM 1594 C CA . VAL A 1 195 ? -2.478 10.154 -7.195 1.00 95.81 195 VAL A CA 1
ATOM 1595 C C . VAL A 1 195 ? -1.683 10.123 -8.499 1.00 95.81 195 VAL A C 1
ATOM 1597 O O . VAL A 1 195 ? -0.765 9.316 -8.621 1.00 95.81 195 VAL A O 1
ATOM 1600 N N . ALA A 1 196 ? -1.952 11.039 -9.434 1.00 96.94 196 ALA A N 1
ATOM 1601 C CA . ALA A 1 196 ? -1.233 11.108 -10.706 1.00 96.94 196 ALA A CA 1
ATOM 1602 C C . ALA A 1 196 ? 0.275 11.337 -10.503 1.00 96.94 196 ALA A C 1
ATOM 1604 O O . ALA A 1 196 ? 1.106 10.648 -11.096 1.00 96.94 196 ALA A O 1
ATOM 1605 N N . ALA A 1 197 ? 0.648 12.244 -9.597 1.00 97.62 197 ALA A N 1
ATOM 1606 C CA . ALA A 1 197 ? 2.046 12.484 -9.259 1.00 97.62 197 ALA A CA 1
ATOM 1607 C C . ALA A 1 197 ? 2.713 11.263 -8.606 1.00 97.62 197 ALA A C 1
ATOM 1609 O O . ALA A 1 197 ? 3.925 11.074 -8.748 1.00 97.62 197 ALA A O 1
ATOM 1610 N N . PHE A 1 198 ? 1.967 10.456 -7.848 1.00 97.25 198 PHE A N 1
ATOM 1611 C CA . PHE A 1 198 ? 2.469 9.212 -7.271 1.00 97.25 198 PHE A CA 1
ATOM 1612 C C . PHE A 1 198 ? 2.670 8.135 -8.338 1.00 97.25 198 PHE A C 1
ATOM 1614 O O . PHE A 1 198 ? 3.756 7.556 -8.392 1.00 97.25 198 PHE A O 1
ATOM 1621 N N . GLU A 1 199 ? 1.704 7.947 -9.236 1.00 96.88 199 GLU A N 1
ATOM 1622 C CA . GLU A 1 199 ? 1.829 7.052 -10.391 1.00 96.88 199 GLU A CA 1
ATOM 1623 C C . GLU A 1 199 ? 3.038 7.419 -11.264 1.00 96.88 199 GLU A C 1
ATOM 1625 O O . GLU A 1 199 ? 3.845 6.556 -11.597 1.00 96.88 199 GLU A O 1
ATOM 1630 N N . ASP A 1 200 ? 3.256 8.704 -11.556 1.00 97.38 200 ASP A N 1
ATOM 1631 C CA . ASP A 1 200 ? 4.419 9.151 -12.335 1.00 97.38 200 ASP A CA 1
ATOM 1632 C C . ASP A 1 200 ? 5.754 8.834 -11.652 1.00 97.38 200 ASP A C 1
ATOM 1634 O O . ASP A 1 200 ? 6.745 8.501 -12.313 1.00 97.38 200 ASP A O 1
ATOM 1638 N N . ARG A 1 201 ? 5.808 8.911 -10.315 1.00 96.81 201 ARG A N 1
ATOM 1639 C CA . ARG A 1 201 ? 6.994 8.479 -9.559 1.00 96.81 201 ARG A CA 1
ATOM 1640 C C . ARG A 1 201 ? 7.195 6.969 -9.656 1.00 96.81 201 ARG A C 1
ATOM 1642 O O . ARG A 1 201 ? 8.342 6.544 -9.787 1.00 96.81 201 ARG A O 1
ATOM 1649 N N . LEU A 1 202 ? 6.120 6.183 -9.596 1.00 96.69 202 LEU A N 1
ATOM 1650 C CA . LEU A 1 202 ? 6.178 4.728 -9.748 1.00 96.69 202 LEU A CA 1
ATOM 1651 C C . LEU A 1 202 ? 6.660 4.345 -11.150 1.00 96.69 202 LEU A C 1
ATOM 1653 O O . LEU A 1 202 ? 7.618 3.586 -11.256 1.00 96.69 202 LEU A O 1
ATOM 1657 N N . ARG A 1 203 ? 6.102 4.947 -12.208 1.00 96.75 203 ARG A N 1
ATOM 1658 C CA . ARG A 1 203 ? 6.529 4.740 -13.604 1.00 96.75 203 ARG A CA 1
ATOM 1659 C C . ARG A 1 203 ? 8.015 5.027 -13.793 1.00 96.75 203 ARG A C 1
ATOM 1661 O O . ARG A 1 203 ? 8.733 4.215 -14.373 1.00 96.75 203 ARG A O 1
ATOM 1668 N N . ARG A 1 204 ? 8.496 6.162 -13.269 1.00 96.69 204 ARG A N 1
ATOM 1669 C CA . ARG A 1 204 ? 9.912 6.543 -13.371 1.00 96.69 204 ARG A CA 1
ATOM 1670 C C . ARG A 1 204 ? 10.820 5.542 -12.661 1.00 96.69 204 ARG A C 1
ATOM 1672 O O . ARG A 1 204 ? 11.755 5.048 -13.276 1.00 96.69 204 ARG A O 1
ATOM 1679 N N . ARG A 1 205 ? 10.511 5.193 -11.408 1.00 95.81 205 ARG A N 1
ATOM 1680 C CA . ARG A 1 205 ? 11.298 4.215 -10.637 1.00 95.81 205 ARG A CA 1
ATOM 1681 C C . ARG A 1 205 ? 11.259 2.819 -11.249 1.00 95.81 205 ARG A C 1
ATOM 1683 O O . ARG A 1 205 ? 12.257 2.111 -11.207 1.00 95.81 205 ARG A O 1
ATOM 1690 N N . ALA A 1 206 ? 10.119 2.414 -11.801 1.00 96.00 206 ALA A N 1
ATOM 1691 C CA . ALA A 1 206 ? 9.989 1.139 -12.487 1.00 96.00 206 ALA A CA 1
ATOM 1692 C C . ALA A 1 206 ? 10.853 1.103 -13.749 1.00 96.00 206 ALA A C 1
ATOM 1694 O O . ALA A 1 206 ? 11.511 0.102 -14.003 1.00 96.00 206 ALA A O 1
ATOM 1695 N N . LYS A 1 207 ? 10.890 2.199 -14.519 1.00 95.31 207 LYS A N 1
ATOM 1696 C CA . LYS A 1 207 ? 11.801 2.333 -15.659 1.00 95.31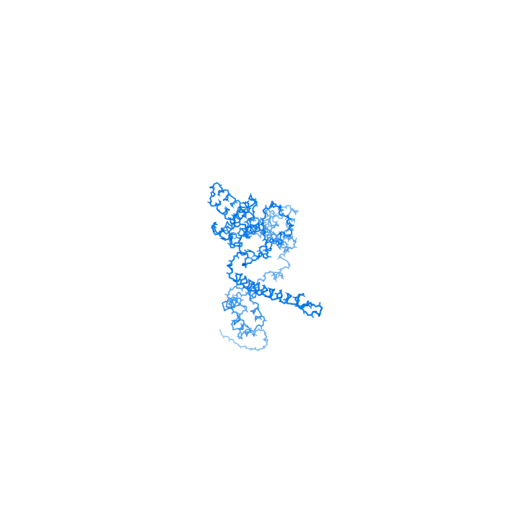 207 LYS A CA 1
ATOM 1697 C C . LYS A 1 207 ? 13.264 2.266 -15.214 1.00 95.31 207 LYS A C 1
ATOM 1699 O O . LYS A 1 207 ? 13.994 1.434 -15.724 1.00 95.31 207 LYS A O 1
ATOM 1704 N N . GLU A 1 208 ? 13.658 3.053 -14.214 1.00 95.94 208 GLU A N 1
ATOM 1705 C CA . GLU A 1 208 ? 15.025 3.041 -13.668 1.00 95.94 208 GLU A CA 1
ATOM 1706 C C . GLU A 1 208 ? 15.454 1.639 -13.205 1.00 95.94 208 GLU A C 1
ATOM 1708 O O . GLU A 1 208 ? 16.569 1.216 -13.490 1.00 95.94 208 GLU A O 1
ATOM 1713 N N . LYS A 1 209 ? 14.567 0.890 -12.535 1.00 94.38 209 LYS A N 1
ATOM 1714 C CA . LYS A 1 209 ? 14.850 -0.490 -12.114 1.00 94.38 209 LYS A CA 1
ATOM 1715 C C . LYS A 1 209 ? 15.001 -1.461 -13.285 1.00 94.38 209 LYS A C 1
ATOM 1717 O O . LYS A 1 209 ? 15.868 -2.324 -13.223 1.00 94.38 209 LYS A O 1
ATOM 1722 N N . ARG A 1 210 ? 14.175 -1.338 -14.327 1.00 91.56 210 ARG A N 1
ATOM 1723 C CA . ARG A 1 210 ? 14.306 -2.163 -15.539 1.00 91.56 210 ARG A CA 1
ATOM 1724 C C . ARG A 1 210 ? 15.593 -1.850 -16.289 1.00 91.56 210 ARG A C 1
ATOM 1726 O O . ARG A 1 210 ? 16.314 -2.770 -16.641 1.00 91.56 210 ARG A O 1
ATOM 1733 N N . ASP A 1 211 ? 15.879 -0.567 -16.487 1.00 93.62 211 ASP A N 1
ATOM 1734 C CA . ASP A 1 211 ? 17.083 -0.107 -17.178 1.00 93.62 211 ASP A CA 1
ATOM 1735 C C . ASP A 1 211 ? 18.341 -0.575 -16.420 1.00 93.62 211 ASP A C 1
ATOM 1737 O O . ASP A 1 211 ? 19.299 -1.023 -17.040 1.00 93.62 211 ASP A O 1
ATOM 1741 N N . ALA A 1 212 ? 18.321 -0.553 -15.080 1.00 94.25 212 ALA A N 1
ATOM 1742 C CA . ALA A 1 212 ? 19.403 -1.091 -14.257 1.00 94.25 212 ALA A CA 1
ATOM 1743 C C . ALA A 1 212 ? 19.569 -2.613 -14.405 1.00 94.25 212 ALA A C 1
ATOM 1745 O O . ALA A 1 212 ? 20.692 -3.076 -14.572 1.00 94.25 212 ALA A O 1
ATOM 1746 N N . ALA A 1 213 ? 18.472 -3.378 -14.388 1.00 91.81 213 ALA A N 1
ATOM 1747 C CA . ALA A 1 213 ? 18.520 -4.829 -14.581 1.00 91.81 213 ALA A CA 1
ATOM 1748 C C . ALA A 1 213 ? 19.016 -5.212 -15.988 1.00 91.81 213 ALA A C 1
ATOM 1750 O O . ALA A 1 213 ? 19.778 -6.162 -16.140 1.00 91.81 213 ALA A O 1
ATOM 1751 N N . LEU A 1 214 ? 18.623 -4.452 -17.016 1.00 91.06 214 LEU A N 1
ATOM 1752 C CA . LEU A 1 214 ? 19.114 -4.646 -18.379 1.00 91.06 214 LEU A CA 1
ATOM 1753 C C . LEU A 1 214 ? 20.608 -4.315 -18.490 1.00 91.06 214 LEU A C 1
ATOM 1755 O O . LEU A 1 214 ? 21.351 -5.079 -19.091 1.00 91.06 214 LEU A O 1
ATOM 1759 N N . ALA A 1 215 ? 21.059 -3.220 -17.874 1.00 93.69 215 ALA A N 1
ATOM 1760 C CA . ALA A 1 215 ? 22.471 -2.845 -17.865 1.00 93.69 215 ALA A CA 1
ATOM 1761 C C . ALA A 1 215 ? 23.351 -3.863 -17.116 1.00 93.69 215 ALA A C 1
ATOM 1763 O O . ALA A 1 215 ? 24.480 -4.110 -17.531 1.00 93.69 215 ALA A O 1
ATOM 1764 N N . GLU A 1 216 ? 22.849 -4.459 -16.029 1.00 92.25 216 GLU A N 1
ATOM 1765 C CA . GLU A 1 216 ? 23.531 -5.542 -15.306 1.00 92.25 216 GLU A CA 1
ATOM 1766 C C . GLU A 1 216 ? 23.661 -6.791 -16.188 1.00 92.25 216 GLU A C 1
ATOM 1768 O O . GLU A 1 216 ? 24.763 -7.307 -16.354 1.00 92.25 216 GLU A O 1
ATOM 1773 N N . TYR A 1 217 ? 22.579 -7.194 -16.859 1.00 89.00 217 TYR A N 1
ATOM 1774 C CA . TYR A 1 217 ? 22.603 -8.299 -17.821 1.00 89.00 217 TYR A CA 1
ATOM 1775 C C . TYR A 1 217 ? 23.566 -8.046 -18.995 1.00 89.00 217 TYR A C 1
ATOM 1777 O O . TYR A 1 217 ? 24.356 -8.914 -19.361 1.00 89.00 217 TYR A O 1
ATOM 1785 N N . GLU A 1 218 ? 23.553 -6.843 -19.578 1.00 88.38 218 GLU A N 1
ATOM 1786 C CA . GLU A 1 218 ? 24.480 -6.460 -20.650 1.00 88.38 218 GLU A CA 1
ATOM 1787 C C . GLU A 1 218 ? 25.943 -6.460 -20.182 1.00 88.38 218 GLU A C 1
ATOM 1789 O O . GLU A 1 218 ? 26.832 -6.830 -20.954 1.00 88.38 218 GLU A O 1
ATOM 1794 N N . ALA A 1 219 ? 26.207 -6.071 -18.931 1.00 88.25 219 ALA A N 1
ATOM 1795 C CA . ALA A 1 219 ? 27.541 -6.109 -18.341 1.00 88.25 219 ALA A CA 1
ATOM 1796 C C . ALA A 1 219 ? 28.028 -7.547 -18.110 1.00 88.25 219 ALA A C 1
ATOM 1798 O O . ALA A 1 219 ? 29.174 -7.848 -18.443 1.00 88.25 219 ALA A O 1
ATOM 1799 N N . GLU A 1 220 ? 27.167 -8.438 -17.613 1.00 89.81 220 GLU A N 1
ATOM 1800 C CA . GLU A 1 220 ? 27.482 -9.864 -17.458 1.00 89.81 220 GLU A CA 1
ATOM 1801 C C . GLU A 1 220 ? 27.755 -10.533 -18.813 1.00 89.81 220 GLU A C 1
ATOM 1803 O O . GLU A 1 220 ? 28.736 -11.260 -18.969 1.00 89.81 220 GLU A O 1
ATOM 1808 N N . GLU A 1 221 ? 26.938 -10.257 -19.832 1.00 88.06 221 GLU A N 1
ATOM 1809 C CA . GLU A 1 221 ? 27.165 -10.763 -21.190 1.00 88.06 221 GLU A CA 1
ATOM 1810 C C . GLU A 1 221 ? 28.450 -10.192 -21.800 1.00 88.06 221 GLU A C 1
ATOM 1812 O O . GLU A 1 221 ? 29.201 -10.913 -22.459 1.00 88.06 221 GLU A O 1
ATOM 1817 N N . LYS A 1 222 ? 28.753 -8.912 -21.548 1.00 86.12 222 LYS A N 1
ATOM 1818 C CA . LYS A 1 222 ? 30.033 -8.310 -21.939 1.00 86.12 222 LYS A CA 1
ATOM 1819 C C . LYS A 1 222 ? 31.209 -9.017 -21.268 1.00 86.12 222 LYS A C 1
ATOM 1821 O O . LYS A 1 222 ? 32.197 -9.309 -21.939 1.00 86.12 222 LYS A O 1
ATOM 1826 N N . GLU A 1 223 ? 31.113 -9.323 -19.979 1.00 88.19 223 GLU A N 1
ATOM 1827 C CA . GLU A 1 223 ? 32.155 -10.051 -19.254 1.00 88.19 223 GLU A CA 1
ATOM 1828 C C . GLU A 1 223 ? 32.350 -11.466 -19.813 1.00 88.19 223 GLU A C 1
ATOM 1830 O O . GLU A 1 223 ? 33.488 -11.872 -20.044 1.00 88.19 223 GLU A O 1
ATOM 1835 N N . LYS A 1 224 ? 31.266 -12.184 -20.140 1.00 88.88 224 LYS A N 1
ATOM 1836 C CA . LYS A 1 224 ? 31.352 -13.493 -20.809 1.00 88.88 224 LYS A CA 1
ATOM 1837 C C . LYS A 1 224 ? 32.027 -13.403 -22.180 1.00 88.88 224 LYS A C 1
ATOM 1839 O O . LYS A 1 224 ? 32.882 -14.234 -22.479 1.00 88.88 224 LYS A O 1
ATOM 1844 N N . ARG A 1 225 ? 31.698 -12.392 -22.998 1.00 85.88 225 ARG A N 1
ATOM 1845 C CA . ARG A 1 225 ? 32.359 -12.168 -24.301 1.00 85.88 225 ARG A CA 1
ATOM 1846 C C . ARG A 1 225 ? 33.847 -11.871 -24.147 1.00 85.88 225 ARG A C 1
ATOM 1848 O O . ARG A 1 225 ? 34.656 -12.420 -24.887 1.00 85.88 225 ARG A O 1
ATOM 1855 N N . ILE A 1 226 ? 34.210 -11.044 -23.169 1.00 85.12 226 ILE A N 1
ATOM 1856 C CA . ILE A 1 226 ? 35.608 -10.744 -22.837 1.00 85.12 226 ILE A CA 1
ATOM 1857 C C . ILE A 1 226 ? 36.341 -12.007 -22.374 1.00 85.12 226 ILE A C 1
ATOM 1859 O O . ILE A 1 226 ? 37.468 -12.242 -22.798 1.00 85.12 226 ILE A O 1
ATOM 1863 N N . ALA A 1 227 ? 35.715 -12.826 -21.528 1.00 86.00 227 ALA A N 1
ATOM 1864 C CA . ALA A 1 227 ? 36.306 -14.060 -21.018 1.00 86.00 227 ALA A CA 1
ATOM 1865 C C . ALA A 1 227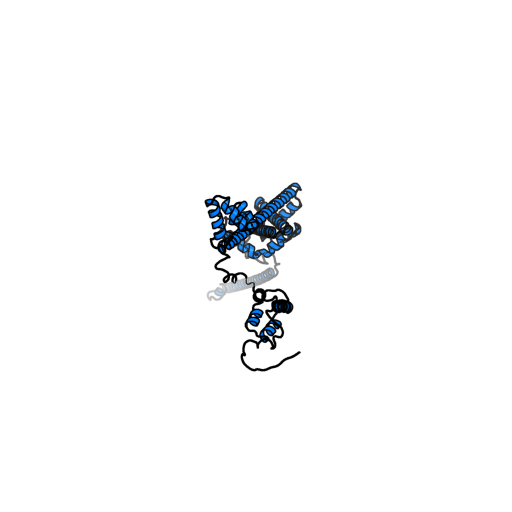 ? 36.502 -15.126 -22.111 1.00 86.00 227 ALA A C 1
ATOM 1867 O O . ALA A 1 227 ? 37.444 -15.911 -22.030 1.00 86.00 227 ALA A O 1
ATOM 1868 N N . ALA A 1 228 ? 35.638 -15.148 -23.131 1.00 83.94 228 ALA A N 1
ATOM 1869 C CA . ALA A 1 228 ? 35.782 -16.012 -24.301 1.00 83.94 228 ALA A CA 1
ATOM 1870 C C . ALA A 1 228 ? 36.842 -15.508 -25.301 1.00 83.94 228 ALA A C 1
ATOM 1872 O O . ALA A 1 228 ? 37.310 -16.280 -26.138 1.00 83.94 228 ALA A O 1
ATOM 1873 N N . ALA A 1 229 ? 37.230 -14.231 -25.228 1.00 85.38 229 ALA A N 1
ATOM 1874 C CA . ALA A 1 229 ? 38.217 -13.653 -26.127 1.00 85.38 229 ALA A CA 1
ATOM 1875 C C . ALA A 1 229 ? 39.655 -14.050 -25.726 1.00 85.38 229 ALA A C 1
ATOM 1877 O O . ALA A 1 229 ? 40.025 -13.946 -24.553 1.00 85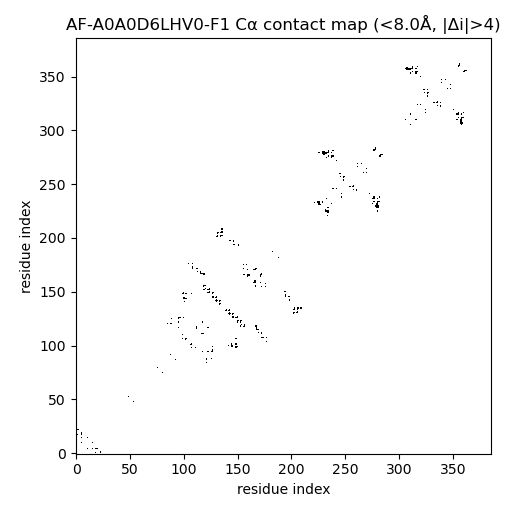.38 229 ALA A O 1
ATOM 1878 N N . PRO A 1 230 ? 40.516 -14.433 -26.688 1.00 83.12 230 PRO A N 1
ATOM 1879 C CA . PRO A 1 230 ? 41.848 -14.990 -26.419 1.00 83.12 230 PRO A CA 1
ATOM 1880 C C . PRO A 1 230 ? 42.804 -14.033 -25.684 1.00 83.12 230 PRO A C 1
ATOM 1882 O O . PRO A 1 230 ? 43.722 -14.480 -25.000 1.00 83.12 230 PRO A O 1
ATOM 1885 N N . GLY A 1 231 ? 42.597 -12.723 -25.805 1.00 82.25 231 GLY A N 1
ATOM 1886 C CA . GLY A 1 231 ? 43.382 -11.667 -25.162 1.00 82.25 231 GLY A CA 1
ATOM 1887 C C . GLY A 1 231 ? 42.571 -10.768 -24.225 1.00 82.25 231 GLY A C 1
ATOM 1888 O O . GLY A 1 231 ? 43.059 -9.704 -23.845 1.00 82.25 231 GLY A O 1
ATOM 1889 N N . GLY A 1 232 ? 41.350 -11.165 -23.842 1.00 81.12 232 GLY A N 1
ATOM 1890 C CA . GLY A 1 232 ? 40.547 -10.433 -22.856 1.00 81.12 232 GLY A CA 1
ATOM 1891 C C . GLY A 1 232 ? 40.051 -9.060 -23.324 1.00 81.12 232 GLY A C 1
ATOM 1892 O O . GLY A 1 232 ? 39.839 -8.168 -22.501 1.00 81.12 232 GLY A O 1
ATOM 1893 N N . LEU A 1 233 ? 39.885 -8.865 -24.635 1.00 84.75 233 LEU A N 1
ATOM 1894 C CA . LEU A 1 233 ? 39.249 -7.680 -25.215 1.00 84.75 233 LEU A CA 1
ATOM 1895 C C . LEU A 1 233 ? 37.886 -8.055 -25.800 1.00 84.75 233 LEU A C 1
ATOM 1897 O O . LEU A 1 233 ? 37.782 -9.057 -26.495 1.00 84.75 233 LEU A O 1
ATOM 1901 N N . ASP A 1 234 ? 36.856 -7.237 -25.565 1.00 86.75 234 ASP A N 1
ATOM 1902 C CA . ASP A 1 234 ? 35.520 -7.470 -26.136 1.00 86.75 234 ASP A CA 1
ATOM 1903 C C . ASP A 1 234 ? 35.570 -7.308 -27.673 1.00 86.75 234 ASP A C 1
ATOM 1905 O O . ASP A 1 234 ? 35.911 -6.212 -28.141 1.00 86.75 234 ASP A O 1
ATOM 1909 N N . PRO A 1 235 ? 35.222 -8.344 -28.468 1.00 85.69 235 PRO A N 1
ATOM 1910 C CA . PRO A 1 235 ? 35.168 -8.250 -29.930 1.00 85.69 235 PRO A CA 1
ATOM 1911 C C . PRO A 1 235 ? 34.321 -7.079 -30.429 1.00 85.69 235 PRO A C 1
ATOM 1913 O O . PRO A 1 235 ? 34.695 -6.410 -31.396 1.00 85.69 235 PRO A O 1
ATOM 1916 N N . GLN A 1 236 ? 33.211 -6.787 -29.745 1.00 85.12 236 GLN A N 1
ATOM 1917 C CA . GLN A 1 236 ? 32.301 -5.719 -30.146 1.00 85.12 236 GLN A CA 1
ATOM 1918 C C . GLN A 1 236 ? 32.912 -4.327 -29.915 1.00 85.12 236 GLN A C 1
ATOM 1920 O O . GLN A 1 236 ? 32.891 -3.484 -30.811 1.00 85.12 236 GLN A O 1
ATOM 1925 N N . GLU A 1 237 ? 33.531 -4.098 -28.754 1.00 87.75 237 GLU A N 1
ATOM 1926 C CA . GLU A 1 237 ? 34.200 -2.828 -28.438 1.00 87.75 237 GLU A CA 1
ATOM 1927 C C . GLU A 1 237 ? 35.406 -2.583 -29.355 1.00 87.75 237 GLU A C 1
ATOM 1929 O O . GLU A 1 237 ? 35.638 -1.460 -29.818 1.00 87.75 237 GLU A O 1
ATOM 1934 N N . VAL A 1 238 ? 36.171 -3.640 -29.657 1.00 88.19 238 VAL A N 1
ATOM 1935 C CA . VAL A 1 238 ? 37.285 -3.538 -30.602 1.00 88.19 238 VAL A CA 1
ATOM 1936 C C . VAL A 1 238 ? 36.767 -3.134 -31.973 1.00 88.19 238 VAL A C 1
ATOM 1938 O O . VAL A 1 238 ? 37.251 -2.122 -32.481 1.00 88.19 238 VAL A O 1
ATOM 1941 N N . TYR A 1 239 ? 35.765 -3.832 -32.515 1.00 86.50 239 TYR A N 1
ATOM 1942 C CA . TYR A 1 239 ? 35.166 -3.543 -33.820 1.00 86.50 239 TYR A CA 1
ATOM 1943 C C . TYR A 1 239 ? 34.595 -2.113 -33.922 1.00 86.50 239 TYR A C 1
ATOM 1945 O O . TYR A 1 239 ? 34.863 -1.408 -34.898 1.00 86.50 239 TYR A O 1
ATOM 1953 N N . GLU A 1 240 ? 33.881 -1.630 -32.899 1.00 88.44 240 GLU A N 1
ATOM 1954 C CA . GLU A 1 240 ? 33.348 -0.257 -32.866 1.00 88.44 240 GLU A CA 1
ATOM 1955 C C . GLU A 1 240 ? 34.459 0.807 -32.843 1.00 88.44 240 GLU A C 1
ATOM 1957 O O . GLU A 1 240 ? 34.320 1.875 -33.446 1.00 88.44 240 GLU A O 1
ATOM 1962 N N . SER A 1 241 ? 35.591 0.498 -32.204 1.00 89.81 241 SER A N 1
ATOM 1963 C CA . SER A 1 241 ? 36.761 1.382 -32.126 1.00 89.81 241 SER A CA 1
ATOM 1964 C C . SER A 1 241 ? 37.697 1.322 -33.344 1.00 89.81 241 SER A C 1
ATOM 1966 O O . SER A 1 241 ? 38.710 2.032 -33.364 1.00 89.81 241 SER A O 1
ATOM 1968 N N . LE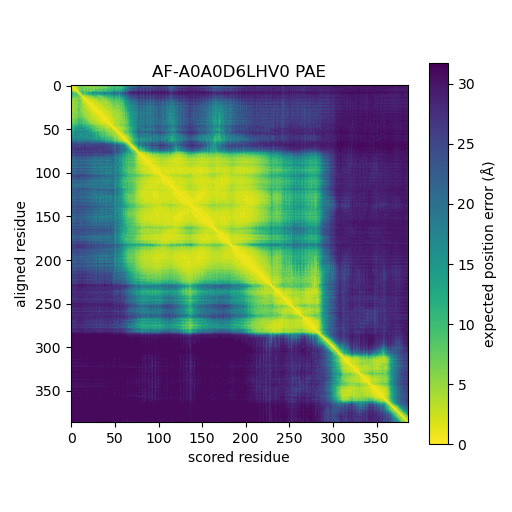U A 1 242 ? 37.413 0.468 -34.338 1.00 88.81 242 LEU A N 1
ATOM 1969 C CA . LEU A 1 242 ? 38.245 0.347 -35.535 1.00 88.81 242 LEU A CA 1
ATOM 1970 C C . LEU A 1 242 ? 38.101 1.567 -36.460 1.00 88.81 242 LEU A C 1
ATOM 1972 O O . LEU A 1 242 ? 37.000 2.109 -36.617 1.00 88.81 242 LEU A O 1
ATOM 1976 N N . PRO A 1 243 ? 39.192 1.974 -37.138 1.00 88.81 243 PRO A N 1
ATOM 1977 C CA . PRO A 1 243 ? 39.124 2.934 -38.233 1.00 88.81 243 PRO A CA 1
ATOM 1978 C C . PRO A 1 243 ? 38.143 2.476 -39.316 1.00 88.81 243 PRO A C 1
ATOM 1980 O O . PRO A 1 243 ? 38.048 1.286 -39.612 1.00 88.81 243 PRO A O 1
ATOM 1983 N N . GLU A 1 244 ? 37.452 3.424 -39.949 1.00 85.75 244 GLU A N 1
ATOM 1984 C CA . GLU A 1 244 ? 36.400 3.136 -40.935 1.00 85.75 244 GLU A CA 1
ATOM 1985 C C . GLU A 1 244 ? 36.899 2.280 -42.111 1.00 85.75 244 GLU A C 1
ATOM 1987 O O . GLU A 1 244 ? 36.208 1.355 -42.528 1.00 85.75 244 GLU A O 1
ATOM 1992 N N . GLU A 1 245 ? 38.129 2.518 -42.578 1.00 84.06 245 GLU A N 1
ATOM 1993 C CA . GLU A 1 245 ? 38.767 1.732 -43.643 1.00 84.06 245 GLU A CA 1
ATOM 1994 C C . GLU A 1 245 ? 38.987 0.265 -43.234 1.00 84.06 245 GLU A C 1
ATOM 1996 O O . GLU A 1 245 ? 38.752 -0.653 -44.017 1.00 84.06 245 GLU A O 1
ATOM 2001 N N . MET A 1 246 ? 39.387 0.036 -41.980 1.00 80.69 246 MET A N 1
ATOM 2002 C CA . MET A 1 246 ? 39.634 -1.299 -41.434 1.00 80.69 246 MET A CA 1
ATOM 2003 C C . MET A 1 246 ? 38.317 -2.026 -41.149 1.00 80.69 246 MET A C 1
ATOM 2005 O O . MET A 1 246 ? 38.170 -3.194 -41.498 1.00 80.69 246 MET A O 1
ATOM 2009 N N . ARG A 1 247 ? 37.325 -1.317 -40.598 1.00 85.50 247 ARG A N 1
ATOM 2010 C CA . ARG A 1 247 ? 35.970 -1.832 -40.376 1.00 85.50 247 ARG A CA 1
ATOM 2011 C C . ARG A 1 247 ? 35.303 -2.249 -41.688 1.00 85.50 247 ARG A C 1
ATOM 2013 O O . ARG A 1 247 ? 34.778 -3.349 -41.767 1.00 85.50 247 ARG A O 1
ATOM 2020 N N . ALA A 1 248 ? 35.429 -1.445 -42.747 1.00 85.31 248 ALA A N 1
ATOM 2021 C CA . ALA A 1 248 ? 34.922 -1.792 -44.076 1.00 85.31 248 ALA A CA 1
ATOM 2022 C C . ALA A 1 248 ? 35.597 -3.045 -44.673 1.00 85.31 248 ALA A C 1
ATOM 2024 O O . ALA A 1 248 ? 34.963 -3.800 -45.418 1.00 85.31 248 ALA A O 1
ATOM 2025 N N . ALA A 1 249 ? 36.873 -3.293 -44.353 1.00 83.44 249 ALA A N 1
ATOM 2026 C CA . ALA A 1 249 ? 37.563 -4.523 -44.743 1.00 83.44 249 ALA A CA 1
ATOM 2027 C C . ALA A 1 249 ? 37.007 -5.754 -43.998 1.00 83.44 249 ALA A C 1
ATOM 2029 O O . ALA A 1 249 ? 36.781 -6.784 -44.634 1.00 83.44 249 ALA A O 1
ATOM 2030 N N . PHE A 1 250 ? 36.702 -5.629 -42.699 1.00 81.81 250 PHE A N 1
ATOM 2031 C CA . PHE A 1 250 ? 36.024 -6.674 -41.916 1.00 81.81 250 PHE A CA 1
ATOM 2032 C C . PHE A 1 250 ? 34.575 -6.914 -42.381 1.00 81.81 250 PHE A C 1
ATOM 2034 O O . PHE A 1 250 ? 34.188 -8.065 -42.565 1.00 81.81 250 PHE A O 1
ATOM 2041 N N . ASP A 1 251 ? 33.812 -5.856 -42.678 1.00 83.94 251 ASP A N 1
ATOM 2042 C CA . ASP A 1 251 ? 32.426 -5.947 -43.178 1.00 83.94 251 ASP A CA 1
ATOM 2043 C C . ASP A 1 251 ? 32.331 -6.646 -44.530 1.00 83.94 251 ASP A C 1
ATOM 2045 O O . ASP A 1 251 ? 31.370 -7.359 -44.816 1.00 83.94 251 ASP A O 1
ATOM 2049 N N . SER A 1 252 ? 33.333 -6.425 -45.383 1.00 82.44 252 SER A N 1
ATOM 2050 C CA . SER A 1 252 ? 33.412 -7.068 -46.692 1.00 82.44 252 SER A CA 1
ATOM 2051 C C . SER A 1 252 ? 34.137 -8.413 -46.677 1.00 82.44 252 SER A C 1
ATOM 2053 O O . SER A 1 252 ? 34.237 -9.029 -47.737 1.00 82.44 252 SER A O 1
ATOM 2055 N N . GLN A 1 253 ? 34.615 -8.866 -45.508 1.00 76.38 253 GLN A N 1
ATOM 2056 C CA . GLN A 1 253 ? 35.398 -10.095 -45.318 1.00 76.38 253 GLN A CA 1
ATOM 2057 C C . GLN A 1 253 ? 36.551 -10.239 -46.330 1.00 76.38 253 GLN A C 1
ATOM 2059 O O . GLN A 1 253 ? 36.922 -11.340 -46.738 1.00 76.38 253 GLN A O 1
ATOM 2064 N N . ASP A 1 254 ? 37.115 -9.111 -46.766 1.00 77.50 254 ASP A N 1
ATOM 2065 C CA . ASP A 1 254 ? 38.054 -9.053 -47.881 1.00 77.50 254 ASP A CA 1
ATOM 2066 C C . ASP A 1 254 ? 39.478 -8.823 -47.363 1.00 77.50 254 ASP A C 1
ATOM 2068 O O . ASP A 1 254 ? 39.882 -7.713 -47.000 1.00 77.50 254 ASP A O 1
ATOM 2072 N N . VAL A 1 255 ? 40.260 -9.904 -47.353 1.00 72.75 255 VAL A N 1
ATOM 2073 C CA . VAL A 1 255 ? 41.661 -9.896 -46.909 1.00 72.75 255 VAL A CA 1
ATOM 2074 C C . VAL A 1 255 ? 42.527 -8.996 -47.798 1.00 72.75 255 VAL A C 1
ATOM 2076 O O . VAL A 1 255 ? 43.496 -8.412 -47.312 1.00 72.75 255 VAL A O 1
ATOM 2079 N N . SER A 1 256 ? 42.183 -8.826 -49.080 1.0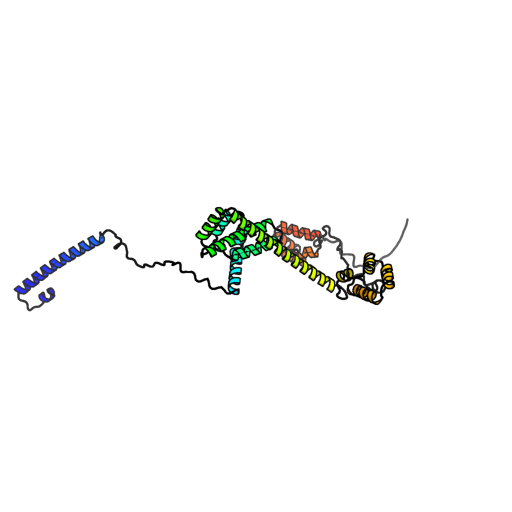0 75.44 256 SER A N 1
ATOM 2080 C CA . SER A 1 256 ? 42.922 -7.943 -49.989 1.00 75.44 256 SER A CA 1
ATOM 2081 C C . SER A 1 256 ? 42.720 -6.474 -49.628 1.00 75.44 256 SER A C 1
ATOM 2083 O O . SER A 1 256 ? 43.689 -5.718 -49.607 1.00 75.44 256 SER A O 1
ATOM 2085 N N . LYS A 1 257 ? 41.509 -6.078 -49.226 1.00 76.88 257 LYS A N 1
ATOM 2086 C CA . LYS A 1 257 ? 41.267 -4.719 -48.716 1.00 76.88 257 LYS A CA 1
ATOM 2087 C C . LYS A 1 257 ? 41.974 -4.465 -47.394 1.00 76.88 257 LYS A C 1
ATOM 2089 O O . LYS A 1 257 ? 42.518 -3.385 -47.201 1.00 76.88 257 LYS A O 1
ATOM 2094 N N . LEU A 1 258 ? 42.039 -5.454 -46.503 1.00 76.50 258 LEU A N 1
ATOM 2095 C CA . LEU A 1 258 ? 42.788 -5.310 -45.250 1.00 76.50 258 LEU A CA 1
ATOM 2096 C C . LEU A 1 258 ? 44.295 -5.103 -45.505 1.00 76.50 258 LEU A C 1
ATOM 2098 O O . LEU A 1 258 ? 44.940 -4.327 -44.802 1.00 76.50 258 LEU A O 1
ATOM 2102 N N . GLN A 1 259 ? 44.847 -5.743 -46.544 1.00 74.44 259 GLN A N 1
ATOM 2103 C CA . GLN A 1 259 ? 46.227 -5.526 -46.997 1.00 74.44 259 GLN A CA 1
ATOM 2104 C C . GLN A 1 259 ? 46.436 -4.141 -47.625 1.00 74.44 259 GLN A C 1
ATOM 2106 O O . GLN A 1 259 ? 47.471 -3.522 -47.384 1.00 74.44 259 GLN A O 1
ATOM 2111 N N . GLU A 1 260 ? 45.470 -3.634 -48.395 1.00 78.00 260 GLU A N 1
ATOM 2112 C CA . GLU A 1 260 ? 45.512 -2.265 -48.930 1.00 78.00 260 GLU A CA 1
ATOM 2113 C C . GLU A 1 260 ? 45.520 -1.229 -47.803 1.00 78.00 260 GLU A C 1
ATOM 2115 O O . GLU A 1 260 ? 46.353 -0.321 -47.811 1.00 78.00 260 GLU A O 1
ATOM 2120 N N . VAL A 1 261 ? 44.671 -1.424 -46.790 1.00 77.75 261 VAL A N 1
ATOM 2121 C CA . VAL A 1 261 ? 44.635 -0.593 -45.580 1.00 77.75 261 VAL A CA 1
ATOM 2122 C C . VAL A 1 261 ? 45.975 -0.646 -44.839 1.00 77.75 261 VAL A C 1
ATOM 2124 O O . VAL A 1 261 ? 46.478 0.387 -44.407 1.00 77.75 261 VAL A O 1
ATOM 2127 N N . ALA A 1 262 ? 46.620 -1.815 -44.764 1.00 75.56 262 ALA A N 1
ATOM 2128 C CA . ALA A 1 262 ? 47.944 -1.969 -44.152 1.00 75.56 262 ALA A CA 1
ATOM 2129 C C . ALA A 1 262 ? 49.066 -1.207 -44.886 1.00 75.56 262 ALA A C 1
ATOM 2131 O O . ALA A 1 262 ? 50.094 -0.895 -44.282 1.00 75.56 262 ALA A O 1
ATOM 2132 N N . MET A 1 263 ? 48.898 -0.934 -46.185 1.00 76.50 263 MET A N 1
ATOM 2133 C CA . MET A 1 263 ? 49.856 -0.171 -46.993 1.00 76.50 263 MET A CA 1
ATOM 2134 C C . MET A 1 263 ? 49.546 1.328 -47.038 1.00 76.50 263 MET A C 1
ATOM 2136 O O . MET A 1 263 ? 50.464 2.123 -47.246 1.00 76.50 263 MET A O 1
ATOM 2140 N N . SER A 1 264 ? 48.276 1.719 -46.889 1.00 78.81 264 SER A N 1
ATOM 2141 C CA . SER A 1 264 ? 47.846 3.120 -46.929 1.00 78.81 264 SER A CA 1
ATOM 2142 C C . SER A 1 264 ? 48.025 3.832 -45.589 1.00 78.81 264 SER A C 1
ATOM 2144 O O . SER A 1 264 ? 48.380 5.013 -45.575 1.00 78.81 264 SER A O 1
ATOM 2146 N N . MET A 1 265 ? 47.777 3.139 -44.473 1.00 76.12 265 MET A N 1
ATOM 2147 C CA . MET A 1 265 ? 47.786 3.744 -43.144 1.00 76.12 265 MET A CA 1
ATOM 2148 C C . MET A 1 265 ? 49.147 3.656 -42.451 1.00 76.12 265 MET A C 1
ATOM 2150 O O . MET A 1 265 ? 50.026 2.878 -42.826 1.00 76.12 265 MET A O 1
ATOM 2154 N N . ASP A 1 266 ? 49.321 4.468 -41.406 1.00 84.38 266 ASP A N 1
ATOM 2155 C CA . ASP A 1 266 ? 50.544 4.442 -40.615 1.00 84.38 266 ASP A CA 1
ATOM 2156 C C . ASP A 1 266 ? 50.748 3.076 -39.941 1.00 84.38 266 ASP A C 1
ATOM 2158 O O . ASP A 1 266 ? 49.831 2.487 -39.361 1.00 84.38 266 ASP A O 1
ATOM 2162 N N . ARG A 1 267 ? 51.982 2.574 -40.016 1.00 78.12 267 ARG A N 1
ATOM 2163 C CA . ARG A 1 267 ? 52.321 1.210 -39.605 1.00 78.12 267 ARG A CA 1
ATOM 2164 C C . ARG A 1 267 ? 52.123 0.980 -38.106 1.00 78.12 267 ARG A C 1
ATOM 2166 O O . ARG A 1 267 ? 51.784 -0.139 -37.715 1.00 78.12 267 ARG A O 1
ATOM 2173 N N . GLU A 1 268 ? 52.334 1.997 -37.272 1.00 80.00 268 GLU A N 1
ATOM 2174 C CA . GLU A 1 268 ? 52.147 1.887 -35.821 1.00 80.00 268 GLU A CA 1
ATOM 2175 C C . GLU A 1 268 ? 50.655 1.827 -35.476 1.00 80.00 268 GLU A C 1
ATOM 2177 O O . GLU A 1 268 ? 50.236 0.994 -34.670 1.00 80.00 268 GLU A O 1
ATOM 2182 N N . VAL A 1 269 ? 49.841 2.631 -36.166 1.00 80.62 269 VAL A N 1
ATOM 2183 C CA . VAL A 1 269 ? 48.378 2.656 -36.016 1.00 80.62 269 VAL A CA 1
ATOM 2184 C C . VAL A 1 269 ? 47.746 1.345 -36.490 1.00 80.62 269 VAL A C 1
ATOM 2186 O O . VAL A 1 269 ? 46.944 0.760 -35.759 1.00 80.62 269 VAL A O 1
ATOM 2189 N N . PHE A 1 270 ? 48.144 0.835 -37.662 1.00 81.56 270 PHE A N 1
ATOM 2190 C CA . PHE A 1 270 ? 47.667 -0.458 -38.163 1.00 81.56 270 PHE A CA 1
ATOM 2191 C C . PHE A 1 270 ? 47.992 -1.584 -37.184 1.00 81.56 270 PHE A C 1
ATOM 2193 O O . PHE A 1 270 ? 47.111 -2.351 -36.813 1.00 81.56 270 PHE A O 1
ATOM 2200 N N . SER A 1 271 ? 49.246 -1.661 -36.725 1.00 80.50 271 SER A N 1
ATOM 2201 C CA . SER A 1 271 ? 49.693 -2.731 -35.825 1.00 80.50 271 SER A CA 1
ATOM 2202 C C . SER A 1 271 ? 48.951 -2.698 -34.488 1.00 80.50 271 SER A C 1
ATOM 2204 O O . SER A 1 271 ? 48.583 -3.749 -33.970 1.00 80.50 271 SER A O 1
ATOM 2206 N N . TYR A 1 272 ? 48.679 -1.502 -33.954 1.00 86.69 272 TYR A N 1
ATOM 2207 C CA . TYR A 1 272 ? 47.900 -1.330 -32.728 1.00 86.69 272 TYR A CA 1
ATOM 2208 C C . TYR A 1 272 ? 46.469 -1.874 -32.860 1.00 86.69 272 TYR A C 1
ATOM 2210 O O . TYR A 1 272 ? 46.026 -2.651 -32.015 1.00 86.69 272 TYR A O 1
ATOM 2218 N N . HIS A 1 273 ? 45.742 -1.505 -33.920 1.00 84.94 273 HIS A N 1
ATOM 2219 C CA . HIS A 1 273 ? 44.373 -1.988 -34.128 1.00 84.94 273 HIS A CA 1
ATOM 2220 C C . HIS A 1 273 ? 44.327 -3.461 -34.555 1.00 84.94 273 HIS A C 1
ATOM 2222 O O . HIS A 1 273 ? 43.457 -4.197 -34.095 1.00 84.94 273 HIS A O 1
ATOM 2228 N N . PHE A 1 274 ? 45.284 -3.917 -35.365 1.00 83.69 274 PHE A N 1
ATOM 2229 C CA . PHE A 1 274 ? 45.373 -5.303 -35.823 1.00 83.69 274 PHE A CA 1
ATOM 2230 C C . PHE A 1 274 ? 45.665 -6.270 -34.669 1.00 83.69 274 PHE A C 1
ATOM 2232 O O . PHE A 1 274 ? 45.000 -7.295 -34.558 1.00 83.69 274 PHE A O 1
ATOM 2239 N N . GLN A 1 275 ? 46.572 -5.915 -33.750 1.00 83.88 275 GLN A N 1
ATOM 2240 C CA . GLN A 1 275 ? 46.826 -6.717 -32.548 1.00 83.88 275 GLN A CA 1
ATOM 2241 C C . GLN A 1 275 ? 45.572 -6.825 -31.671 1.00 83.88 275 GLN A C 1
ATOM 2243 O O . GLN A 1 275 ? 45.231 -7.910 -31.220 1.00 83.88 275 GLN A O 1
ATOM 2248 N N . ARG A 1 276 ? 44.813 -5.734 -31.516 1.00 86.31 276 ARG A N 1
ATOM 2249 C CA . ARG A 1 276 ? 43.536 -5.753 -30.783 1.00 86.31 276 ARG A CA 1
ATOM 2250 C C . ARG A 1 276 ? 42.477 -6.628 -31.458 1.00 86.31 276 ARG A C 1
ATOM 2252 O O . ARG A 1 276 ? 41.661 -7.219 -30.759 1.00 86.31 276 ARG A O 1
ATOM 2259 N N . CYS A 1 277 ? 42.482 -6.737 -32.789 1.00 85.75 277 CYS A N 1
ATOM 2260 C CA . CYS A 1 277 ? 41.605 -7.668 -33.511 1.00 85.75 277 CYS A CA 1
ATOM 2261 C C . CYS A 1 277 ? 41.965 -9.129 -33.206 1.00 85.75 277 CYS A C 1
ATOM 2263 O O . CYS A 1 277 ? 41.074 -9.959 -33.081 1.00 85.75 277 CYS A O 1
ATOM 2265 N N . ILE A 1 278 ? 43.253 -9.432 -33.040 1.00 83.75 278 ILE A N 1
ATOM 2266 C CA . ILE A 1 278 ? 43.724 -10.767 -32.645 1.00 83.75 278 ILE A CA 1
ATOM 2267 C C . ILE A 1 278 ? 43.348 -11.059 -31.193 1.00 83.75 278 ILE A C 1
ATOM 2269 O O . ILE A 1 278 ? 42.733 -12.079 -30.901 1.00 83.75 278 ILE A O 1
ATOM 2273 N N . ASP A 1 279 ? 43.653 -10.126 -30.295 1.00 83.75 279 ASP A N 1
ATOM 2274 C CA . ASP A 1 279 ? 43.415 -10.263 -28.856 1.00 83.75 279 ASP A CA 1
ATOM 2275 C C . ASP A 1 279 ? 41.913 -10.314 -28.514 1.00 83.75 279 ASP A C 1
ATOM 2277 O O . ASP A 1 279 ? 41.514 -10.893 -27.508 1.00 83.75 279 ASP A O 1
ATOM 2281 N N . SER A 1 280 ? 41.050 -9.745 -29.355 1.00 86.00 280 SER A N 1
ATOM 2282 C CA . SER A 1 280 ? 39.594 -9.873 -29.216 1.00 86.00 280 SER A CA 1
ATOM 2283 C C . SER A 1 280 ? 38.999 -11.079 -29.944 1.00 86.00 280 SER A C 1
ATOM 2285 O O . SER A 1 280 ? 37.799 -11.300 -29.862 1.00 86.00 280 SER A O 1
ATOM 2287 N N . GLY A 1 281 ? 39.803 -11.861 -30.672 1.00 82.56 281 GLY A N 1
ATOM 2288 C CA . GLY A 1 281 ? 39.317 -12.989 -31.473 1.00 82.56 281 GLY A CA 1
ATOM 2289 C C . GLY A 1 281 ? 38.564 -12.591 -32.751 1.00 82.56 281 GLY A C 1
ATOM 2290 O O . GLY A 1 281 ? 38.055 -13.463 -33.447 1.00 82.56 281 GLY A O 1
ATOM 2291 N N . LEU A 1 282 ? 38.522 -11.297 -33.099 1.00 83.44 282 LEU A N 1
ATOM 2292 C CA . LEU A 1 282 ? 37.955 -10.788 -34.357 1.00 83.44 282 LEU A CA 1
ATOM 2293 C C . LEU A 1 282 ? 38.766 -11.247 -35.586 1.00 83.44 282 LEU A C 1
ATOM 2295 O O . LEU A 1 282 ? 38.243 -11.314 -36.697 1.00 83.44 282 LEU A O 1
ATOM 2299 N N . TRP A 1 283 ? 40.052 -11.554 -35.394 1.00 78.25 283 TRP A N 1
ATOM 2300 C CA . TRP A 1 283 ? 40.943 -12.092 -36.419 1.00 78.25 283 TRP A CA 1
ATOM 2301 C C . TRP A 1 283 ? 41.802 -13.223 -35.852 1.00 78.25 283 TRP A C 1
ATOM 2303 O O . TRP A 1 283 ? 42.534 -13.013 -34.890 1.00 78.25 283 TRP A O 1
ATOM 2313 N N . VAL A 1 284 ? 41.785 -14.396 -36.484 1.00 73.69 284 VAL A N 1
ATOM 2314 C CA . VAL A 1 284 ? 42.623 -15.541 -36.094 1.00 73.69 284 VAL A CA 1
ATOM 2315 C C . VAL A 1 284 ? 43.849 -15.606 -37.019 1.00 73.69 284 VAL A C 1
ATOM 2317 O O . VAL A 1 284 ? 43.702 -15.862 -38.219 1.00 73.69 284 VAL A O 1
ATOM 2320 N N . PRO A 1 285 ? 45.076 -15.341 -36.526 1.00 58.34 285 PRO A N 1
ATOM 2321 C CA . PRO A 1 285 ? 46.286 -15.471 -37.332 1.00 58.34 285 PRO A CA 1
ATOM 2322 C C . PRO A 1 285 ? 46.520 -16.935 -37.725 1.00 58.34 285 PRO A C 1
ATOM 2324 O O . PRO A 1 285 ? 46.637 -17.788 -36.857 1.00 58.34 285 PRO A O 1
ATOM 2327 N N . ASN A 1 286 ? 46.659 -17.196 -39.028 1.00 48.47 286 ASN A N 1
ATOM 2328 C CA . ASN A 1 286 ? 46.903 -18.511 -39.644 1.00 48.47 286 ASN A CA 1
ATOM 2329 C C . ASN A 1 286 ? 45.731 -19.512 -39.656 1.00 48.47 286 ASN A C 1
ATOM 2331 O O . ASN A 1 286 ? 45.905 -20.672 -39.300 1.00 48.47 286 ASN A O 1
ATOM 2335 N N . ALA A 1 287 ? 44.621 -19.156 -40.309 1.00 48.81 287 ALA A N 1
ATOM 2336 C CA . ALA A 1 287 ? 43.709 -20.167 -40.871 1.00 48.81 287 ALA A CA 1
ATOM 2337 C C . ALA A 1 287 ? 44.363 -21.051 -41.971 1.00 48.81 287 ALA A C 1
ATOM 2339 O O . ALA A 1 287 ? 43.732 -21.960 -42.499 1.00 48.81 287 ALA A O 1
ATOM 2340 N N . SER A 1 288 ? 45.619 -20.787 -42.364 1.00 46.44 288 SER A N 1
ATOM 2341 C CA . SER A 1 288 ? 46.273 -21.426 -43.513 1.00 46.44 288 SER A CA 1
ATOM 2342 C C . SER A 1 288 ? 47.562 -22.202 -43.215 1.00 46.44 288 SER A C 1
ATOM 2344 O O . SER A 1 288 ? 48.282 -22.509 -44.165 1.00 46.44 288 SER A O 1
ATOM 2346 N N . SER A 1 289 ? 47.888 -22.556 -41.964 1.00 44.44 289 SER A N 1
ATOM 2347 C CA . SER A 1 289 ? 49.025 -23.478 -41.758 1.00 44.44 289 SER A CA 1
ATOM 2348 C C . SER A 1 289 ? 49.020 -24.421 -40.554 1.00 44.44 289 SER A C 1
ATOM 2350 O O . SER A 1 289 ? 49.874 -25.298 -40.569 1.00 44.44 289 SER A O 1
ATOM 2352 N N . GLU A 1 290 ? 48.104 -24.351 -39.579 1.00 38.34 290 GLU A N 1
ATOM 2353 C CA . GLU A 1 290 ? 48.094 -25.344 -38.474 1.00 38.34 290 GLU A CA 1
ATOM 2354 C C . GLU A 1 290 ? 46.698 -25.834 -38.020 1.00 38.34 290 GLU A C 1
ATOM 2356 O O . GLU A 1 290 ? 46.610 -26.588 -37.061 1.00 38.34 290 GLU A O 1
ATOM 2361 N N . GLU A 1 291 ? 45.609 -25.530 -38.745 1.00 38.62 291 GLU A N 1
ATOM 2362 C CA . GLU A 1 291 ? 44.243 -25.962 -38.363 1.00 38.62 291 GLU A CA 1
ATOM 2363 C C . GLU A 1 291 ? 43.441 -26.613 -39.503 1.00 38.62 291 GLU A C 1
ATOM 2365 O O . GLU A 1 291 ? 42.222 -26.502 -39.569 1.00 38.62 291 GLU A O 1
ATOM 2370 N N . ALA A 1 292 ? 44.103 -27.382 -40.372 1.00 37.34 292 ALA A N 1
ATOM 2371 C CA . ALA A 1 292 ? 43.389 -28.415 -41.133 1.00 37.34 292 ALA A CA 1
ATOM 2372 C C . ALA A 1 292 ? 43.049 -29.656 -40.269 1.00 37.34 292 ALA A C 1
ATOM 2374 O O . ALA A 1 292 ? 42.399 -30.569 -40.763 1.00 37.34 292 ALA A O 1
ATOM 2375 N N . GLU A 1 293 ? 43.461 -29.691 -38.991 1.00 38.19 293 GLU A N 1
ATOM 2376 C CA . GLU A 1 293 ? 43.152 -30.783 -38.045 1.00 38.19 293 GLU A CA 1
ATOM 2377 C C . GLU A 1 293 ? 42.673 -30.305 -36.654 1.00 38.19 293 GLU A C 1
ATOM 2379 O O . GLU A 1 293 ? 42.571 -31.112 -35.735 1.00 38.19 293 GLU A O 1
ATOM 2384 N N . GLN A 1 294 ? 42.332 -29.020 -36.475 1.00 34.28 294 GLN A N 1
ATOM 2385 C CA . GLN A 1 294 ? 41.640 -28.539 -35.257 1.00 34.28 294 GLN A CA 1
ATOM 2386 C C . GLN A 1 294 ? 40.428 -27.634 -35.537 1.00 34.28 294 GLN A C 1
ATOM 2388 O O . GLN A 1 294 ? 39.874 -27.041 -34.619 1.00 34.28 294 GLN A O 1
ATOM 2393 N N . GLN A 1 295 ? 39.917 -27.637 -36.772 1.00 35.38 295 GLN A N 1
ATOM 2394 C CA . GLN A 1 295 ? 38.517 -27.297 -37.051 1.00 35.38 295 GLN A CA 1
ATOM 2395 C C . GLN A 1 295 ? 37.623 -28.544 -36.970 1.00 35.38 295 GLN A C 1
ATOM 2397 O O . GLN A 1 295 ? 36.923 -28.853 -37.916 1.00 35.38 295 GLN A O 1
ATOM 2402 N N . GLU A 1 296 ? 37.657 -29.259 -35.843 1.00 34.06 296 GLU A N 1
ATOM 2403 C CA . GLU A 1 296 ? 36.571 -30.147 -35.381 1.00 34.06 296 GLU A CA 1
ATOM 2404 C C . GLU A 1 296 ? 36.650 -30.278 -33.846 1.00 34.06 296 GLU A C 1
ATOM 2406 O O . GLU A 1 296 ? 36.837 -31.354 -33.291 1.00 34.06 296 GLU A O 1
ATOM 2411 N N . HIS A 1 297 ? 36.568 -29.158 -33.121 1.00 32.41 297 HIS A N 1
ATOM 2412 C CA . HIS A 1 297 ? 35.963 -29.168 -31.784 1.00 32.41 297 HIS A CA 1
ATOM 2413 C C . HIS A 1 297 ? 35.566 -27.750 -31.363 1.00 32.41 297 HIS A C 1
ATOM 2415 O O . HIS A 1 297 ? 36.367 -26.973 -30.854 1.00 32.41 297 HIS A O 1
ATOM 2421 N N . GLY A 1 298 ? 34.295 -27.420 -31.578 1.00 33.31 298 GLY A N 1
ATOM 2422 C CA . GLY A 1 298 ? 33.689 -26.179 -31.094 1.00 33.31 298 GLY A CA 1
ATOM 2423 C C . GLY A 1 298 ? 32.299 -25.919 -31.661 1.00 33.31 298 GLY A C 1
ATOM 2424 O O . GLY A 1 298 ? 31.483 -25.314 -30.984 1.00 33.31 298 GLY A O 1
ATOM 2425 N N . GLU A 1 299 ? 32.006 -26.457 -32.845 1.00 35.41 299 GLU A N 1
ATOM 2426 C CA . GLU A 1 299 ? 30.659 -26.542 -33.412 1.00 35.41 299 GLU A CA 1
ATOM 2427 C C . GLU A 1 299 ? 30.468 -27.931 -34.031 1.00 35.41 299 GLU A C 1
ATOM 2429 O O . GLU A 1 299 ? 30.256 -28.092 -35.226 1.00 35.41 299 GLU A O 1
ATOM 2434 N N . GLU A 1 300 ? 30.540 -28.968 -33.196 1.00 29.56 300 GLU A N 1
ATOM 2435 C CA . GLU A 1 300 ? 29.686 -30.126 -33.432 1.00 29.56 300 GLU A CA 1
ATOM 2436 C C . GLU A 1 300 ? 28.431 -29.858 -32.599 1.00 29.56 300 GLU A C 1
ATOM 2438 O O . GLU A 1 300 ? 28.266 -30.316 -31.467 1.00 29.56 300 GLU A O 1
ATOM 2443 N N . GLU A 1 301 ? 27.528 -29.061 -33.182 1.00 34.91 301 GLU A N 1
ATOM 2444 C CA . GLU A 1 301 ? 26.115 -29.401 -33.110 1.00 34.91 301 GLU A CA 1
ATOM 2445 C C . GLU A 1 301 ? 26.069 -30.898 -33.450 1.00 34.91 301 GLU A C 1
ATOM 2447 O O . GLU A 1 301 ? 26.000 -31.302 -34.614 1.00 34.91 301 GLU A O 1
ATOM 2452 N N . LYS A 1 302 ? 26.106 -31.754 -32.422 1.00 31.58 302 LYS A N 1
ATOM 2453 C CA . LYS A 1 302 ? 25.390 -33.013 -32.484 1.00 31.58 302 LYS A CA 1
ATOM 2454 C C . LYS A 1 302 ? 23.946 -32.582 -32.691 1.00 31.58 302 LYS A C 1
ATOM 2456 O O . LYS A 1 302 ? 23.154 -32.492 -31.760 1.00 31.58 302 LYS A O 1
ATOM 2461 N N . ARG A 1 303 ? 23.593 -32.336 -33.953 1.00 34.09 303 ARG A N 1
ATOM 2462 C CA . ARG A 1 303 ? 22.285 -32.680 -34.470 1.00 34.09 303 ARG A CA 1
ATOM 2463 C C . ARG A 1 303 ? 22.178 -34.176 -34.234 1.00 34.09 303 ARG A C 1
ATOM 2465 O O . ARG A 1 303 ? 22.427 -34.986 -35.122 1.00 34.09 303 ARG A O 1
ATOM 2472 N N . ILE A 1 304 ? 21.845 -34.540 -32.994 1.00 34.53 304 ILE A N 1
ATOM 2473 C CA . ILE A 1 304 ? 21.051 -35.722 -32.726 1.00 34.53 304 ILE A CA 1
ATOM 2474 C C . ILE A 1 304 ? 19.921 -35.564 -33.728 1.00 34.53 304 ILE A C 1
ATOM 2476 O O . ILE A 1 304 ? 19.204 -34.561 -33.679 1.00 34.53 304 ILE A O 1
ATOM 2480 N N . ALA A 1 305 ? 19.906 -36.436 -34.739 1.00 39.03 305 ALA A N 1
ATOM 2481 C CA . ALA A 1 305 ? 18.903 -36.411 -35.785 1.00 39.03 305 ALA A CA 1
ATOM 2482 C C . ALA A 1 305 ? 17.566 -36.162 -35.098 1.00 39.03 305 ALA A C 1
ATOM 2484 O O . ALA A 1 305 ? 17.197 -36.937 -34.216 1.00 39.03 305 ALA A O 1
ATOM 2485 N N . ALA A 1 306 ? 16.947 -35.017 -35.405 1.00 37.66 306 ALA A N 1
ATOM 2486 C CA . ALA A 1 306 ? 15.771 -34.554 -34.696 1.00 37.66 306 ALA A CA 1
ATOM 2487 C C . ALA A 1 306 ? 14.768 -35.707 -34.665 1.00 37.66 306 ALA A C 1
ATOM 2489 O O . ALA A 1 306 ? 14.242 -36.113 -35.706 1.00 37.66 306 ALA A O 1
ATOM 2490 N N . ALA A 1 307 ? 14.549 -36.259 -33.470 1.00 43.97 307 ALA A N 1
ATOM 2491 C CA . ALA A 1 307 ? 13.416 -37.122 -33.220 1.00 43.97 307 ALA A CA 1
ATOM 2492 C C . ALA A 1 307 ? 12.156 -36.340 -33.643 1.00 43.97 307 ALA A C 1
ATOM 2494 O O . ALA A 1 307 ? 12.172 -35.103 -33.612 1.00 43.97 307 ALA A O 1
ATOM 2495 N N . PRO A 1 308 ? 11.092 -37.015 -34.104 1.00 47.41 308 PRO A N 1
ATOM 2496 C CA . PRO A 1 308 ? 10.018 -36.422 -34.909 1.00 47.41 308 PRO A CA 1
ATOM 2497 C C . PRO A 1 308 ? 9.276 -35.201 -34.316 1.00 47.41 308 PRO A C 1
ATOM 2499 O O . PRO A 1 308 ? 8.439 -34.633 -35.017 1.00 47.41 308 PRO A O 1
ATOM 2502 N N . GLY A 1 309 ? 9.577 -34.767 -33.084 1.00 48.12 309 GLY A N 1
ATOM 2503 C CA . GLY A 1 309 ? 9.041 -33.561 -32.446 1.00 48.12 309 GLY A CA 1
ATOM 2504 C C . GLY A 1 309 ? 10.011 -32.388 -32.207 1.00 48.12 309 GLY A C 1
ATOM 2505 O O . GLY A 1 309 ? 9.555 -31.361 -31.715 1.00 48.12 309 GLY A O 1
ATOM 2506 N N . GLY A 1 310 ? 11.307 -32.483 -32.537 1.00 53.16 310 GLY A N 1
ATOM 2507 C CA . GLY A 1 310 ? 12.248 -31.348 -32.433 1.00 53.16 310 GLY A CA 1
ATOM 2508 C C . GLY A 1 310 ? 12.555 -30.856 -31.007 1.00 53.16 310 GLY A C 1
ATOM 2509 O O . GLY A 1 310 ? 12.945 -29.702 -30.839 1.00 53.16 310 GLY A O 1
ATOM 2510 N N . LEU A 1 311 ? 12.360 -31.703 -29.991 1.00 56.09 311 LEU A N 1
ATOM 2511 C CA . LEU A 1 311 ? 12.674 -31.408 -28.588 1.00 56.09 311 LEU A CA 1
ATOM 2512 C C . LEU A 1 311 ? 14.032 -32.000 -28.196 1.00 56.09 311 LEU A C 1
ATOM 2514 O O . LEU A 1 311 ? 14.315 -33.151 -28.530 1.00 56.09 311 LEU A O 1
ATOM 2518 N N . ASP A 1 312 ? 14.832 -31.235 -27.447 1.00 65.38 312 ASP A N 1
ATOM 2519 C CA . ASP A 1 312 ? 16.110 -31.703 -26.912 1.00 65.38 312 ASP A CA 1
ATOM 2520 C C . ASP A 1 312 ? 15.884 -32.784 -25.825 1.00 65.38 312 ASP A C 1
ATOM 2522 O O . ASP A 1 312 ? 15.131 -32.555 -24.867 1.00 65.38 312 ASP A O 1
ATOM 2526 N N . PRO A 1 313 ? 16.488 -33.984 -25.948 1.00 56.88 313 PRO A N 1
ATOM 2527 C CA . PRO A 1 313 ? 16.294 -35.071 -24.989 1.00 56.88 313 PRO A CA 1
ATOM 2528 C C . PRO A 1 313 ? 16.734 -34.716 -23.565 1.00 56.88 313 PRO A C 1
ATOM 2530 O O . PRO A 1 313 ? 16.100 -35.144 -22.598 1.00 56.88 313 PRO A O 1
ATOM 2533 N N . GLN A 1 314 ? 17.798 -33.929 -23.422 1.00 62.62 314 GLN A N 1
ATOM 2534 C CA . GLN A 1 314 ? 18.383 -33.601 -22.132 1.00 62.62 314 GLN A CA 1
ATOM 2535 C C . GLN A 1 314 ? 17.532 -32.565 -21.391 1.00 62.62 314 GLN A C 1
ATOM 2537 O O . GLN A 1 314 ? 17.222 -32.764 -20.216 1.00 62.62 314 GLN A O 1
ATOM 2542 N N . GLU A 1 315 ? 17.021 -31.552 -22.095 1.00 69.50 315 GLU A N 1
ATOM 2543 C CA . GLU A 1 315 ? 16.049 -30.605 -21.528 1.00 69.50 315 GLU A CA 1
ATOM 2544 C C . GLU A 1 315 ? 14.744 -31.296 -21.108 1.00 69.50 315 GLU A C 1
ATOM 2546 O O . GLU A 1 315 ? 14.171 -30.999 -20.053 1.00 69.50 315 GLU A O 1
ATOM 2551 N N . VAL A 1 316 ? 14.257 -32.250 -21.913 1.00 68.06 316 VAL A N 1
ATOM 2552 C CA . VAL A 1 316 ? 13.059 -33.019 -21.557 1.00 68.06 316 VAL A CA 1
ATOM 2553 C C . VAL A 1 316 ? 13.309 -33.840 -20.296 1.00 68.06 316 VAL A C 1
ATOM 2555 O O . VAL A 1 316 ? 12.479 -33.768 -19.392 1.00 68.06 316 VAL A O 1
ATOM 2558 N N . TYR A 1 317 ? 14.442 -34.541 -20.188 1.00 67.56 317 TYR A N 1
ATOM 2559 C CA . TYR A 1 317 ? 14.799 -35.325 -19.002 1.00 67.56 317 TYR A CA 1
ATOM 2560 C C . TYR A 1 317 ? 14.935 -34.464 -17.733 1.00 67.56 317 TYR A C 1
ATOM 2562 O O . TYR A 1 317 ? 14.483 -34.872 -16.663 1.00 67.56 317 TYR A O 1
ATOM 2570 N N . GLU A 1 318 ? 15.483 -33.253 -17.832 1.00 75.06 318 GLU A N 1
ATOM 2571 C CA . GLU A 1 318 ? 15.583 -32.326 -16.697 1.00 75.06 318 GLU A CA 1
ATOM 2572 C C . GLU A 1 318 ? 14.222 -31.771 -16.255 1.00 75.06 318 GLU A C 1
ATOM 2574 O O . GLU A 1 318 ? 14.002 -31.557 -15.061 1.00 75.06 318 GLU A O 1
ATOM 2579 N N . SER A 1 319 ? 13.287 -31.606 -17.197 1.00 75.31 319 SER A N 1
ATOM 2580 C CA . SER A 1 319 ? 11.916 -31.145 -16.931 1.00 75.31 319 SER A CA 1
ATOM 2581 C C . SER A 1 319 ? 10.974 -32.225 -16.376 1.00 75.31 319 SER A C 1
ATOM 2583 O O . SER A 1 319 ? 9.813 -31.934 -16.069 1.00 75.31 319 SER A O 1
ATOM 2585 N N . LEU A 1 320 ? 11.440 -33.475 -16.272 1.00 71.62 320 LEU A N 1
ATOM 2586 C CA . LEU A 1 320 ? 10.641 -34.588 -15.772 1.00 71.62 320 LEU A CA 1
ATOM 2587 C C . LEU A 1 320 ? 10.506 -34.569 -14.241 1.00 71.62 320 LEU A C 1
ATOM 2589 O O . LEU A 1 320 ? 11.484 -34.309 -13.534 1.00 71.62 320 LEU A O 1
ATOM 2593 N N . PRO A 1 321 ? 9.330 -34.952 -13.708 1.00 73.25 321 PRO A N 1
ATOM 2594 C CA . PRO A 1 321 ? 9.164 -35.226 -12.285 1.00 73.25 321 PRO A CA 1
ATOM 2595 C C . PRO A 1 321 ? 10.172 -36.266 -11.776 1.00 73.25 321 PRO A C 1
ATOM 2597 O O . PRO A 1 321 ? 10.502 -37.227 -12.474 1.00 73.25 321 PRO A O 1
ATOM 2600 N N . GLU A 1 322 ? 10.625 -36.104 -10.532 1.00 72.56 322 GLU A N 1
ATOM 2601 C CA . GLU A 1 322 ? 11.668 -36.939 -9.916 1.00 72.56 322 GLU A CA 1
ATOM 2602 C C . GLU A 1 322 ? 11.315 -38.440 -9.929 1.00 72.56 322 GLU A C 1
ATOM 2604 O O . GLU A 1 322 ? 12.162 -39.280 -10.233 1.00 72.56 322 GLU A O 1
ATOM 2609 N N . GLU A 1 323 ? 10.037 -38.774 -9.717 1.00 69.06 323 GLU A N 1
ATOM 2610 C CA . GLU A 1 323 ? 9.523 -40.150 -9.777 1.00 69.06 323 GLU A CA 1
ATOM 2611 C C . GLU A 1 323 ? 9.644 -40.766 -11.182 1.00 69.06 323 GLU A C 1
ATOM 2613 O O . GLU A 1 323 ? 9.989 -41.940 -11.320 1.00 69.06 323 GLU A O 1
ATOM 2618 N N . MET A 1 324 ? 9.428 -39.971 -12.239 1.00 65.81 324 MET A N 1
ATOM 2619 C CA . MET A 1 324 ? 9.635 -40.415 -13.619 1.00 65.81 324 MET A CA 1
ATOM 2620 C C . MET A 1 324 ? 11.121 -40.580 -13.930 1.00 65.81 324 MET A C 1
ATOM 2622 O O . MET A 1 324 ? 11.505 -41.602 -14.494 1.00 65.81 324 MET A O 1
ATOM 2626 N N . ARG A 1 325 ? 11.971 -39.622 -13.536 1.00 70.75 325 ARG A N 1
ATOM 2627 C CA . ARG A 1 325 ? 13.427 -39.687 -13.771 1.00 70.75 325 ARG A CA 1
ATOM 2628 C C . ARG A 1 325 ? 14.046 -40.943 -13.161 1.00 70.75 325 ARG A C 1
ATOM 2630 O O . ARG A 1 325 ? 14.799 -41.635 -13.837 1.00 70.75 325 ARG A O 1
ATOM 2637 N N . ALA A 1 326 ? 13.637 -41.309 -11.946 1.00 69.56 326 ALA A N 1
ATOM 2638 C CA . ALA A 1 326 ? 14.080 -42.541 -11.293 1.00 69.56 326 ALA A CA 1
ATOM 2639 C C . ALA A 1 326 ? 13.651 -43.821 -12.046 1.00 69.56 326 ALA A C 1
ATOM 2641 O O . ALA A 1 326 ? 14.379 -44.823 -12.056 1.00 69.56 326 ALA A O 1
ATOM 2642 N N . ALA A 1 327 ? 12.482 -43.810 -12.696 1.00 62.97 327 ALA A N 1
ATOM 2643 C CA . ALA A 1 327 ? 12.041 -44.906 -13.558 1.00 62.97 327 ALA A CA 1
ATOM 2644 C C . ALA A 1 327 ? 12.865 -44.978 -14.860 1.00 62.97 327 ALA A C 1
ATOM 2646 O O . ALA A 1 327 ? 13.223 -46.078 -15.285 1.00 62.97 327 ALA A O 1
ATOM 2647 N N . PHE A 1 328 ? 13.234 -43.828 -15.442 1.00 63.38 328 PHE A N 1
ATOM 2648 C CA . PHE A 1 328 ? 14.094 -43.748 -16.631 1.00 63.38 328 PHE A CA 1
ATOM 2649 C C . PHE A 1 328 ? 15.537 -44.198 -16.353 1.00 63.38 328 PHE A C 1
ATOM 2651 O O . PHE A 1 328 ? 16.063 -45.015 -17.107 1.00 63.38 328 PHE A O 1
ATOM 2658 N N . ASP A 1 329 ? 16.143 -43.774 -15.239 1.00 67.00 329 ASP A N 1
ATOM 2659 C CA . ASP A 1 329 ? 17.515 -44.157 -14.856 1.00 67.00 329 ASP A CA 1
ATOM 2660 C C . ASP A 1 329 ? 17.663 -45.659 -14.599 1.00 67.00 329 ASP A C 1
ATOM 2662 O O . ASP A 1 329 ? 18.739 -46.232 -14.766 1.00 67.00 329 ASP A O 1
ATOM 2666 N N . SER A 1 330 ? 16.574 -46.308 -14.180 1.00 65.94 330 SER A N 1
ATOM 2667 C CA . SER A 1 330 ? 16.559 -47.747 -13.918 1.00 65.94 330 SER A CA 1
ATOM 2668 C C . SER A 1 330 ? 16.077 -48.598 -15.094 1.00 65.94 330 SER A C 1
ATOM 2670 O O . SER A 1 330 ? 16.095 -49.821 -14.966 1.00 65.94 330 SER A O 1
ATOM 2672 N N . GLN A 1 331 ? 15.678 -47.979 -16.218 1.00 54.94 331 GLN A N 1
ATOM 2673 C CA . GLN A 1 331 ? 15.155 -48.636 -17.429 1.00 54.94 331 GLN A CA 1
ATOM 2674 C C . GLN A 1 331 ? 14.112 -49.739 -17.139 1.00 54.94 331 GLN A C 1
ATOM 2676 O O . GLN A 1 331 ? 14.030 -50.749 -17.839 1.00 54.94 331 GLN A O 1
ATOM 2681 N N . ASP A 1 332 ? 13.301 -49.560 -16.093 1.00 61.81 332 ASP A N 1
ATOM 2682 C CA . ASP A 1 332 ? 12.357 -50.569 -15.606 1.00 61.81 332 ASP A CA 1
ATOM 2683 C C . ASP A 1 332 ? 10.917 -50.183 -15.969 1.00 61.81 332 ASP A C 1
ATOM 2685 O O . ASP A 1 332 ? 10.306 -49.288 -15.378 1.00 61.81 332 ASP A O 1
ATOM 2689 N N . VAL A 1 333 ? 10.353 -50.904 -16.940 1.00 54.31 333 VAL A N 1
ATOM 2690 C CA . VAL A 1 333 ? 8.981 -50.704 -17.438 1.00 54.31 333 VAL A CA 1
ATOM 2691 C C . VAL A 1 333 ? 7.936 -50.891 -16.329 1.00 54.31 333 VAL A C 1
ATOM 2693 O O . VAL A 1 333 ? 6.885 -50.250 -16.359 1.00 54.31 333 VAL A O 1
ATOM 2696 N N . SER A 1 334 ? 8.223 -51.724 -15.324 1.00 60.66 334 SER A N 1
ATOM 2697 C CA . SER A 1 334 ? 7.303 -51.997 -14.210 1.00 60.66 334 SER A CA 1
ATOM 2698 C C . SER A 1 334 ? 7.169 -50.782 -13.293 1.00 60.66 334 SER A C 1
ATOM 2700 O O . SER A 1 334 ? 6.068 -50.450 -12.860 1.00 60.66 334 SER A O 1
ATOM 2702 N N . LYS A 1 335 ? 8.276 -50.065 -13.059 1.00 63.22 335 LYS A N 1
ATOM 2703 C CA . LYS A 1 335 ? 8.278 -48.818 -12.282 1.00 63.22 335 LYS A CA 1
ATOM 2704 C C . LYS A 1 335 ? 7.597 -47.681 -13.027 1.00 63.22 335 LYS A C 1
ATOM 2706 O O . LYS A 1 335 ? 6.891 -46.889 -12.417 1.00 63.22 335 LYS A O 1
ATOM 2711 N N . LEU A 1 336 ? 7.745 -47.622 -14.350 1.00 57.53 336 LEU A N 1
ATOM 2712 C CA . LEU A 1 336 ? 7.047 -46.625 -15.162 1.00 57.53 336 LEU A CA 1
ATOM 2713 C C . LEU A 1 336 ? 5.519 -46.817 -15.113 1.00 57.53 336 LEU A C 1
ATOM 2715 O O . LEU A 1 336 ? 4.775 -45.839 -15.070 1.00 57.53 336 LEU A O 1
ATOM 2719 N N . GLN A 1 337 ? 5.045 -48.068 -15.068 1.00 53.94 337 GLN A N 1
ATOM 2720 C CA . GLN A 1 337 ? 3.625 -48.380 -14.864 1.00 53.94 337 GLN A CA 1
ATOM 2721 C C . GLN A 1 337 ? 3.138 -47.989 -13.464 1.00 53.94 337 GLN A C 1
ATOM 2723 O O . GLN A 1 337 ? 2.023 -47.495 -13.332 1.00 53.94 337 GLN A O 1
ATOM 2728 N N . GLU A 1 338 ? 3.967 -48.162 -12.434 1.00 67.06 338 GLU A N 1
ATOM 2729 C CA . GLU A 1 338 ? 3.652 -47.728 -11.069 1.00 67.06 338 GLU A CA 1
ATOM 2730 C C . GLU A 1 338 ? 3.521 -46.197 -10.980 1.00 67.06 338 GLU A C 1
ATOM 2732 O O . GLU A 1 338 ? 2.522 -45.698 -10.460 1.00 67.06 338 GLU A O 1
ATOM 2737 N N . VAL A 1 339 ? 4.446 -45.455 -11.601 1.00 65.69 339 VAL A N 1
ATOM 2738 C CA . VAL A 1 339 ? 4.410 -43.981 -11.704 1.00 65.69 339 VAL A CA 1
ATOM 2739 C C . VAL A 1 339 ? 3.203 -43.489 -12.519 1.00 65.69 339 VAL A C 1
ATOM 2741 O O . VAL A 1 339 ? 2.601 -42.463 -12.203 1.00 65.69 339 VAL A O 1
ATOM 2744 N N . ALA A 1 340 ? 2.783 -44.238 -13.544 1.00 59.75 340 ALA A N 1
ATOM 2745 C CA . ALA A 1 340 ? 1.566 -43.942 -14.306 1.00 59.75 340 ALA A CA 1
ATOM 2746 C C . ALA A 1 340 ? 0.275 -44.129 -13.492 1.00 59.75 340 ALA A C 1
ATOM 2748 O O . ALA A 1 340 ? -0.752 -43.538 -13.824 1.00 59.75 340 ALA A O 1
ATOM 2749 N N . MET A 1 341 ? 0.309 -44.969 -12.452 1.00 62.16 341 MET A N 1
ATOM 2750 C CA . MET A 1 341 ? -0.829 -45.223 -11.568 1.00 62.16 341 MET A CA 1
ATOM 2751 C C . MET A 1 341 ? -0.853 -44.303 -10.339 1.00 62.16 341 MET A C 1
ATOM 2753 O O . MET A 1 341 ? -1.925 -44.126 -9.759 1.00 62.16 341 MET A O 1
ATOM 2757 N N . SER A 1 342 ? 0.288 -43.729 -9.938 1.00 68.81 342 SER A N 1
ATOM 2758 C CA . SER A 1 342 ? 0.392 -42.805 -8.798 1.00 68.81 342 SER A CA 1
ATOM 2759 C C . SER A 1 342 ? 0.127 -41.339 -9.164 1.00 68.81 342 SER A C 1
ATOM 2761 O O . SER A 1 342 ? -0.340 -40.580 -8.314 1.00 68.81 342 SER A O 1
ATOM 2763 N N . MET A 1 343 ? 0.403 -40.938 -10.409 1.00 65.56 343 MET A N 1
ATOM 2764 C CA . MET A 1 343 ? 0.324 -39.548 -10.869 1.00 65.56 343 MET A CA 1
ATOM 2765 C C . MET A 1 343 ? -0.977 -39.225 -11.616 1.00 65.56 343 MET A C 1
ATOM 2767 O O . MET A 1 343 ? -1.664 -40.101 -12.145 1.00 65.56 343 MET A O 1
ATOM 2771 N N . ASP A 1 344 ? -1.309 -37.932 -11.686 1.00 71.69 344 ASP A N 1
ATOM 2772 C CA . ASP A 1 344 ? -2.396 -37.443 -12.528 1.00 71.69 344 ASP A CA 1
ATOM 2773 C C . ASP A 1 344 ? -2.180 -37.825 -14.003 1.00 71.69 344 ASP A C 1
ATOM 2775 O O . ASP A 1 344 ? -1.098 -37.657 -14.574 1.00 71.69 344 ASP A O 1
ATOM 2779 N N . ARG A 1 345 ? -3.237 -38.352 -14.623 1.00 54.12 345 ARG A N 1
ATOM 2780 C CA . ARG A 1 345 ? -3.182 -38.962 -15.954 1.00 54.12 345 ARG A CA 1
ATOM 2781 C C . ARG A 1 345 ? -2.858 -37.955 -17.059 1.00 54.12 345 ARG A C 1
ATOM 2783 O O . ARG A 1 345 ? -2.221 -38.337 -18.041 1.00 54.12 345 ARG A O 1
ATOM 2790 N N . GLU A 1 346 ? -3.294 -36.704 -16.929 1.00 61.97 346 GLU A N 1
ATOM 2791 C CA . GLU A 1 346 ? -3.032 -35.664 -17.931 1.00 61.97 346 GLU A CA 1
ATOM 2792 C C . GLU A 1 346 ? -1.584 -35.181 -17.833 1.00 61.97 346 GLU A C 1
ATOM 2794 O O . GLU A 1 346 ? -0.901 -35.060 -18.853 1.00 61.97 346 GLU A O 1
ATOM 2799 N N . VAL A 1 347 ? -1.079 -35.024 -16.606 1.00 66.94 347 VAL A N 1
ATOM 2800 C CA . VAL A 1 347 ? 0.326 -34.684 -16.335 1.00 66.94 347 VAL A CA 1
ATOM 2801 C C . VAL A 1 347 ? 1.257 -35.800 -16.811 1.00 66.94 347 VAL A C 1
ATOM 2803 O O . VAL A 1 347 ? 2.228 -35.535 -17.523 1.00 66.94 347 VAL A O 1
ATOM 2806 N N . PHE A 1 348 ? 0.927 -37.060 -16.503 1.00 66.62 348 PHE A N 1
ATOM 2807 C CA . PHE A 1 348 ? 1.689 -38.214 -16.976 1.00 66.62 348 PHE A CA 1
ATOM 2808 C C . PHE A 1 348 ? 1.732 -38.260 -18.506 1.00 66.62 348 PHE A C 1
ATOM 2810 O O . PHE A 1 348 ? 2.807 -38.389 -19.087 1.00 66.62 348 PHE A O 1
ATOM 2817 N N . SER A 1 349 ? 0.582 -38.107 -19.169 1.00 62.31 349 SER A N 1
ATOM 2818 C CA . SER A 1 349 ? 0.500 -38.152 -20.632 1.00 62.31 349 SER A CA 1
ATOM 2819 C C . SER A 1 349 ? 1.288 -37.026 -21.301 1.00 62.31 349 SER A C 1
ATOM 2821 O O . SER A 1 349 ? 1.884 -37.257 -22.350 1.00 62.31 349 SER A O 1
ATOM 2823 N N . TYR A 1 350 ? 1.301 -35.827 -20.714 1.00 72.69 350 TYR A N 1
ATOM 2824 C CA . TYR A 1 350 ? 2.053 -34.687 -21.233 1.00 72.69 350 TYR A CA 1
ATOM 2825 C C . TYR A 1 350 ? 3.566 -34.938 -21.201 1.00 72.69 350 TYR A C 1
ATOM 2827 O O . TYR A 1 350 ? 4.241 -34.794 -22.221 1.00 72.69 350 TYR A O 1
ATOM 2835 N N . HIS A 1 351 ? 4.099 -35.365 -20.055 1.00 69.81 351 HIS A N 1
ATOM 2836 C CA . HIS A 1 351 ? 5.529 -35.644 -19.917 1.00 69.81 351 HIS A CA 1
ATOM 2837 C C . HIS A 1 351 ? 5.954 -36.883 -20.712 1.00 69.81 351 HIS A C 1
ATOM 2839 O O . HIS A 1 351 ? 6.979 -36.857 -21.388 1.00 69.81 351 HIS A O 1
ATOM 2845 N N . PHE A 1 352 ? 5.132 -37.934 -20.714 1.00 64.56 352 PHE A N 1
ATOM 2846 C CA . PHE A 1 352 ? 5.411 -39.161 -21.455 1.00 64.56 352 PHE A CA 1
ATOM 2847 C C . PHE A 1 352 ? 5.438 -38.935 -22.975 1.00 64.56 352 PHE A C 1
ATOM 2849 O O . PHE A 1 352 ? 6.320 -39.456 -23.653 1.00 64.56 352 PHE A O 1
ATOM 2856 N N . GLN A 1 353 ? 4.536 -38.106 -23.514 1.00 64.31 353 GLN A N 1
ATOM 2857 C CA . GLN A 1 353 ? 4.551 -37.746 -24.935 1.00 64.31 353 GLN A CA 1
ATOM 2858 C C . GLN A 1 353 ? 5.817 -36.963 -25.303 1.00 64.31 353 GLN A C 1
ATOM 2860 O O . GLN A 1 353 ? 6.448 -37.268 -26.310 1.00 64.31 353 GLN A O 1
ATOM 2865 N N . ARG A 1 354 ? 6.255 -36.031 -24.448 1.00 71.50 354 ARG A N 1
ATOM 2866 C CA . ARG A 1 354 ? 7.508 -35.289 -24.658 1.00 71.50 354 ARG A CA 1
ATOM 2867 C C . ARG A 1 354 ? 8.739 -36.195 -24.657 1.00 71.50 354 ARG A C 1
ATOM 2869 O O . ARG A 1 354 ? 9.659 -35.928 -25.418 1.00 71.50 354 ARG A O 1
ATOM 2876 N N . CYS A 1 355 ? 8.748 -37.263 -23.857 1.00 66.25 355 CYS A N 1
ATOM 2877 C CA . CYS A 1 355 ? 9.817 -38.268 -23.879 1.00 66.25 355 CYS A CA 1
ATOM 2878 C C . CYS A 1 355 ? 9.854 -39.074 -25.182 1.00 66.25 355 CYS A C 1
ATOM 2880 O O . CYS A 1 355 ? 10.932 -39.454 -25.632 1.00 66.25 355 CYS A O 1
ATOM 2882 N N . ILE A 1 356 ? 8.697 -39.346 -25.789 1.00 64.38 356 ILE A N 1
ATOM 2883 C CA . ILE A 1 356 ? 8.625 -40.006 -27.099 1.00 64.38 356 ILE A CA 1
ATOM 2884 C C . ILE A 1 356 ? 9.081 -39.038 -28.195 1.00 64.38 356 ILE A C 1
ATOM 2886 O O . ILE A 1 356 ? 9.886 -39.400 -29.051 1.00 64.38 356 ILE A O 1
ATOM 2890 N N . ASP A 1 357 ? 8.612 -37.792 -28.136 1.00 61.00 357 ASP A N 1
ATOM 2891 C CA . ASP A 1 357 ? 8.889 -36.757 -29.135 1.00 61.00 357 ASP A CA 1
ATOM 2892 C C . ASP A 1 357 ? 10.362 -36.318 -29.145 1.00 61.00 357 ASP A C 1
ATOM 2894 O O . ASP A 1 357 ? 10.882 -35.954 -30.202 1.00 61.00 357 ASP A O 1
ATOM 2898 N N . SER A 1 358 ? 11.041 -36.390 -27.993 1.00 65.69 358 SER A N 1
ATOM 2899 C CA . SER A 1 358 ? 12.487 -36.175 -27.873 1.00 65.69 358 SER A CA 1
ATOM 2900 C C . SER A 1 358 ? 13.321 -37.432 -28.133 1.00 65.69 358 SER A C 1
ATOM 2902 O O . SER A 1 358 ? 14.544 -37.372 -28.112 1.00 65.69 358 SER A O 1
ATOM 2904 N N . GLY A 1 359 ? 12.699 -38.590 -28.374 1.00 62.19 359 GLY A N 1
ATOM 2905 C CA . GLY A 1 359 ? 13.417 -39.851 -28.579 1.00 62.19 359 GLY A CA 1
ATOM 2906 C C . GLY A 1 359 ? 14.061 -40.427 -27.312 1.00 62.19 359 GLY A C 1
ATOM 2907 O O . GLY A 1 359 ? 14.773 -41.425 -27.395 1.00 62.19 359 GLY A O 1
ATOM 2908 N N . LEU A 1 360 ? 13.778 -39.851 -26.136 1.00 63.16 360 LEU A N 1
ATOM 2909 C CA . LEU A 1 360 ? 14.176 -40.384 -24.829 1.00 63.16 360 LEU A CA 1
ATOM 2910 C C . LEU A 1 360 ? 13.533 -41.756 -24.546 1.00 63.16 360 LEU A C 1
ATOM 2912 O O . LEU A 1 360 ? 14.030 -42.532 -23.732 1.00 63.16 360 LEU A O 1
ATOM 2916 N N . TRP A 1 361 ? 12.415 -42.051 -25.217 1.00 60.81 361 TRP A N 1
ATOM 2917 C CA . TRP A 1 361 ? 11.705 -43.322 -25.139 1.00 60.81 361 TRP A CA 1
ATOM 2918 C C . TRP A 1 361 ? 11.197 -43.762 -26.517 1.00 60.81 361 TRP A C 1
ATOM 2920 O O . TRP A 1 361 ? 10.367 -43.085 -27.121 1.00 60.81 361 TRP A O 1
ATOM 2930 N N . VAL A 1 362 ? 11.633 -44.932 -26.992 1.00 57.09 362 VAL A N 1
ATOM 2931 C CA . VAL A 1 362 ? 11.155 -45.528 -28.252 1.00 57.09 362 VAL A CA 1
ATOM 2932 C C . VAL A 1 362 ? 10.192 -46.677 -27.936 1.00 57.09 362 VAL A C 1
ATOM 2934 O O . VAL A 1 362 ? 10.615 -47.708 -27.405 1.00 57.09 362 VAL A O 1
ATOM 2937 N N . PRO A 1 363 ? 8.889 -46.549 -28.241 1.00 44.53 363 PRO A N 1
ATOM 2938 C CA . PRO A 1 363 ? 7.945 -47.643 -28.051 1.00 44.53 363 PRO A CA 1
ATOM 2939 C C . PRO A 1 363 ? 8.301 -48.816 -28.982 1.00 44.53 363 PRO A C 1
ATOM 2941 O O . PRO A 1 363 ? 8.363 -48.637 -30.194 1.00 44.53 363 PRO A O 1
ATOM 2944 N N . ASN A 1 364 ? 8.491 -50.015 -28.418 1.00 44.50 364 ASN A N 1
ATOM 2945 C CA . ASN A 1 364 ? 8.886 -51.255 -29.112 1.00 44.50 364 ASN A CA 1
ATOM 2946 C C . ASN A 1 364 ? 10.312 -51.291 -29.699 1.00 44.50 364 ASN A C 1
ATOM 2948 O O . ASN A 1 364 ? 10.501 -51.730 -30.831 1.00 44.50 364 ASN A O 1
ATOM 2952 N N . ALA A 1 365 ? 11.338 -50.999 -28.895 1.00 41.16 365 ALA A N 1
ATOM 2953 C CA . ALA A 1 365 ? 12.683 -51.528 -29.150 1.00 41.16 365 ALA A CA 1
ATOM 2954 C C . ALA A 1 365 ? 12.717 -53.054 -28.894 1.00 41.16 365 ALA A C 1
ATOM 2956 O O . ALA A 1 365 ? 13.260 -53.538 -27.904 1.00 41.16 365 ALA A O 1
ATOM 2957 N N . SER A 1 366 ? 12.063 -53.817 -29.770 1.00 34.78 366 SER A N 1
ATOM 2958 C CA . SER A 1 366 ? 12.197 -55.273 -29.848 1.00 34.78 366 SER A CA 1
ATOM 2959 C C . SER A 1 366 ? 13.121 -55.565 -31.024 1.00 34.78 366 SER A C 1
ATOM 2961 O O . SER A 1 366 ? 12.708 -55.392 -32.162 1.00 34.78 366 SER A O 1
ATOM 2963 N N . SER A 1 367 ? 14.356 -55.972 -30.724 1.00 40.28 367 SER A N 1
ATOM 2964 C CA . SER A 1 367 ? 15.231 -56.791 -31.580 1.00 40.28 367 SER A CA 1
ATOM 2965 C C . SER A 1 367 ? 15.275 -56.451 -33.079 1.00 40.28 367 SER A C 1
ATOM 2967 O O . SER A 1 367 ? 14.549 -57.082 -33.837 1.00 40.28 367 SER A O 1
ATOM 2969 N N . GLU A 1 368 ? 16.174 -55.563 -33.523 1.00 34.28 368 GLU A N 1
ATOM 2970 C CA . GLU A 1 368 ? 16.731 -55.667 -34.894 1.00 34.28 368 GLU A CA 1
ATOM 2971 C C . GLU A 1 368 ? 18.023 -54.862 -35.166 1.00 34.28 368 GLU A C 1
ATOM 2973 O O . GLU A 1 368 ? 18.672 -55.119 -36.172 1.00 34.28 368 GLU A O 1
ATOM 2978 N N . GLU A 1 369 ? 18.501 -53.985 -34.271 1.00 33.28 369 GLU A N 1
ATOM 2979 C CA . GLU A 1 369 ? 19.700 -53.153 -34.547 1.00 33.28 369 GLU A CA 1
ATOM 2980 C C . GLU A 1 369 ? 20.892 -53.386 -33.595 1.00 33.28 369 GLU A C 1
ATOM 2982 O O . GLU A 1 369 ? 21.671 -52.478 -33.320 1.00 33.28 369 GLU A O 1
ATOM 2987 N N . ALA A 1 370 ? 21.066 -54.615 -33.092 1.00 30.83 370 ALA A N 1
ATOM 2988 C CA . ALA A 1 370 ? 22.191 -54.981 -32.215 1.00 30.83 370 ALA A CA 1
ATOM 2989 C C . ALA A 1 370 ? 23.240 -55.920 -32.851 1.00 30.83 370 ALA A C 1
ATOM 2991 O O . ALA A 1 370 ? 24.158 -56.350 -32.161 1.00 30.83 370 ALA A O 1
ATOM 2992 N N . GLU A 1 371 ? 23.164 -56.223 -34.150 1.00 35.03 371 GLU A N 1
ATOM 2993 C CA . GLU A 1 371 ? 24.165 -57.055 -34.839 1.00 35.03 371 GLU A CA 1
ATOM 2994 C C . GLU A 1 371 ? 24.659 -56.370 -36.116 1.00 35.03 371 GLU A C 1
ATOM 2996 O O . GLU A 1 371 ? 24.195 -56.652 -37.217 1.00 35.03 371 GLU A O 1
ATOM 3001 N N . GLN A 1 372 ? 25.612 -55.445 -35.983 1.00 36.41 372 GLN A N 1
ATOM 3002 C CA . GLN A 1 372 ? 26.511 -55.089 -37.094 1.00 36.41 372 GLN A CA 1
ATOM 3003 C C . GLN A 1 372 ? 27.879 -54.538 -36.650 1.00 36.41 372 GLN A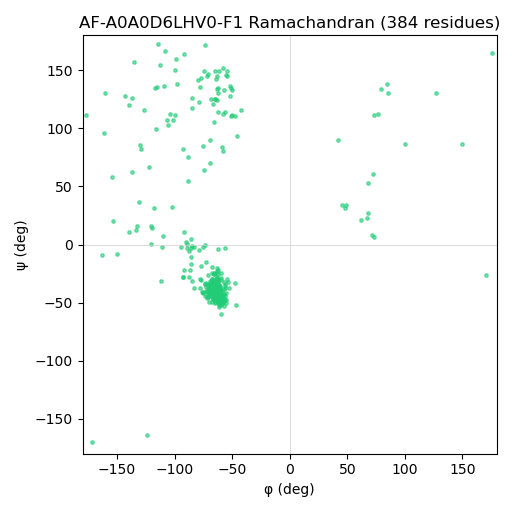 C 1
ATOM 3005 O O . GLN A 1 372 ? 28.613 -53.940 -37.433 1.00 36.41 372 GLN A O 1
ATOM 3010 N N . GLN A 1 373 ? 28.273 -54.822 -35.408 1.00 35.41 373 GLN A N 1
ATOM 3011 C CA . GLN A 1 373 ? 29.660 -54.759 -34.951 1.00 35.41 373 GLN A CA 1
ATOM 3012 C C . GLN A 1 373 ? 29.982 -56.068 -34.237 1.00 35.41 373 GLN A C 1
ATOM 3014 O O . GLN A 1 373 ? 29.797 -56.164 -33.037 1.00 35.41 373 GLN A O 1
ATOM 3019 N N . GLU A 1 374 ? 30.377 -57.071 -35.019 1.00 34.78 374 GLU A N 1
ATOM 3020 C CA . GLU A 1 374 ? 31.180 -58.255 -34.664 1.00 34.78 374 GLU A CA 1
ATOM 3021 C C . GLU A 1 374 ? 30.763 -59.409 -35.578 1.00 34.78 374 GLU A C 1
ATOM 3023 O O . GLU A 1 374 ? 29.874 -60.182 -35.261 1.00 34.78 374 GLU A O 1
ATOM 3028 N N . HIS A 1 375 ? 31.383 -59.498 -36.753 1.00 31.69 375 HIS A N 1
ATOM 3029 C CA . HIS A 1 375 ? 31.976 -60.745 -37.234 1.00 31.69 375 HIS A CA 1
ATOM 3030 C C . HIS A 1 375 ? 32.672 -60.485 -38.568 1.00 31.69 375 HIS A C 1
ATOM 3032 O O . HIS A 1 375 ? 32.054 -60.186 -39.589 1.00 31.69 375 HIS A O 1
ATOM 3038 N N . GLY A 1 376 ? 33.999 -60.574 -38.527 1.00 29.36 376 GLY A N 1
ATOM 3039 C CA . GLY A 1 376 ? 34.793 -60.790 -39.718 1.00 29.36 376 GLY A CA 1
ATOM 3040 C C . GLY A 1 376 ? 34.673 -62.229 -40.218 1.00 29.36 376 GLY A C 1
ATOM 3041 O O . GLY A 1 376 ? 34.186 -63.114 -39.519 1.00 29.36 376 GLY A O 1
ATOM 3042 N N . GLU A 1 377 ? 35.251 -62.397 -41.405 1.00 29.83 377 GLU A N 1
ATOM 3043 C CA . GLU A 1 377 ? 35.783 -63.640 -41.964 1.00 29.83 377 GLU A CA 1
ATOM 3044 C C . GLU A 1 377 ? 34.804 -64.689 -42.531 1.00 29.83 377 GLU A C 1
ATOM 3046 O O . GLU A 1 377 ? 34.097 -65.388 -41.820 1.00 29.83 377 GLU A O 1
ATOM 3051 N N . GLU A 1 378 ? 34.903 -64.825 -43.863 1.00 28.53 378 GLU A N 1
ATOM 3052 C CA . GLU A 1 378 ? 35.049 -66.065 -44.654 1.00 28.53 378 GLU A CA 1
ATOM 3053 C C . GLU A 1 378 ? 34.043 -66.288 -45.799 1.00 28.53 378 GLU A C 1
ATOM 3055 O O . GLU A 1 378 ? 32.830 -66.292 -45.630 1.00 28.53 378 GLU A O 1
ATOM 3060 N N . GLY A 1 379 ? 34.613 -66.607 -46.972 1.00 29.64 379 GLY A N 1
ATOM 3061 C CA . GLY A 1 379 ? 33.994 -67.471 -47.987 1.00 29.64 379 GLY A CA 1
ATOM 3062 C C . GLY A 1 379 ? 33.325 -66.741 -49.160 1.00 29.64 379 GLY A C 1
ATOM 3063 O O . GLY A 1 379 ? 32.158 -66.400 -49.091 1.00 29.64 379 GLY A O 1
ATOM 3064 N N . ALA A 1 380 ? 34.036 -66.384 -50.232 1.00 30.77 380 ALA A N 1
ATOM 3065 C CA . ALA A 1 380 ? 34.403 -67.249 -51.365 1.00 30.77 380 ALA A CA 1
ATOM 3066 C C . ALA A 1 380 ? 33.342 -67.364 -52.490 1.00 30.77 380 ALA A C 1
ATOM 3068 O O . ALA A 1 380 ? 32.204 -67.760 -52.270 1.00 30.77 380 ALA A O 1
ATOM 3069 N N . THR A 1 381 ? 33.840 -67.152 -53.722 1.00 30.88 381 THR A N 1
ATOM 3070 C CA . THR A 1 381 ? 33.364 -67.635 -55.046 1.00 30.88 381 THR A CA 1
ATOM 3071 C C . THR A 1 381 ? 32.093 -66.998 -55.634 1.00 30.88 381 THR A C 1
ATOM 3073 O O . THR A 1 381 ? 31.029 -67.072 -55.044 1.00 30.88 381 THR A O 1
ATOM 3076 N N . ALA A 1 382 ? 32.228 -66.222 -56.725 1.00 32.84 382 ALA A N 1
ATOM 3077 C CA . ALA A 1 382 ? 32.082 -66.633 -58.145 1.00 32.84 382 ALA A CA 1
ATOM 3078 C C . ALA A 1 382 ? 30.587 -66.715 -58.536 1.00 32.84 382 ALA A C 1
ATOM 3080 O O . ALA A 1 382 ? 29.804 -67.277 -57.793 1.00 32.84 382 ALA A O 1
ATOM 3081 N N . GLU A 1 383 ? 30.050 -66.212 -59.646 1.00 34.69 383 GLU A N 1
ATOM 3082 C CA . GLU A 1 383 ? 30.524 -65.759 -60.960 1.00 34.69 383 GLU A CA 1
ATOM 3083 C C . GLU A 1 383 ? 29.281 -65.099 -61.666 1.00 34.69 383 GLU A C 1
ATOM 3085 O O . GLU A 1 383 ? 28.296 -64.847 -60.970 1.00 34.69 383 GLU A O 1
ATOM 3090 N N . PRO A 1 384 ? 29.251 -64.738 -62.972 1.00 54.47 384 PRO A N 1
ATOM 3091 C CA . PRO A 1 384 ? 28.791 -63.409 -63.396 1.00 54.47 384 PRO A CA 1
ATOM 3092 C C . PRO A 1 384 ? 27.627 -63.426 -64.424 1.00 54.47 384 PRO A C 1
ATOM 3094 O O . PRO A 1 384 ? 27.034 -64.463 -64.702 1.00 54.47 384 PRO A O 1
ATOM 3097 N N . GLN A 1 385 ? 27.427 -62.267 -65.074 1.00 34.69 385 GLN A N 1
ATOM 3098 C CA . GLN A 1 385 ? 26.720 -62.029 -66.352 1.00 34.69 385 GLN A CA 1
ATOM 3099 C C . GLN A 1 385 ? 25.190 -61.871 -66.243 1.00 34.69 385 GLN A C 1
ATOM 3101 O O . GLN A 1 385 ? 24.525 -62.593 -65.515 1.00 34.69 385 GLN A O 1
ATOM 3106 N N . SER A 1 386 ? 24.548 -60.936 -66.951 1.00 41.97 386 SER A N 1
ATOM 3107 C CA . SER A 1 386 ? 24.888 -60.287 -68.231 1.00 41.97 386 SER A CA 1
ATOM 3108 C C . SER A 1 386 ? 24.504 -58.812 -68.266 1.00 41.97 386 SER A C 1
ATOM 3110 O O . SER A 1 386 ? 23.555 -58.447 -67.538 1.00 41.97 386 SER A O 1
#

Radius of gyration: 50.61 Å; Cα contacts (8 Å, |Δi|>4): 235; chains: 1; bounding box: 96×89×174 Å

Organism: NCBI:txid53326